Protein AF-0000000068574596 (afdb_homodimer)

InterPro domains:
  IPR005828 Major facilitator, sugar transporter-like [PF00083] (97-238)
  IPR020846 Major facilitator superfamily domain [PS50850] (1-231)
  IPR036259 MFS transporter superfamily [G3DSA:1.20.1250.20] (10-251)
  IPR036259 MFS transporter superfamily [SSF103473] (32-238)

pLDDT: mean 83.06, std 16.04, range [42.34, 98.44]

Sequence (502 aa):
MQVELQAEELKKEDQTKDFGLFSKQFAARHGLHLLGTASTWFLLDVAFYSQNLFQKDIFSAIGWIPPAKTMNALEKVFKIARAQTLIALCSTIPGYWFTVAFIDKIGRFTIQLVGFFFMTVFMFALAIPYEHWTLKENRIGFVVLYSLTFFFANFGPNSTTFVVPAEIFPARFRSTCHGISSASGKLGAMIGTFGFLYLAQSIGIKNSLLVLGVVNILGFLFTFLVPEPKGKSLEEISGEHEQEDELENKVMQVELQAEELKKEDQTKDFGLFSKQFAARHGLHLLGTASTWFLLDVAFYSQNLFQKDIFSAIGWIPPAKTMNALEKVFKIARAQTLIALCSTIPGYWFTVAFIDKIGRFTIQLVGFFFMTVFMFALAIPYEHWTLKENRIGFVVLYSLTFFFANFGPNSTTFVVPAEIFPARFRSTCHGISSASGKLGAMIGTFGFLYLAQSIGIKNSLLVLGVVNILGFLFTFLVPEPKGKSLEEISGEHEQEDELENKV

Organism: Arachis hypogaea (NCBI:txid3818)

Solvent-accessible surface area (backbone atoms only — not comparable to full-atom values): 23834 Å² total; per-residue (Å²): 113,68,67,60,52,50,50,50,52,48,46,53,49,52,52,50,55,59,68,25,87,85,16,71,63,40,40,69,70,44,35,58,40,48,51,14,39,19,48,28,23,15,32,47,23,20,44,53,40,24,51,61,72,40,39,68,56,53,37,32,73,37,51,69,36,64,58,53,85,74,56,56,61,60,61,49,42,42,52,49,31,51,52,48,38,48,30,36,67,65,2,50,41,47,11,25,51,48,28,50,69,35,38,86,75,67,21,50,48,53,36,28,41,52,11,25,46,49,30,21,52,37,31,41,60,54,26,68,52,38,72,62,32,45,36,79,87,32,35,62,57,45,53,50,44,55,24,48,28,45,15,27,34,32,33,5,42,64,46,35,50,63,40,45,39,34,45,46,39,30,76,90,45,15,66,60,52,30,47,52,20,49,50,32,16,54,51,16,27,46,48,15,41,53,46,42,54,54,32,34,72,71,62,29,60,51,54,36,37,43,51,40,21,51,40,25,47,50,25,35,60,35,43,74,41,37,76,67,56,66,93,49,53,55,50,70,53,28,38,46,56,55,49,48,48,51,53,51,67,71,96,114,68,67,59,52,48,51,49,52,47,47,52,50,52,54,48,54,59,66,24,88,84,16,70,62,39,41,69,71,46,35,57,40,48,51,15,39,19,48,28,24,15,33,47,23,20,43,53,40,25,50,62,72,40,39,68,56,53,36,33,72,37,52,69,36,66,60,54,86,74,54,56,62,59,61,49,42,43,50,49,31,51,52,50,38,49,29,36,69,66,2,50,41,47,11,25,48,49,26,50,70,35,39,86,75,67,22,52,48,54,37,28,40,51,10,25,47,48,29,23,54,36,32,43,61,54,25,68,53,37,73,63,31,44,36,80,87,32,35,62,57,46,53,51,44,53,23,48,28,44,15,26,34,31,32,6,41,65,45,34,48,62,40,47,40,35,44,47,39,29,76,92,45,15,66,59,52,31,47,52,19,49,50,32,16,52,49,17,27,45,48,17,43,53,47,42,55,52,31,35,73,71,63,30,60,53,53,36,36,43,51,40,21,51,40,26,46,50,27,37,60,37,44,76,41,37,74,67,56,67,95,49,55,54,50,71,54,27,38,47,56,55,50,48,48,50,54,52,67,72,97

Nearest PDB structures (foldseek):
  7sp5-assembly1_A  TM=9.056E-01  e=8.185E-12  Serendipita indica
  8fvz-assembly1_A  TM=9.061E-01  e=1.890E-11  Serendipita indica
  7sp5-assembly2_B  TM=9.330E-01  e=4.767E-11  Serendipita indica
  8fvz-assembly2_B  TM=9.003E-01  e=3.824E-11  Serendipita indica
  4zw9-assembly1_A  TM=8.138E-01  e=3.837E-04  Homo sapiens

Secondary structure (DSSP, 8-state):
-HHHHHHHHHHHHHHHHHTSTT-HHHHHHHHHHHHHHHHHHHHHHHHHHHHHHTHHHHHHHTTSS--TTT--HHHHHHHHHHHHHHHIIIIIHHHHHHHHHHHHHH-HHHHHHHHHHHHHHHHHHHHTTHHHHTSGGGHHHHHHHHHHHHHHHHHTHHHHHHHTHHHHS-HHHHHHHHHHHHHHHHHHHHHHHHHHHHHHHHHHHHHHHHHHHHHHHHHHHHGGGS---TT--HHHHHTHHHHHHHHHHT-/-HHHHHHHHHHHHHHHHHTSTT-HHHHHHHHHHHHHHHHHHHHHHHHHHHHHHTHHHHHHHTTSS--TTT--HHHHHHHHHHHHHHHIIIIIHHHHHHHHHHHHHH-HHHHHHHHHHHHHHHHHHHHTTHHHHTSGGGHHHHHHHHHHHHHHHHHTHHHHHHHTHHHHS-HHHHHHHHHHHHHHHHHHHHHHHHHHHHHHHHHHHHHHHHHHHHHHHHHHHHGGGSPP-TT--HHHHHTHHHHHHHHHHT-

Structure (mmCIF, N/CA/C/O backbone):
data_AF-0000000068574596-model_v1
#
loop_
_entity.id
_entity.type
_entity.pdbx_description
1 polymer 'Major facilitator superfamily (MFS) profile domain-containing protein'
#
loop_
_atom_site.group_PDB
_atom_site.id
_atom_site.type_symbol
_atom_site.label_atom_id
_atom_site.label_alt_id
_atom_site.label_comp_id
_atom_site.label_asym_id
_atom_site.label_entity_id
_atom_site.label_seq_id
_atom_site.pdbx_PDB_ins_code
_atom_site.Cartn_x
_atom_site.Cartn_y
_atom_site.Cartn_z
_atom_site.occupancy
_atom_site.B_iso_or_equiv
_atom_site.auth_seq_id
_atom_site.auth_comp_id
_atom_site.auth_asym_id
_atom_site.auth_atom_id
_atom_site.pdbx_PDB_model_num
ATOM 1 N N . MET A 1 1 ? 22.875 41.812 35.625 1 48.47 1 MET A N 1
ATOM 2 C CA . MET A 1 1 ? 22.359 41.625 34.281 1 48.47 1 MET A CA 1
ATOM 3 C C . MET A 1 1 ? 22.469 40.156 33.844 1 48.47 1 MET A C 1
ATOM 5 O O . MET A 1 1 ? 21.547 39.625 33.25 1 48.47 1 MET A O 1
ATOM 9 N N . GLN A 1 2 ? 23.453 39.438 34.156 1 55.03 2 GLN A N 1
ATOM 10 C CA . GLN A 1 2 ? 23.625 38.031 33.875 1 55.03 2 GLN A CA 1
ATOM 11 C C . GLN A 1 2 ? 22.703 37.156 34.719 1 55.03 2 GLN A C 1
ATOM 13 O O . GLN A 1 2 ? 22.172 36.156 34.219 1 55.03 2 GLN A O 1
ATOM 18 N N . VAL A 1 3 ? 22.469 37.469 35.938 1 57.56 3 VAL A N 1
ATOM 19 C CA . VAL A 1 3 ? 21.594 36.656 36.812 1 57.56 3 VAL A CA 1
ATOM 20 C C . VAL A 1 3 ? 20.141 36.812 36.344 1 57.56 3 VAL A C 1
ATOM 22 O O . VAL A 1 3 ? 19.359 35.875 36.406 1 57.56 3 VAL A O 1
ATOM 25 N N . GLU A 1 4 ? 19.719 37.969 35.844 1 50.81 4 GLU A N 1
ATOM 26 C CA . GLU A 1 4 ? 18.359 38.156 35.344 1 50.81 4 GLU A CA 1
ATOM 27 C C . GLU A 1 4 ? 18.156 37.406 34.031 1 50.81 4 GLU A C 1
ATOM 29 O O . GLU A 1 4 ? 17.078 36.875 33.75 1 50.81 4 GLU A O 1
ATOM 34 N N . LEU A 1 5 ? 19.188 37.344 33.156 1 52.62 5 LEU A N 1
ATOM 35 C CA . LEU A 1 5 ? 19.047 36.562 31.922 1 52.62 5 LEU A CA 1
ATOM 36 C C . LEU A 1 5 ? 18.984 35.062 32.25 1 52.62 5 LEU A C 1
ATOM 38 O O . LEU A 1 5 ? 18.25 34.312 31.594 1 52.62 5 LEU A O 1
ATOM 42 N N . GLN A 1 6 ? 19.703 34.625 33.219 1 50.34 6 GLN A N 1
ATOM 43 C CA . GLN A 1 6 ? 19.609 33.188 33.562 1 50.34 6 GLN A CA 1
ATOM 44 C C . GLN A 1 6 ? 18.266 32.875 34.219 1 50.34 6 GLN A C 1
ATOM 46 O O . GLN A 1 6 ? 17.719 31.797 34 1 50.34 6 GLN A O 1
ATOM 51 N N . ALA A 1 7 ? 17.734 33.719 35.031 1 53.59 7 ALA A N 1
ATOM 52 C CA . ALA A 1 7 ? 16.422 33.469 35.625 1 53.59 7 ALA A CA 1
ATOM 53 C C . ALA A 1 7 ? 15.32 33.5 34.594 1 53.59 7 ALA A C 1
ATOM 55 O O . ALA A 1 7 ? 14.352 32.75 34.656 1 53.59 7 ALA A O 1
ATOM 56 N N . GLU A 1 8 ? 15.453 34.375 33.531 1 49.19 8 GLU A N 1
ATOM 57 C CA . GLU A 1 8 ? 14.484 34.344 32.469 1 49.19 8 GLU A CA 1
ATOM 58 C C . GLU A 1 8 ? 14.641 33.094 31.594 1 49.19 8 GLU A C 1
ATOM 60 O O . GLU A 1 8 ? 13.656 32.562 31.078 1 49.19 8 GLU A O 1
ATOM 65 N N . GLU A 1 9 ? 15.828 32.625 31.312 1 50.91 9 GLU A N 1
ATOM 66 C CA . GLU A 1 9 ? 16 31.359 30.625 1 50.91 9 GLU A CA 1
ATOM 67 C C . GLU A 1 9 ? 15.516 30.188 31.469 1 50.91 9 GLU A C 1
ATOM 69 O O . GLU A 1 9 ? 14.977 29.219 30.938 1 50.91 9 GLU A O 1
ATOM 74 N N . LEU A 1 10 ? 15.727 30.141 32.719 1 47.28 10 LEU A N 1
ATOM 75 C CA . LEU A 1 10 ? 15.211 29.094 33.594 1 47.28 10 LEU A CA 1
ATOM 76 C C . LEU A 1 10 ? 13.695 29.188 33.719 1 47.28 10 LEU A C 1
ATOM 78 O O . LEU A 1 10 ? 13.008 28.172 33.812 1 47.28 10 LEU A O 1
ATOM 82 N N . LYS A 1 11 ? 13.055 30.328 33.938 1 48.06 11 LYS A N 1
ATOM 83 C CA . LYS A 1 11 ? 11.602 30.469 33.938 1 48.06 11 LYS A CA 1
ATOM 84 C C . LYS A 1 11 ? 11.023 30.109 32.562 1 48.06 11 LYS A C 1
ATOM 86 O O . LYS A 1 11 ? 9.891 29.625 32.5 1 48.06 11 LYS A O 1
ATOM 91 N N . LYS A 1 12 ? 11.594 30.484 31.375 1 48.34 12 LYS A N 1
ATOM 92 C CA . LYS A 1 12 ? 11.188 29.984 30.062 1 48.34 12 LYS A CA 1
ATOM 93 C C . LYS A 1 12 ? 11.398 28.484 29.969 1 48.34 12 LYS A C 1
ATOM 95 O O . LYS A 1 12 ? 10.617 27.781 29.312 1 48.34 12 LYS A O 1
ATOM 100 N N . GLU A 1 13 ? 12.391 27.938 30.531 1 46.16 13 GLU A N 1
ATOM 101 C CA . GLU A 1 13 ? 12.562 26.5 30.656 1 46.16 13 GLU A CA 1
ATOM 102 C C . GLU A 1 13 ? 11.523 25.906 31.609 1 46.16 13 GLU A C 1
ATOM 104 O O . GLU A 1 13 ? 11 24.812 31.359 1 46.16 13 GLU A O 1
ATOM 109 N N . ASP A 1 14 ? 11.305 26.422 32.844 1 43.75 14 ASP A N 1
ATOM 110 C CA . ASP A 1 14 ? 10.281 25.969 33.781 1 43.75 14 ASP A CA 1
ATOM 111 C C . ASP A 1 14 ? 8.883 26.156 33.188 1 43.75 14 ASP A C 1
ATOM 113 O O . ASP A 1 14 ? 7.984 25.344 33.406 1 43.75 14 ASP A O 1
ATOM 117 N N . GLN A 1 15 ? 8.5 27.328 32.656 1 42.34 15 GLN A N 1
ATOM 118 C CA . GLN A 1 15 ? 7.238 27.531 31.953 1 42.34 15 GLN A CA 1
ATOM 119 C C . GLN A 1 15 ? 7.18 26.656 30.703 1 42.34 15 GLN A C 1
ATOM 121 O O . GLN A 1 15 ? 6.098 26.406 30.172 1 42.34 15 GLN A O 1
ATOM 126 N N . THR A 1 16 ? 8.211 26.469 29.984 1 44.91 16 THR A N 1
ATOM 127 C CA . THR A 1 16 ? 8.25 25.453 28.938 1 44.91 16 THR A CA 1
ATOM 128 C C . THR A 1 16 ? 7.949 24.078 29.531 1 44.91 16 THR A C 1
ATOM 130 O O . THR A 1 16 ? 7.516 23.172 28.797 1 44.91 16 THR A O 1
ATOM 133 N N . LYS A 1 17 ? 8.367 23.734 30.641 1 46.72 17 LYS A N 1
ATOM 134 C CA . LYS A 1 17 ? 8.039 22.5 31.359 1 46.72 17 LYS A CA 1
ATOM 135 C C . LYS A 1 17 ? 6.543 22.422 31.656 1 46.72 17 LYS A C 1
ATOM 137 O O . LYS A 1 17 ? 5.965 21.344 31.625 1 46.72 17 LYS A O 1
ATOM 142 N N . ASP A 1 18 ? 5.867 23.375 32.188 1 44.38 18 ASP A N 1
ATOM 143 C CA . ASP A 1 18 ? 4.445 23.375 32.531 1 44.38 18 ASP A CA 1
ATOM 144 C C . ASP A 1 18 ? 3.594 23.25 31.25 1 44.38 18 ASP A C 1
ATOM 146 O O . ASP A 1 18 ? 2.471 22.75 31.297 1 44.38 18 ASP A O 1
ATOM 150 N N . PHE A 1 19 ? 3.912 23.875 30.188 1 48.53 19 PHE A N 1
ATOM 151 C CA . PHE A 1 19 ? 3.201 23.766 28.922 1 48.53 19 PHE A CA 1
ATOM 152 C C . PHE A 1 19 ? 3.711 22.578 28.109 1 48.53 19 PHE A C 1
ATOM 154 O O . PHE A 1 19 ? 3.758 22.625 26.891 1 48.53 19 PHE A O 1
ATOM 161 N N . GLY A 1 20 ? 4.262 21.688 28.719 1 48.62 20 GLY A N 1
ATOM 162 C CA . GLY A 1 20 ? 4.746 20.469 28.094 1 48.62 20 GLY A CA 1
ATOM 163 C C . GLY A 1 20 ? 3.639 19.641 27.469 1 48.62 20 GLY A C 1
ATOM 164 O O . GLY A 1 20 ? 2.459 19.859 27.766 1 48.62 20 GLY A O 1
ATOM 165 N N . LEU A 1 21 ? 3.857 18.875 26.359 1 57.22 21 LEU A N 1
ATOM 166 C CA . LEU A 1 21 ? 2.977 17.969 25.625 1 57.22 21 LEU A CA 1
ATOM 167 C C . LEU A 1 21 ? 2.051 17.234 26.594 1 57.22 21 LEU A C 1
ATOM 169 O O . LEU A 1 21 ? 0.875 17.016 26.281 1 57.22 21 LEU A O 1
ATOM 173 N N . PHE A 1 22 ? 2.539 16.875 27.781 1 60.81 22 PHE A N 1
ATOM 174 C CA . PHE A 1 22 ? 1.752 16.078 28.734 1 60.81 22 PHE A CA 1
ATOM 175 C C . PHE A 1 22 ? 1.289 16.953 29.891 1 60.81 22 PHE A C 1
ATOM 177 O O . PHE A 1 22 ? 1.03 16.438 30.984 1 60.81 22 PHE A O 1
ATOM 184 N N . SER A 1 23 ? 1.282 18.266 29.594 1 61.5 23 SER A N 1
ATOM 185 C CA . SER A 1 23 ? 0.736 19.094 30.656 1 61.5 23 SER A CA 1
ATOM 186 C C . SER A 1 23 ? -0.787 19.031 30.688 1 61.5 23 SER A C 1
ATOM 188 O O . SER A 1 23 ? -1.419 18.719 29.672 1 61.5 23 SER A O 1
ATOM 190 N N . LYS A 1 24 ? -1.348 19.047 31.859 1 62.06 24 LYS A N 1
ATOM 191 C CA . LYS A 1 24 ? -2.789 19.047 32.094 1 62.06 24 LYS A CA 1
ATOM 192 C C . LYS A 1 24 ? -3.486 20.078 31.188 1 62.06 24 LYS A C 1
ATOM 194 O O . LYS A 1 24 ? -4.582 19.828 30.688 1 62.06 24 LYS A O 1
ATOM 199 N N . GLN A 1 25 ? -2.787 21.172 30.984 1 63.56 25 GLN A N 1
ATOM 200 C CA . GLN A 1 25 ? -3.391 22.234 30.188 1 63.56 25 GLN A CA 1
ATOM 201 C C . GLN A 1 25 ? -3.459 21.844 28.719 1 63.56 25 GLN A C 1
ATOM 203 O O . GLN A 1 25 ? -4.473 22.078 28.047 1 63.56 25 GLN A O 1
ATOM 208 N N . PHE A 1 26 ? -2.387 21.281 28.266 1 71.56 26 PHE A N 1
ATOM 209 C CA . PHE A 1 26 ? -2.379 20.828 26.875 1 71.56 26 PHE A CA 1
ATOM 210 C C . PHE A 1 26 ? -3.42 19.734 26.656 1 71.56 26 PHE A C 1
ATOM 212 O O . PHE A 1 26 ? -4.164 19.766 25.672 1 71.56 26 PHE A O 1
ATOM 219 N N . ALA A 1 27 ? -3.402 18.844 27.609 1 69.81 27 ALA A N 1
ATOM 220 C CA . ALA A 1 27 ? -4.344 17.719 27.516 1 69.81 27 ALA A CA 1
ATOM 221 C C . ALA A 1 27 ? -5.785 18.219 27.531 1 69.81 27 ALA A C 1
ATOM 223 O O . ALA A 1 27 ? -6.645 17.703 26.828 1 69.81 27 ALA A O 1
ATOM 224 N N . ALA A 1 28 ? -5.984 19.203 28.297 1 70.81 28 ALA A N 1
ATOM 225 C CA . ALA A 1 28 ? -7.34 19.734 28.438 1 70.81 28 ALA A CA 1
ATOM 226 C C . ALA A 1 28 ? -7.758 20.484 27.188 1 70.81 28 ALA A C 1
ATOM 228 O O . ALA A 1 28 ? -8.914 20.406 26.766 1 70.81 28 ALA A O 1
ATOM 229 N N . ARG A 1 29 ? -6.789 21.078 26.578 1 74.75 29 ARG A N 1
ATOM 230 C CA . ARG A 1 29 ? -7.145 21.969 25.469 1 74.75 29 ARG A CA 1
ATOM 231 C C . ARG A 1 29 ? -7.031 21.234 24.141 1 74.75 29 ARG A C 1
ATOM 233 O O . ARG A 1 29 ? -7.863 21.422 23.25 1 74.75 29 ARG A O 1
ATOM 240 N N . HIS A 1 30 ? -6.012 20.391 24.047 1 83.25 30 HIS A N 1
ATOM 241 C CA . HIS A 1 30 ? -5.719 19.812 22.734 1 83.25 30 HIS A CA 1
ATOM 242 C C . HIS A 1 30 ? -5.777 18.297 22.781 1 83.25 30 HIS A C 1
ATOM 244 O O . HIS A 1 30 ? -5.594 17.625 21.766 1 83.25 30 HIS A O 1
ATOM 250 N N . GLY A 1 31 ? -6.148 17.75 23.938 1 87.5 31 GLY A N 1
ATOM 251 C CA . GLY A 1 31 ? -6.176 16.312 24.109 1 87.5 31 GLY A CA 1
ATOM 252 C C . GLY A 1 31 ? -7.234 15.625 23.266 1 87.5 31 GLY A C 1
ATOM 253 O O . GLY A 1 31 ? -6.984 14.578 22.672 1 87.5 31 GLY A O 1
ATOM 254 N N . LEU A 1 32 ? -8.352 16.281 23.234 1 90.62 32 LEU A N 1
ATOM 255 C CA . LEU A 1 32 ? -9.445 15.711 22.453 1 90.62 32 LEU A CA 1
ATOM 256 C C . LEU A 1 32 ? -9.141 15.75 20.969 1 90.62 32 LEU A C 1
ATOM 258 O O . LEU A 1 32 ? -9.477 14.82 20.234 1 90.62 32 LEU A O 1
ATOM 262 N N . HIS A 1 33 ? -8.469 16.797 20.562 1 92.06 33 HIS A N 1
ATOM 263 C CA . HIS A 1 33 ? -8.086 16.922 19.156 1 92.06 33 HIS A CA 1
ATOM 264 C C . HIS A 1 33 ? -7.004 15.906 18.797 1 92.06 33 HIS A C 1
ATOM 266 O O . HIS A 1 33 ? -7.016 15.352 17.688 1 92.06 33 HIS A O 1
ATOM 272 N N . LEU A 1 34 ? -6.117 15.711 19.75 1 93.94 34 LEU A N 1
ATOM 273 C CA . LEU A 1 34 ? -5.078 14.719 19.516 1 93.94 34 LEU A CA 1
ATOM 274 C C . LEU A 1 34 ? -5.672 13.312 19.422 1 93.94 34 LEU A C 1
ATOM 276 O O . LEU A 1 34 ? -5.281 12.523 18.578 1 93.94 34 LEU A O 1
ATOM 280 N N . LEU A 1 35 ? -6.617 13.039 20.297 1 95.31 35 LEU A N 1
ATOM 281 C CA . LEU A 1 35 ? -7.316 11.758 20.234 1 95.31 35 LEU A CA 1
ATOM 282 C C . LEU A 1 35 ? -8.055 11.594 18.906 1 95.31 35 LEU A C 1
ATOM 284 O O . LEU A 1 35 ? -8.055 10.508 18.328 1 95.31 35 LEU A O 1
ATOM 288 N N . GLY A 1 36 ? -8.633 12.641 18.453 1 96 36 GLY A N 1
ATOM 289 C CA . GLY A 1 36 ? -9.352 12.617 17.188 1 96 36 GLY A CA 1
ATOM 290 C C . GLY A 1 36 ? -8.445 12.336 16 1 96 36 GLY A C 1
ATOM 291 O O . GLY A 1 36 ? -8.734 11.445 15.195 1 96 36 GLY A O 1
ATOM 292 N N . THR A 1 37 ? -7.316 13.07 15.984 1 96.31 37 THR A N 1
ATOM 293 C CA . THR A 1 37 ? -6.414 12.906 14.852 1 96.31 37 THR A CA 1
ATOM 294 C C . THR A 1 37 ? -5.707 11.555 14.914 1 96.31 37 THR A C 1
ATOM 296 O O . THR A 1 37 ? -5.531 10.898 13.883 1 96.31 37 THR A O 1
ATOM 299 N N . ALA A 1 38 ? -5.383 11.086 16.078 1 97.44 38 ALA A N 1
ATOM 300 C CA . ALA A 1 38 ? -4.703 9.805 16.234 1 97.44 38 ALA A CA 1
ATOM 301 C C . ALA A 1 38 ? -5.645 8.641 15.945 1 97.44 38 ALA A C 1
ATOM 303 O O . ALA A 1 38 ? -5.273 7.695 15.25 1 97.44 38 ALA A O 1
ATOM 304 N N . SER A 1 39 ? -6.84 8.742 16.391 1 98.19 39 SER A N 1
ATOM 305 C CA . SER A 1 39 ? -7.781 7.641 16.219 1 98.19 39 SER A CA 1
ATOM 306 C C . SER A 1 39 ? -8.227 7.512 14.773 1 98.19 39 SER A C 1
ATOM 308 O O . SER A 1 39 ? -8.32 6.402 14.242 1 98.19 39 SER A O 1
ATOM 310 N N . THR A 1 40 ? -8.5 8.617 14.133 1 98.31 40 THR A N 1
ATOM 311 C CA . THR A 1 40 ? -8.961 8.555 12.75 1 98.31 40 THR A CA 1
ATOM 312 C C . THR A 1 40 ? -7.84 8.062 11.828 1 98.31 40 THR A C 1
ATOM 314 O O . THR A 1 40 ? -8.094 7.305 10.891 1 98.31 40 THR A O 1
ATOM 317 N N . TRP A 1 41 ? -6.59 8.539 12.133 1 97.94 41 TRP A N 1
ATOM 318 C CA . TRP A 1 41 ? -5.457 8.047 11.352 1 97.94 41 TRP A CA 1
ATOM 319 C C . TRP A 1 41 ? -5.242 6.555 11.578 1 97.94 41 TRP A C 1
ATOM 321 O O . TRP A 1 41 ? -4.98 5.805 10.633 1 97.94 41 TRP A O 1
ATOM 331 N N . PHE A 1 42 ? -5.422 6.109 12.82 1 98.19 42 PHE A N 1
ATOM 332 C CA . PHE A 1 42 ? -5.32 4.699 13.18 1 98.19 42 PHE A CA 1
ATOM 333 C C . PHE A 1 42 ? -6.352 3.873 12.414 1 98.19 42 PHE A C 1
ATOM 335 O O . PHE A 1 42 ? -6.004 2.885 11.766 1 98.19 42 PHE A O 1
ATOM 342 N N . LEU A 1 43 ? -7.551 4.281 12.414 1 98.38 43 LEU A N 1
ATOM 343 C CA . LEU A 1 43 ? -8.656 3.535 11.82 1 98.38 43 LEU A CA 1
ATOM 344 C C . LEU A 1 43 ? -8.562 3.541 10.305 1 98.38 43 LEU A C 1
ATOM 346 O O . LEU A 1 43 ? -8.859 2.535 9.656 1 98.38 43 LEU A O 1
ATOM 350 N N . LEU A 1 44 ? -8.141 4.711 9.742 1 98.19 44 LEU A N 1
ATOM 351 C CA . LEU A 1 44 ? -7.93 4.777 8.297 1 98.19 44 LEU A CA 1
ATOM 352 C C . LEU A 1 44 ? -6.879 3.768 7.855 1 98.19 44 LEU A C 1
ATOM 354 O O . LEU A 1 44 ? -7.094 3.021 6.898 1 98.19 44 LEU A O 1
ATOM 358 N N . ASP A 1 45 ? -5.773 3.689 8.594 1 96.81 45 ASP A N 1
ATOM 359 C CA . ASP A 1 45 ? -4.66 2.85 8.164 1 96.81 45 ASP A CA 1
ATOM 360 C C . ASP A 1 45 ? -4.977 1.369 8.367 1 96.81 45 ASP A C 1
ATOM 362 O O . ASP A 1 45 ? -4.52 0.519 7.602 1 96.81 45 ASP A O 1
ATOM 366 N N . VAL A 1 46 ? -5.781 1.08 9.352 1 96.19 46 VAL A N 1
ATOM 367 C CA . VAL A 1 46 ? -6.246 -0.293 9.516 1 96.19 46 VAL A CA 1
ATOM 368 C C . VAL A 1 46 ? -6.98 -0.742 8.25 1 96.19 46 VAL A C 1
ATOM 370 O O . VAL A 1 46 ? -6.68 -1.801 7.695 1 96.19 46 VAL A O 1
ATOM 373 N N . ALA A 1 47 ? -7.895 0.084 7.832 1 95.88 47 ALA A N 1
ATOM 374 C CA . ALA A 1 47 ? -8.734 -0.265 6.688 1 95.88 47 ALA A CA 1
ATOM 375 C C . ALA A 1 47 ? -7.945 -0.192 5.383 1 95.88 47 ALA A C 1
ATOM 377 O O . ALA A 1 47 ? -8 -1.112 4.566 1 95.88 47 ALA A O 1
ATOM 378 N N . PHE A 1 48 ? -7.223 0.833 5.254 1 94.81 48 PHE A N 1
ATOM 379 C CA . PHE A 1 48 ? -6.543 1.138 3.998 1 94.81 48 PHE A CA 1
ATOM 380 C C . PHE A 1 48 ? -5.461 0.107 3.705 1 94.81 48 PHE A C 1
ATOM 382 O O . PHE A 1 48 ? -5.391 -0.431 2.598 1 94.81 48 PHE A O 1
ATOM 389 N N . TYR A 1 49 ? -4.652 -0.261 4.637 1 92.25 49 TYR A N 1
ATOM 390 C CA . TYR A 1 49 ? -3.518 -1.146 4.398 1 92.25 49 TYR A CA 1
ATOM 391 C C . TYR A 1 49 ? -3.961 -2.604 4.363 1 92.25 49 TYR A C 1
ATOM 393 O O . TYR A 1 49 ? -3.373 -3.422 3.652 1 92.25 49 TYR A O 1
ATOM 401 N N . SER A 1 50 ? -4.996 -2.912 5.109 1 92.38 50 SER A N 1
ATOM 402 C CA . SER A 1 50 ? -5.566 -4.246 4.969 1 92.38 50 SER A CA 1
ATOM 403 C C . SER A 1 50 ? -6.066 -4.492 3.551 1 92.38 50 SER A C 1
ATOM 405 O O . SER A 1 50 ? -5.742 -5.512 2.939 1 92.38 50 SER A O 1
ATOM 407 N N . GLN A 1 51 ? -6.777 -3.508 3.074 1 91.44 51 GLN A N 1
ATOM 408 C CA . GLN A 1 51 ? -7.359 -3.643 1.742 1 91.44 51 GLN A CA 1
ATOM 409 C C . GLN A 1 51 ? -6.27 -3.729 0.674 1 91.44 51 GLN A C 1
ATOM 411 O O . GLN A 1 51 ? -6.406 -4.473 -0.299 1 91.44 51 GLN A O 1
ATOM 416 N N . ASN A 1 52 ? -5.27 -3.004 0.931 1 90.94 52 ASN A N 1
ATOM 417 C CA . ASN A 1 52 ? -4.191 -2.969 -0.051 1 90.94 52 ASN A CA 1
ATOM 418 C C . ASN A 1 52 ? -3.375 -4.258 -0.032 1 90.94 52 ASN A C 1
ATOM 420 O O . ASN A 1 52 ? -3.068 -4.816 -1.086 1 90.94 52 ASN A O 1
ATOM 424 N N . LEU A 1 53 ? -3.129 -4.785 1.085 1 88.69 53 LEU A N 1
ATOM 425 C CA . LEU A 1 53 ? -2.283 -5.965 1.23 1 88.69 53 LEU A CA 1
ATOM 426 C C . LEU A 1 53 ? -3.014 -7.219 0.763 1 88.69 53 LEU A C 1
ATOM 428 O O . LEU A 1 53 ? -2.393 -8.141 0.228 1 88.69 53 LEU A O 1
ATOM 432 N N . PHE A 1 54 ? -4.289 -7.23 0.937 1 90.62 54 PHE A N 1
ATOM 433 C CA . PHE A 1 54 ? -5.035 -8.445 0.623 1 90.62 54 PHE A CA 1
ATOM 434 C C . PHE A 1 54 ? -5.82 -8.281 -0.673 1 90.62 54 PHE A C 1
ATOM 436 O O . PHE A 1 54 ? -6.711 -9.07 -0.972 1 90.62 54 PHE A O 1
ATOM 443 N N . GLN A 1 55 ? -5.484 -7.277 -1.373 1 90.75 55 GLN A N 1
ATOM 444 C CA . GLN A 1 55 ? -6.199 -6.938 -2.598 1 90.75 55 GLN A CA 1
ATOM 445 C C . GLN A 1 55 ? -6.242 -8.117 -3.561 1 90.75 55 GLN A C 1
ATOM 447 O O . GLN A 1 55 ? -7.312 -8.5 -4.039 1 90.75 55 GLN A O 1
ATOM 452 N N . LYS A 1 56 ? -5.105 -8.742 -3.82 1 87.19 56 LYS A N 1
ATOM 453 C CA . LYS A 1 56 ? -5.043 -9.859 -4.762 1 87.19 56 LYS A CA 1
ATOM 454 C C . LYS A 1 56 ? -5.805 -11.07 -4.234 1 87.19 56 LYS A C 1
ATOM 456 O O . LYS A 1 56 ? -6.461 -11.773 -5.004 1 87.19 56 LYS A O 1
ATOM 461 N N . ASP A 1 57 ? -5.738 -11.219 -2.938 1 86.38 57 ASP A N 1
ATOM 462 C CA . ASP A 1 57 ? -6.473 -12.312 -2.312 1 86.38 57 ASP A CA 1
ATOM 463 C C . ASP A 1 57 ? -7.98 -12.109 -2.445 1 86.38 57 ASP A C 1
ATOM 465 O O . ASP A 1 57 ? -8.727 -13.062 -2.691 1 86.38 57 ASP A O 1
ATOM 469 N N . ILE A 1 58 ? -8.359 -10.906 -2.312 1 87.56 58 ILE A N 1
ATOM 470 C CA . ILE A 1 58 ? -9.773 -10.562 -2.396 1 87.56 58 ILE A CA 1
ATOM 471 C C . ILE A 1 58 ? -10.273 -10.781 -3.824 1 87.56 58 ILE A C 1
ATOM 473 O O . ILE A 1 58 ? -11.352 -11.352 -4.031 1 87.56 58 ILE A O 1
ATOM 477 N N . PHE A 1 59 ? -9.5 -10.469 -4.777 1 87.75 59 PHE A N 1
ATOM 478 C CA . PHE A 1 59 ? -9.867 -10.656 -6.176 1 87.75 59 PHE A CA 1
ATOM 479 C C . PHE A 1 59 ? -9.891 -12.133 -6.543 1 87.75 59 PHE A C 1
ATOM 481 O O . PHE A 1 59 ? -10.711 -12.562 -7.355 1 87.75 59 PHE A O 1
ATOM 488 N N . SER A 1 60 ? -9.023 -12.844 -5.906 1 84.38 60 SER A N 1
ATOM 489 C CA . SER A 1 60 ? -9.016 -14.289 -6.129 1 84.38 60 SER A CA 1
ATOM 490 C C . SER A 1 60 ? -10.227 -14.953 -5.48 1 84.38 60 SER A C 1
ATOM 492 O O . SER A 1 60 ? -10.82 -15.867 -6.059 1 84.38 60 SER A O 1
ATOM 494 N N . ALA A 1 61 ? -10.578 -14.469 -4.363 1 81.69 61 ALA A N 1
ATOM 495 C CA . ALA A 1 61 ? -11.672 -15.062 -3.598 1 81.69 61 ALA A CA 1
ATOM 496 C C . ALA A 1 61 ? -13.008 -14.883 -4.316 1 81.69 61 ALA A C 1
ATOM 498 O O . ALA A 1 61 ? -13.883 -15.75 -4.234 1 81.69 61 ALA A O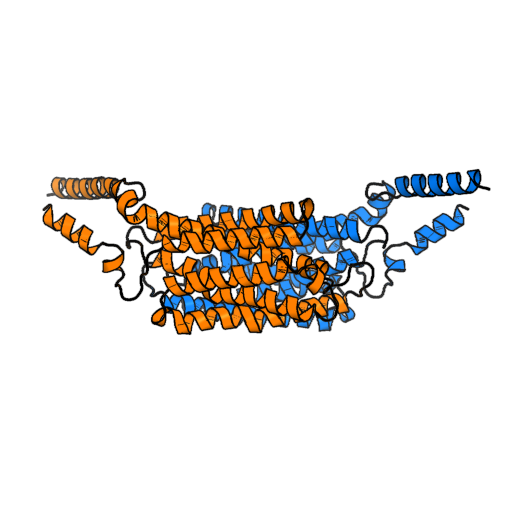 1
ATOM 499 N N . ILE A 1 62 ? -13.117 -13.828 -5.055 1 81.5 62 ILE A N 1
ATOM 500 C CA . ILE A 1 62 ? -14.383 -13.594 -5.746 1 81.5 62 ILE A CA 1
ATOM 501 C C . ILE A 1 62 ? -14.328 -14.211 -7.141 1 81.5 62 ILE A C 1
ATOM 503 O O . ILE A 1 62 ? -15.305 -14.148 -7.891 1 81.5 62 ILE A O 1
ATOM 507 N N . GLY A 1 63 ? -13.125 -14.727 -7.469 1 79.75 63 GLY A N 1
ATOM 508 C CA . GLY A 1 63 ? -13.008 -15.453 -8.727 1 79.75 63 GLY A CA 1
ATOM 509 C C . GLY A 1 63 ? -12.539 -14.578 -9.875 1 79.75 63 GLY A C 1
ATOM 510 O O . GLY A 1 63 ? -12.562 -15 -11.031 1 79.75 63 GLY A O 1
ATOM 511 N N . TRP A 1 64 ? -12.266 -13.359 -9.516 1 79.44 64 TRP A N 1
ATOM 512 C CA . TRP A 1 64 ? -11.695 -12.516 -10.562 1 79.44 64 TRP A CA 1
ATOM 513 C C . TRP A 1 64 ? -10.367 -13.086 -11.047 1 79.44 64 TRP A C 1
ATOM 515 O O . TRP A 1 64 ? -10.117 -13.156 -12.25 1 79.44 64 TRP A O 1
ATOM 525 N N . ILE A 1 65 ? -9.562 -13.5 -10.109 1 75.12 65 ILE A N 1
ATOM 526 C CA . ILE A 1 65 ? -8.328 -14.227 -10.406 1 75.12 65 ILE A CA 1
ATOM 527 C C . ILE A 1 65 ? -8.547 -15.719 -10.172 1 75.12 65 ILE A C 1
ATOM 529 O O . ILE A 1 65 ? -8.797 -16.141 -9.039 1 75.12 65 ILE A O 1
ATOM 533 N N . PRO A 1 66 ? -8.602 -16.406 -11.188 1 72.44 66 PRO A N 1
ATOM 534 C CA . PRO A 1 66 ? -8.883 -17.844 -11.031 1 72.44 66 PRO A CA 1
ATOM 535 C C . PRO A 1 66 ? -7.871 -18.547 -10.133 1 72.44 66 PRO A C 1
ATOM 537 O O . PRO A 1 66 ? -6.738 -18.078 -9.977 1 72.44 66 PRO A O 1
ATOM 540 N N . PRO A 1 67 ? -8.359 -19.594 -9.547 1 65.12 67 PRO A N 1
ATOM 541 C CA . PRO A 1 67 ? -7.492 -20.344 -8.641 1 65.12 67 PRO A CA 1
ATOM 542 C C . PRO A 1 67 ? -6.246 -20.891 -9.336 1 65.12 67 PRO A C 1
ATOM 544 O O . PRO A 1 67 ? -6.23 -21.031 -10.555 1 65.12 67 PRO A O 1
ATOM 547 N N . ALA A 1 68 ? -5.188 -21.031 -8.664 1 58.47 68 ALA A N 1
ATOM 548 C CA . ALA A 1 68 ? -3.867 -21.453 -9.109 1 58.47 68 ALA A CA 1
ATOM 549 C C . ALA A 1 68 ? -3.963 -22.719 -9.977 1 58.47 68 ALA A C 1
ATOM 551 O O . ALA A 1 68 ? -3.154 -22.906 -10.891 1 58.47 68 ALA A O 1
ATOM 552 N N . LYS A 1 69 ? -4.988 -23.516 -9.922 1 57.12 69 LYS A N 1
ATOM 553 C CA . LYS A 1 69 ? -5.07 -24.797 -10.609 1 57.12 69 LYS A CA 1
ATOM 554 C C . LYS A 1 69 ? -5.281 -24.594 -12.109 1 57.12 69 LYS A C 1
ATOM 556 O O . LYS A 1 69 ? -4.926 -25.469 -12.914 1 57.12 69 LYS A O 1
ATOM 561 N N . THR A 1 70 ? -5.836 -23.469 -12.516 1 54.06 70 THR A N 1
ATOM 562 C CA . THR A 1 70 ? -6.328 -23.484 -13.891 1 54.06 70 THR A CA 1
ATOM 563 C C . THR A 1 70 ? -5.645 -22.406 -14.727 1 54.06 70 THR A C 1
ATOM 565 O O . THR A 1 70 ? -5.75 -22.406 -15.953 1 54.06 70 THR A O 1
ATOM 568 N N . MET A 1 71 ? -5.078 -21.484 -14.219 1 59.88 71 MET A N 1
ATOM 569 C CA . MET A 1 71 ? -4.75 -20.359 -15.086 1 59.88 71 MET A CA 1
ATOM 570 C C . MET A 1 71 ? -3.244 -20.25 -15.289 1 59.88 71 MET A C 1
ATOM 572 O O . MET A 1 71 ? -2.467 -20.609 -14.406 1 59.88 71 MET A O 1
ATOM 576 N N . ASN A 1 72 ? -2.943 -19.938 -16.594 1 75.06 72 ASN A N 1
ATOM 577 C CA . ASN A 1 72 ? -1.589 -19.578 -17.016 1 75.06 72 ASN A CA 1
ATOM 578 C C . ASN A 1 72 ? -1.135 -18.281 -16.359 1 75.06 72 ASN A C 1
ATOM 580 O O . ASN A 1 72 ? -1.963 -17.453 -15.977 1 75.06 72 ASN A O 1
ATOM 584 N N . ALA A 1 73 ? 0.061 -18.156 -16.125 1 77.44 73 ALA A N 1
ATOM 585 C CA . ALA A 1 73 ? 0.71 -17 -15.508 1 77.44 73 ALA A CA 1
ATOM 586 C C . ALA A 1 73 ? 0.345 -15.711 -16.234 1 77.44 73 ALA A C 1
ATOM 588 O O . ALA A 1 73 ? 0.109 -14.68 -15.602 1 77.44 73 ALA A O 1
ATOM 589 N N . LEU A 1 74 ? 0.16 -15.766 -17.562 1 82.5 74 LEU A N 1
ATOM 590 C CA . LEU A 1 74 ? -0.118 -14.578 -18.375 1 82.5 74 LEU A CA 1
ATOM 591 C C . LEU A 1 74 ? -1.509 -14.031 -18.062 1 82.5 74 LEU A C 1
ATOM 593 O O . LEU A 1 74 ? -1.683 -12.82 -17.906 1 82.5 74 LEU A O 1
ATOM 597 N N . GLU A 1 75 ? -2.459 -14.883 -17.984 1 85.81 75 GLU A N 1
ATOM 598 C CA . GLU A 1 75 ? -3.828 -14.461 -17.703 1 85.81 75 GLU A CA 1
ATOM 599 C C . GLU A 1 75 ? -3.936 -13.844 -16.312 1 85.81 75 GLU A C 1
ATOM 601 O O . GLU A 1 75 ? -4.633 -12.852 -16.125 1 85.81 75 GLU A O 1
ATOM 606 N N . LYS A 1 76 ? -3.234 -14.391 -15.406 1 86.12 76 LYS A N 1
ATOM 607 C CA . LYS A 1 76 ? -3.25 -13.891 -14.039 1 86.12 76 LYS A CA 1
ATOM 608 C C . LYS A 1 76 ? -2.674 -12.484 -13.961 1 86.12 76 LYS A C 1
ATOM 610 O O . LYS A 1 76 ? -3.295 -11.586 -13.391 1 86.12 76 LYS A O 1
ATOM 615 N N . VAL A 1 77 ? -1.547 -12.32 -14.609 1 90.44 77 VAL A N 1
ATOM 616 C CA . VAL A 1 77 ? -0.887 -11.016 -14.523 1 90.44 77 VAL A CA 1
ATOM 617 C C . VAL A 1 77 ? -1.688 -9.984 -15.312 1 90.44 77 VAL A C 1
ATOM 619 O O . VAL A 1 77 ? -1.731 -8.805 -14.93 1 90.44 77 VAL A O 1
ATOM 622 N N . PHE A 1 78 ? -2.348 -10.438 -16.344 1 91.81 78 PHE A N 1
ATOM 623 C CA . PHE A 1 78 ? -3.186 -9.539 -17.125 1 91.81 78 PHE A CA 1
ATOM 624 C C . PHE A 1 78 ? -4.352 -9.016 -16.281 1 91.81 78 PHE A C 1
ATOM 626 O O . PHE A 1 78 ? -4.648 -7.82 -16.297 1 91.81 78 PHE A O 1
ATOM 633 N N . LYS A 1 79 ? -4.965 -9.859 -15.562 1 90.25 79 LYS A N 1
ATOM 634 C CA . LYS A 1 79 ? -6.094 -9.477 -14.711 1 90.25 79 LYS A CA 1
ATOM 635 C C . LYS A 1 79 ? -5.645 -8.562 -13.578 1 90.25 79 LYS A C 1
ATOM 637 O O . LYS A 1 79 ? -6.352 -7.621 -13.219 1 90.25 79 LYS A O 1
ATOM 642 N N . ILE A 1 80 ? -4.52 -8.875 -13.094 1 90.06 80 ILE A N 1
ATOM 643 C CA . ILE A 1 80 ? -3.955 -8.031 -12.047 1 90.06 80 ILE A CA 1
ATOM 644 C C . ILE A 1 80 ? -3.637 -6.648 -12.609 1 90.06 80 ILE A C 1
ATOM 646 O O . ILE A 1 80 ? -3.971 -5.629 -12 1 90.06 80 ILE A O 1
ATOM 650 N N . ALA A 1 81 ? -3.057 -6.633 -13.781 1 93.69 81 ALA A N 1
ATOM 651 C CA . ALA A 1 81 ? -2.703 -5.371 -14.43 1 93.69 81 ALA A CA 1
ATOM 652 C C . ALA A 1 81 ? -3.945 -4.527 -14.703 1 93.69 81 ALA A C 1
ATOM 654 O O . ALA A 1 81 ? -3.939 -3.314 -14.477 1 93.69 81 ALA A O 1
ATOM 655 N N . ARG A 1 82 ? -4.926 -5.168 -15.117 1 92.38 82 ARG A N 1
ATOM 656 C CA . ARG A 1 82 ? -6.176 -4.469 -15.406 1 92.38 82 ARG A CA 1
ATOM 657 C C . ARG A 1 82 ? -6.781 -3.875 -14.141 1 92.38 82 ARG A C 1
ATOM 659 O O . ARG A 1 82 ? -7.223 -2.723 -14.141 1 92.38 82 ARG A O 1
ATOM 666 N N . ALA A 1 83 ? -6.82 -4.672 -13.133 1 91.25 83 ALA A N 1
ATOM 667 C CA . ALA A 1 83 ? -7.375 -4.211 -11.867 1 91.25 83 ALA A CA 1
ATOM 668 C C . ALA A 1 83 ? -6.57 -3.041 -11.305 1 91.25 83 ALA A C 1
ATOM 670 O O . ALA A 1 83 ? -7.145 -2.049 -10.852 1 91.25 83 ALA A O 1
ATOM 671 N N . GLN A 1 84 ? -5.266 -3.156 -11.391 1 91.94 84 GLN A N 1
ATOM 672 C CA . GLN A 1 84 ? -4.406 -2.113 -10.844 1 91.94 84 GLN A CA 1
ATOM 673 C C . GLN A 1 84 ? -4.504 -0.832 -11.672 1 91.94 84 GLN A C 1
ATOM 675 O O . GLN A 1 84 ? -4.426 0.271 -11.125 1 91.94 84 GLN A O 1
ATOM 680 N N . THR A 1 85 ? -4.676 -0.975 -12.977 1 93.38 85 THR A N 1
ATOM 681 C CA . THR A 1 85 ? -4.875 0.186 -13.836 1 93.38 85 THR A CA 1
ATOM 682 C C . THR A 1 85 ? -6.168 0.913 -13.469 1 93.38 85 THR A C 1
ATOM 684 O O . THR A 1 85 ? -6.18 2.139 -13.344 1 93.38 85 THR A O 1
ATOM 687 N N . LEU A 1 86 ? -7.168 0.147 -13.227 1 90.5 86 LEU A N 1
ATOM 688 C CA . LEU A 1 86 ? -8.461 0.711 -12.852 1 90.5 86 LEU A CA 1
ATOM 689 C C . LEU A 1 86 ? -8.367 1.435 -11.508 1 90.5 86 LEU A C 1
ATOM 691 O O . LEU A 1 86 ? -8.859 2.557 -11.367 1 90.5 86 LEU A O 1
ATOM 695 N N . ILE A 1 87 ? -7.73 0.87 -10.586 1 91.81 87 ILE A N 1
ATOM 696 C CA . ILE A 1 87 ? -7.613 1.437 -9.25 1 91.81 87 ILE A CA 1
ATOM 697 C C . ILE A 1 87 ? -6.777 2.715 -9.297 1 91.81 87 ILE A C 1
ATOM 699 O O . ILE A 1 87 ? -7.148 3.729 -8.703 1 91.81 87 ILE A O 1
ATOM 703 N N . ALA A 1 88 ? -5.723 2.668 -10.078 1 92.62 88 ALA A N 1
ATOM 704 C CA . ALA A 1 88 ? -4.844 3.832 -10.148 1 92.62 88 ALA A CA 1
ATOM 705 C C . ALA A 1 88 ? -5.535 4.996 -10.859 1 92.62 88 ALA A C 1
ATOM 707 O O . ALA A 1 88 ? -5.539 6.121 -10.352 1 92.62 88 ALA A O 1
ATOM 708 N N . LEU A 1 89 ? -6.195 4.746 -11.992 1 90.94 89 LEU A N 1
ATOM 709 C CA . LEU A 1 89 ? -6.719 5.797 -12.859 1 90.94 89 LEU A CA 1
ATOM 710 C C . LEU A 1 89 ? -8.062 6.305 -12.344 1 90.94 89 LEU A C 1
ATOM 712 O O . LEU A 1 89 ? -8.414 7.465 -12.562 1 90.94 89 LEU A O 1
ATOM 716 N N . CYS A 1 90 ? -8.734 5.449 -11.594 1 91 90 CYS A N 1
ATOM 717 C CA . CYS A 1 90 ? -10.078 5.859 -11.195 1 91 90 CYS A CA 1
ATOM 718 C C . CYS A 1 90 ? -10.141 6.168 -9.703 1 91 90 CYS A C 1
ATOM 720 O O . CYS A 1 90 ? -11.109 6.75 -9.227 1 91 90 CYS A O 1
ATOM 722 N N . SER A 1 91 ? -9.148 5.781 -9 1 92.88 91 SER A N 1
ATOM 723 C CA . SER A 1 91 ? -9.266 5.914 -7.555 1 92.88 91 SER A CA 1
ATOM 724 C C . SER A 1 91 ? -8.102 6.719 -6.977 1 92.88 91 SER A C 1
ATOM 726 O O . SER A 1 91 ? -8.281 7.863 -6.559 1 92.88 91 SER A O 1
ATOM 728 N N . THR A 1 92 ? -6.887 6.23 -7.164 1 92.12 92 THR A N 1
ATOM 729 C CA . THR A 1 92 ? -5.742 6.84 -6.5 1 92.12 92 THR A CA 1
ATOM 730 C C . THR A 1 92 ? -5.473 8.234 -7.047 1 92.12 92 THR A C 1
ATOM 732 O O . THR A 1 92 ? -5.461 9.211 -6.293 1 92.12 92 THR A O 1
ATOM 735 N N . ILE A 1 93 ? -5.332 8.375 -8.383 1 94 93 ILE A N 1
ATOM 736 C CA . ILE A 1 93 ? -4.961 9.648 -8.992 1 94 93 ILE A CA 1
ATOM 737 C C . ILE A 1 93 ? -6.109 10.648 -8.844 1 94 93 ILE A C 1
ATOM 739 O O . ILE A 1 93 ? -5.934 11.719 -8.266 1 94 93 ILE A O 1
ATOM 743 N N . PRO A 1 94 ? -7.238 10.273 -9.242 1 96.38 94 PRO A N 1
ATOM 744 C CA . PRO A 1 94 ? -8.32 11.25 -9.109 1 96.38 94 PRO A CA 1
ATOM 745 C C . PRO A 1 94 ? -8.664 11.555 -7.656 1 96.38 94 PRO A C 1
ATOM 747 O O . PRO A 1 94 ? -9.078 12.672 -7.332 1 96.38 94 PRO A O 1
ATOM 750 N N . GLY A 1 95 ? -8.547 10.602 -6.746 1 96.69 95 GLY A N 1
ATOM 751 C CA . GLY A 1 95 ? -8.852 10.82 -5.34 1 96.69 95 GLY A CA 1
ATOM 752 C C . GLY A 1 95 ? -8.055 11.969 -4.73 1 96.69 95 GLY A C 1
ATOM 753 O O . GLY A 1 95 ? -8.633 12.883 -4.137 1 96.69 95 GLY A O 1
ATOM 754 N N . TYR A 1 96 ? -6.793 12.023 -4.996 1 95.25 96 TYR A N 1
ATOM 755 C CA . TYR A 1 96 ? -5.941 13.07 -4.445 1 95.25 96 TYR A CA 1
ATOM 756 C C . TYR A 1 96 ? -6.211 14.406 -5.121 1 95.25 96 TYR A C 1
ATOM 758 O O . TYR A 1 96 ? -6.227 15.453 -4.461 1 95.25 96 TYR A O 1
ATOM 766 N N . TRP A 1 97 ? -6.422 14.375 -6.422 1 96.62 97 TRP A N 1
ATOM 767 C CA . TRP A 1 97 ? -6.629 15.625 -7.148 1 96.62 97 TRP A CA 1
ATOM 768 C C . TRP A 1 97 ? -7.98 16.234 -6.801 1 96.62 97 TRP A C 1
ATOM 770 O O . TRP A 1 97 ? -8.133 17.453 -6.809 1 96.62 97 TRP A O 1
ATOM 780 N N . PHE A 1 98 ? -8.961 15.383 -6.488 1 96.88 98 PHE A N 1
ATOM 781 C CA . PHE A 1 98 ? -10.219 15.914 -5.988 1 96.88 98 PHE A CA 1
ATOM 782 C C . PHE A 1 98 ? -10.031 16.578 -4.629 1 96.88 98 PHE A C 1
ATOM 784 O O . PHE A 1 98 ? -10.68 17.578 -4.324 1 96.88 98 PHE A O 1
ATOM 791 N N . THR A 1 99 ? -9.18 15.992 -3.854 1 95.56 99 THR A N 1
ATOM 792 C CA . THR A 1 99 ? -8.891 16.625 -2.568 1 95.56 99 THR A CA 1
ATOM 793 C C . THR A 1 99 ? -8.25 18 -2.77 1 95.56 99 THR A C 1
ATOM 795 O O . THR A 1 99 ? -8.609 18.953 -2.098 1 95.56 99 THR A O 1
ATOM 798 N N . VAL A 1 100 ? -7.305 18.125 -3.697 1 93.69 100 VAL A N 1
ATOM 799 C CA . VAL A 1 100 ? -6.645 19.391 -3.992 1 93.69 100 VAL A CA 1
ATOM 800 C C . VAL A 1 100 ? -7.684 20.438 -4.422 1 93.69 100 VAL A C 1
ATOM 802 O O . VAL A 1 100 ? -7.633 21.578 -3.986 1 93.69 100 VAL A O 1
ATOM 805 N N . ALA A 1 101 ? -8.625 19.953 -5.141 1 95.19 101 ALA A N 1
ATOM 806 C CA . ALA A 1 101 ? -9.609 20.859 -5.715 1 95.19 101 ALA A CA 1
ATOM 807 C C . ALA A 1 101 ? -10.625 21.297 -4.664 1 95.19 101 ALA A C 1
ATOM 809 O O . ALA A 1 101 ? -11.125 22.422 -4.707 1 95.19 101 ALA A O 1
ATOM 810 N N . PHE A 1 102 ? -10.859 20.453 -3.613 1 94.94 102 PHE A N 1
ATOM 811 C CA . PHE A 1 102 ? -12.039 20.719 -2.797 1 94.94 102 PHE A CA 1
ATOM 812 C C . PHE A 1 102 ? -11.648 20.984 -1.347 1 94.94 102 PHE A C 1
ATOM 814 O O . PHE A 1 102 ? -12.477 21.406 -0.539 1 94.94 102 PHE A O 1
ATOM 821 N N . ILE A 1 103 ? -10.445 20.812 -1.007 1 92.12 103 ILE A N 1
ATOM 822 C CA . ILE A 1 103 ? -10.039 20.828 0.395 1 92.12 103 ILE A CA 1
ATOM 823 C C . ILE A 1 103 ? -10.273 22.219 0.972 1 92.12 103 ILE A C 1
ATOM 825 O O . ILE A 1 103 ? -10.695 22.359 2.121 1 92.12 103 ILE A O 1
ATOM 829 N N . ASP A 1 104 ? -10.055 23.312 0.201 1 90.38 104 ASP A N 1
ATOM 830 C CA . ASP A 1 104 ? -10.203 24.672 0.705 1 90.38 104 ASP A CA 1
ATOM 831 C C . ASP A 1 104 ? -11.648 25.156 0.576 1 90.38 104 ASP A C 1
ATOM 833 O O . ASP A 1 104 ? -12.047 26.125 1.224 1 90.38 104 ASP A O 1
ATOM 837 N N . LYS A 1 105 ? -12.414 24.469 -0.263 1 91.44 105 LYS A N 1
ATOM 838 C CA . LYS A 1 105 ? -13.797 24.891 -0.48 1 91.44 105 LYS A CA 1
ATOM 839 C C . LYS A 1 105 ? -14.742 24.203 0.495 1 91.44 105 LYS A C 1
ATOM 841 O O . LYS A 1 105 ? -15.578 24.844 1.125 1 91.44 105 LYS A O 1
ATOM 846 N N . ILE A 1 106 ? -14.586 22.906 0.644 1 92.31 106 ILE A N 1
ATOM 847 C CA . ILE A 1 106 ? -15.516 22.109 1.424 1 92.31 106 ILE A CA 1
ATOM 848 C C . ILE A 1 106 ? -15.008 21.969 2.857 1 92.31 106 ILE A C 1
ATOM 850 O O . ILE A 1 106 ? -15.805 21.875 3.797 1 92.31 106 ILE A O 1
ATOM 854 N N . GLY A 1 107 ? -13.695 22.047 3.045 1 92.31 107 GLY A N 1
ATOM 855 C CA . GLY A 1 107 ? -13.109 21.875 4.367 1 92.31 107 GLY A CA 1
ATOM 856 C C . GLY A 1 107 ? -12.57 20.484 4.609 1 92.31 107 GLY A C 1
ATOM 857 O O . GLY A 1 107 ? -12.992 19.531 3.955 1 92.31 107 GLY A O 1
ATOM 858 N N . ARG A 1 108 ? -11.688 20.359 5.531 1 94.06 108 ARG A N 1
ATOM 859 C CA . ARG A 1 108 ? -11.031 19.078 5.836 1 94.06 108 ARG A CA 1
ATOM 860 C C . ARG A 1 108 ? -11.977 18.156 6.602 1 94.06 108 ARG A C 1
ATOM 862 O O . ARG A 1 108 ? -12.031 16.953 6.324 1 94.06 108 ARG A O 1
ATOM 869 N N . PHE A 1 109 ? -12.75 18.766 7.488 1 94.88 109 PHE A N 1
ATOM 870 C CA . PHE A 1 109 ? -13.664 17.984 8.312 1 94.88 109 PHE A CA 1
ATOM 871 C C . PHE A 1 109 ? -14.719 17.297 7.457 1 94.88 109 PHE A C 1
ATOM 873 O O . PHE A 1 109 ? -14.938 16.094 7.59 1 94.88 109 PHE A O 1
ATOM 880 N N . THR A 1 110 ? -15.305 17.984 6.594 1 96.25 110 THR A N 1
ATOM 881 C CA . THR A 1 110 ? -16.359 17.469 5.742 1 96.25 110 THR A CA 1
ATOM 882 C C . THR A 1 110 ? -15.82 16.406 4.781 1 96.25 110 THR A C 1
ATOM 884 O O . THR A 1 110 ? -16.453 15.375 4.555 1 96.25 110 THR A O 1
ATOM 887 N N . ILE A 1 111 ? -14.664 16.656 4.258 1 96.88 111 ILE A N 1
ATOM 888 C CA . ILE A 1 111 ? -14.047 15.727 3.322 1 96.88 111 ILE A CA 1
ATOM 889 C C . ILE A 1 111 ? -13.758 14.406 4.031 1 96.88 111 ILE A C 1
ATOM 891 O O . ILE A 1 111 ? -13.984 13.336 3.469 1 96.88 111 ILE A O 1
ATOM 895 N N . GLN A 1 112 ? -13.227 14.516 5.207 1 97.62 112 GLN A N 1
ATOM 896 C CA . GLN A 1 112 ? -12.93 13.312 5.984 1 97.62 112 GLN A CA 1
ATOM 897 C C . GLN A 1 112 ? -14.203 12.539 6.305 1 97.62 112 GLN A C 1
ATOM 899 O O . GLN A 1 112 ? -14.234 11.312 6.191 1 97.62 112 GLN A O 1
ATOM 904 N N . LEU A 1 113 ? -15.273 13.25 6.668 1 97.75 113 LEU A N 1
ATOM 905 C CA . LEU A 1 113 ? -16.562 12.633 6.992 1 97.75 113 LEU A CA 1
ATOM 906 C C . LEU A 1 113 ? -17.141 11.938 5.773 1 97.75 113 LEU A C 1
ATOM 908 O O . LEU A 1 113 ? -17.594 10.789 5.863 1 97.75 113 LEU A O 1
ATOM 912 N N . VAL A 1 114 ? -17.125 12.609 4.707 1 97.62 114 VAL A N 1
ATOM 913 C CA . VAL A 1 114 ? -17.656 12.062 3.463 1 97.62 114 VAL A CA 1
ATOM 914 C C . VAL A 1 114 ? -16.828 10.844 3.041 1 97.62 114 VAL A C 1
ATOM 916 O O . VAL A 1 114 ? -17.375 9.844 2.58 1 97.62 114 VAL A O 1
ATOM 919 N N . GLY A 1 115 ? -15.508 10.977 3.203 1 97.94 115 GLY A N 1
ATOM 920 C CA . GLY A 1 115 ? -14.633 9.859 2.873 1 97.94 115 GLY A CA 1
ATOM 921 C C . GLY A 1 115 ? -14.945 8.602 3.652 1 97.94 115 GLY A C 1
ATOM 922 O O . GLY A 1 115 ? -15.211 7.551 3.064 1 97.94 115 GLY A O 1
ATOM 923 N N . PHE A 1 116 ? -14.992 8.742 4.977 1 98.38 116 PHE A N 1
ATOM 924 C CA . PHE A 1 116 ? -15.281 7.586 5.812 1 98.38 116 PHE A CA 1
ATOM 925 C C . PHE A 1 116 ? -16.688 7.055 5.535 1 98.38 116 PHE A C 1
ATOM 927 O O . PHE A 1 116 ? -16.922 5.848 5.57 1 98.38 116 PHE A O 1
ATOM 934 N N . PHE A 1 117 ? -17.625 7.93 5.258 1 98.19 117 PHE A N 1
ATOM 935 C CA . PHE A 1 117 ? -19 7.527 5 1 98.19 117 PHE A CA 1
ATOM 936 C C . PHE A 1 117 ? -19.094 6.645 3.762 1 98.19 117 PHE A C 1
ATOM 938 O O . PHE A 1 117 ? -19.641 5.543 3.812 1 98.19 117 PHE A O 1
ATOM 945 N N . PHE A 1 118 ? -18.516 7.121 2.699 1 97.88 118 PHE A N 1
ATOM 946 C CA . PHE A 1 118 ? -18.625 6.375 1.449 1 97.88 118 PHE A CA 1
ATOM 947 C C . PHE A 1 118 ? -17.75 5.133 1.479 1 97.88 118 PHE A C 1
ATOM 949 O O . PHE A 1 118 ? -18.078 4.113 0.87 1 97.88 118 PHE A O 1
ATOM 956 N N . MET A 1 119 ? -16.609 5.191 2.17 1 97.12 119 MET A N 1
ATOM 957 C CA . MET A 1 119 ? -15.828 3.979 2.375 1 97.12 119 MET A CA 1
ATOM 958 C C . MET A 1 119 ? -16.656 2.898 3.057 1 97.12 119 MET A C 1
ATOM 960 O O . MET A 1 119 ? -16.562 1.722 2.705 1 97.12 119 MET A O 1
ATOM 964 N N . THR A 1 120 ? -17.469 3.344 4.074 1 97.44 120 THR A N 1
ATOM 965 C CA . THR A 1 120 ? -18.328 2.42 4.797 1 97.44 120 THR A CA 1
ATOM 966 C C . THR A 1 120 ? -19.406 1.85 3.875 1 97.44 120 THR A C 1
ATOM 968 O O . THR A 1 120 ? -19.578 0.632 3.805 1 97.44 120 THR A O 1
ATOM 971 N N . VAL A 1 121 ? -20.062 2.713 3.129 1 97.31 121 VAL A N 1
ATOM 972 C CA . VAL A 1 121 ? -21.156 2.316 2.258 1 97.31 121 VAL A CA 1
ATOM 973 C C . VAL A 1 121 ? -20.656 1.317 1.216 1 97.31 121 VAL A C 1
ATOM 975 O O . VAL A 1 121 ? -21.281 0.268 1.01 1 97.31 121 VAL A O 1
ATOM 978 N N . PHE A 1 122 ? -19.562 1.57 0.605 1 95.38 122 PHE A N 1
ATOM 979 C CA . PHE A 1 122 ? -19.047 0.699 -0.446 1 95.38 122 PHE A CA 1
ATOM 980 C C . PHE A 1 122 ? -18.516 -0.602 0.142 1 95.38 122 PHE A C 1
ATOM 982 O O . PHE A 1 122 ? -18.641 -1.663 -0.472 1 95.38 122 PHE A O 1
ATOM 989 N N . MET A 1 123 ? -17.938 -0.506 1.325 1 94.62 123 MET A N 1
ATOM 990 C CA . MET A 1 123 ? -17.453 -1.725 1.968 1 94.62 123 MET A CA 1
ATOM 991 C C . MET A 1 123 ? -18.594 -2.672 2.279 1 94.62 123 MET A C 1
ATOM 993 O O . MET A 1 123 ? -18.5 -3.877 2.045 1 94.62 123 MET A O 1
ATOM 997 N N . PHE A 1 124 ? -19.688 -2.164 2.736 1 94.75 124 PHE A N 1
ATOM 998 C CA . PHE A 1 124 ? -20.844 -3 3.033 1 94.75 124 PHE A CA 1
ATOM 999 C C . PHE A 1 124 ? -21.516 -3.482 1.747 1 94.75 124 PHE A C 1
ATOM 1001 O O . PHE A 1 124 ? -22.047 -4.594 1.696 1 94.75 124 PHE A O 1
ATOM 1008 N N . ALA A 1 125 ? -21.469 -2.615 0.742 1 93.19 125 ALA A N 1
ATOM 1009 C CA . ALA A 1 125 ? -22.016 -3.016 -0.55 1 93.19 125 ALA A CA 1
ATOM 1010 C C . ALA A 1 125 ? -21.234 -4.172 -1.151 1 93.19 125 ALA A C 1
ATOM 1012 O O . ALA A 1 125 ? -21.766 -4.973 -1.919 1 93.19 125 ALA A O 1
ATOM 1013 N N . LEU A 1 126 ? -19.969 -4.289 -0.838 1 90.75 126 LEU A N 1
ATOM 1014 C CA . LEU A 1 126 ? -19.109 -5.379 -1.301 1 90.75 126 LEU A CA 1
ATOM 1015 C C . LEU A 1 126 ? -19.297 -6.621 -0.437 1 90.75 126 LEU A C 1
ATOM 1017 O O . LEU A 1 126 ? -19.344 -7.742 -0.953 1 90.75 126 LEU A O 1
ATOM 1021 N N . ALA A 1 127 ? -19.438 -6.418 0.849 1 88.94 127 ALA A N 1
ATOM 1022 C CA . ALA A 1 127 ? -19.375 -7.516 1.809 1 88.94 127 ALA A CA 1
ATOM 1023 C C . ALA A 1 127 ? -20.719 -8.227 1.932 1 88.94 127 ALA A C 1
ATOM 1025 O O . ALA A 1 127 ? -20.766 -9.453 2.021 1 88.94 127 ALA A O 1
ATOM 10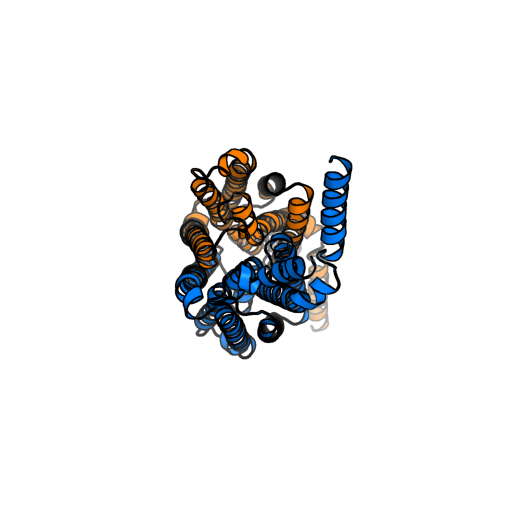26 N N . ILE A 1 128 ? -21.812 -7.5 1.913 1 85.56 128 ILE A N 1
ATOM 1027 C CA . ILE A 1 128 ? -23.109 -8.078 2.207 1 85.56 128 ILE A CA 1
ATOM 1028 C C . ILE A 1 128 ? -23.562 -8.953 1.038 1 85.56 128 ILE A C 1
ATOM 1030 O O . ILE A 1 128 ? -23.844 -10.141 1.211 1 85.56 128 ILE A O 1
ATOM 1034 N N . PRO A 1 129 ? -23.656 -8.383 -0.132 1 82.62 129 PRO A N 1
ATOM 1035 C CA . PRO A 1 129 ? -24.016 -9.289 -1.229 1 82.62 129 PRO A CA 1
ATOM 1036 C C . PRO A 1 129 ? -22.797 -9.992 -1.835 1 82.62 129 PRO A C 1
ATOM 1038 O O . PRO A 1 129 ? -22.609 -9.961 -3.053 1 82.62 129 PRO A O 1
ATOM 1041 N N . TYR A 1 130 ? -22.141 -10.688 -1.057 1 78.19 130 TYR A N 1
ATOM 1042 C CA . TYR A 1 130 ? -20.859 -11.289 -1.448 1 78.19 130 TYR A CA 1
ATOM 1043 C C . TYR A 1 130 ? -21.078 -12.383 -2.486 1 78.19 130 TYR A C 1
ATOM 1045 O O . TYR A 1 130 ? -20.344 -12.469 -3.469 1 78.19 130 TYR A O 1
ATOM 1053 N N . GLU A 1 131 ? -22.078 -13.117 -2.314 1 78.5 131 GLU A N 1
ATOM 1054 C CA . GLU A 1 131 ? -22.375 -14.203 -3.24 1 78.5 131 GLU A CA 1
ATOM 1055 C C . GLU A 1 131 ? -22.75 -13.664 -4.621 1 78.5 131 GLU A C 1
ATOM 1057 O O . GLU A 1 131 ? -22.406 -14.273 -5.641 1 78.5 131 GLU A O 1
ATOM 1062 N N . HIS A 1 132 ? -23.391 -12.453 -4.543 1 80.25 132 HIS A N 1
ATOM 1063 C CA . HIS A 1 132 ? -23.75 -11.797 -5.793 1 80.25 132 HIS A CA 1
ATOM 1064 C C . HIS A 1 132 ? -22.5 -11.445 -6.602 1 80.25 132 HIS A C 1
ATOM 1066 O O . HIS A 1 132 ? -22.484 -11.586 -7.824 1 80.25 132 HIS A O 1
ATOM 1072 N N . TRP A 1 133 ? -21.438 -11.156 -5.965 1 78.62 133 TRP A N 1
ATOM 1073 C CA . TRP A 1 133 ? -20.219 -10.68 -6.613 1 78.62 133 TRP A CA 1
ATOM 1074 C C . TRP A 1 133 ? -19.375 -11.852 -7.117 1 78.62 133 TRP A C 1
ATOM 1076 O O . TRP A 1 133 ? -18.5 -11.664 -7.957 1 78.62 133 TRP A O 1
ATOM 1086 N N . THR A 1 134 ? -19.688 -13.008 -6.695 1 76.75 134 THR A N 1
ATOM 1087 C CA . THR A 1 134 ? -18.922 -14.18 -7.094 1 76.75 134 THR A CA 1
ATOM 1088 C C . THR A 1 134 ? -19.359 -14.68 -8.461 1 76.75 134 THR A C 1
ATOM 1090 O O . THR A 1 134 ? -18.656 -15.453 -9.109 1 76.75 134 THR A O 1
ATOM 1093 N N . LEU A 1 135 ? -20.453 -14.086 -8.914 1 80.44 135 LEU A N 1
ATOM 1094 C CA . LEU A 1 135 ? -20.922 -14.445 -10.25 1 80.44 135 LEU A CA 1
ATOM 1095 C C . LEU A 1 135 ? -20.078 -13.758 -11.32 1 80.44 135 LEU A C 1
ATOM 1097 O O . LEU A 1 135 ? -19.719 -12.586 -11.18 1 80.44 135 LEU A O 1
ATOM 1101 N N . LYS A 1 136 ? -19.812 -14.461 -12.344 1 78 136 LYS A N 1
ATOM 1102 C CA . LYS A 1 136 ? -18.891 -14.039 -13.383 1 78 136 LYS A CA 1
ATOM 1103 C C . LYS A 1 136 ? -19.297 -12.688 -13.969 1 78 136 LYS A C 1
ATOM 1105 O O . LYS A 1 136 ? -18.438 -11.844 -14.234 1 78 136 LYS A O 1
ATOM 1110 N N . GLU A 1 137 ? -20.516 -12.5 -14.094 1 78.56 137 GLU A N 1
ATOM 1111 C CA . GLU A 1 137 ? -21.016 -11.297 -14.75 1 78.56 137 GLU A CA 1
ATOM 1112 C C . GLU A 1 137 ? -20.859 -10.07 -13.844 1 78.56 137 GLU A C 1
ATOM 1114 O O . GLU A 1 137 ? -20.812 -8.938 -14.328 1 78.56 137 GLU A O 1
ATOM 1119 N N . ASN A 1 138 ? -20.719 -10.352 -12.609 1 80.94 138 ASN A N 1
ATOM 1120 C CA . ASN A 1 138 ? -20.75 -9.234 -11.672 1 80.94 138 ASN A CA 1
ATOM 1121 C C . ASN A 1 138 ? -19.375 -8.93 -11.117 1 80.94 138 ASN A C 1
ATOM 1123 O O . ASN A 1 138 ? -19.203 -8.008 -10.312 1 80.94 138 ASN A O 1
ATOM 1127 N N . ARG A 1 139 ? -18.359 -9.547 -11.656 1 84.19 139 ARG A N 1
ATOM 1128 C CA . ARG A 1 139 ? -17.031 -9.43 -11.07 1 84.19 139 ARG A CA 1
ATOM 1129 C C . ARG A 1 139 ? -16.422 -8.047 -11.352 1 84.19 139 ARG A C 1
ATOM 1131 O O . ARG A 1 139 ? -15.719 -7.496 -10.508 1 84.19 139 ARG A O 1
ATOM 1138 N N . ILE A 1 140 ? -16.859 -7.531 -12.477 1 83.62 140 ILE A N 1
ATOM 1139 C CA . ILE A 1 140 ? -16.344 -6.211 -12.812 1 83.62 140 ILE A CA 1
ATOM 1140 C C . ILE A 1 140 ? -16.922 -5.168 -11.867 1 83.62 140 ILE A C 1
ATOM 1142 O O . ILE A 1 140 ? -16.25 -4.215 -11.484 1 83.62 140 ILE A O 1
ATOM 1146 N N . GLY A 1 141 ? -18.188 -5.379 -11.508 1 86.31 141 GLY A N 1
ATOM 1147 C CA . GLY A 1 141 ? -18.828 -4.488 -10.555 1 86.31 141 GLY A CA 1
ATOM 1148 C C . GLY A 1 141 ? -18.125 -4.473 -9.203 1 86.31 141 GLY A C 1
ATOM 1149 O O . GLY A 1 141 ? -18.031 -3.422 -8.562 1 86.31 141 GLY A O 1
ATOM 1150 N N . PHE A 1 142 ? -17.609 -5.602 -8.805 1 90.25 142 PHE A N 1
ATOM 1151 C CA . PHE A 1 142 ? -16.891 -5.707 -7.539 1 90.25 142 PHE A CA 1
ATOM 1152 C C . PHE A 1 142 ? -15.602 -4.891 -7.582 1 90.25 142 PHE A C 1
ATOM 1154 O O . PHE A 1 142 ? -15.305 -4.145 -6.648 1 90.25 142 PHE A O 1
ATOM 1161 N N . VAL A 1 143 ? -14.898 -4.984 -8.727 1 89.94 143 VAL A N 1
ATOM 1162 C CA . VAL A 1 143 ? -13.625 -4.285 -8.852 1 89.94 143 VAL A CA 1
ATOM 1163 C C . VAL A 1 143 ? -13.859 -2.777 -8.852 1 89.94 143 VAL A C 1
ATOM 1165 O O . VAL A 1 143 ? -13.102 -2.025 -8.234 1 89.94 143 VAL A O 1
ATOM 1168 N N . VAL A 1 144 ? -14.953 -2.387 -9.438 1 90.44 144 VAL A N 1
ATOM 1169 C CA . VAL A 1 144 ? -15.281 -0.968 -9.508 1 90.44 144 VAL A CA 1
ATOM 1170 C C . VAL A 1 144 ? -15.625 -0.444 -8.117 1 90.44 144 VAL A C 1
ATOM 1172 O O . VAL A 1 144 ? -15.125 0.603 -7.699 1 90.44 144 VAL A O 1
ATOM 1175 N N . LEU A 1 145 ? -16.438 -1.215 -7.43 1 91.94 145 LEU A N 1
ATOM 1176 C CA . LEU A 1 145 ? -16.828 -0.805 -6.082 1 91.94 145 LEU A CA 1
ATOM 1177 C C . LEU A 1 145 ? -15.617 -0.797 -5.152 1 91.94 145 LEU A C 1
ATOM 1179 O O . LEU A 1 145 ? -15.484 0.093 -4.309 1 91.94 145 LEU A O 1
ATOM 1183 N N . TYR A 1 146 ? -14.781 -1.793 -5.34 1 93.25 146 TYR A N 1
ATOM 1184 C CA . TYR A 1 146 ? -13.547 -1.856 -4.562 1 93.25 146 TYR A CA 1
ATOM 1185 C C . TYR A 1 146 ? -12.672 -0.642 -4.832 1 93.25 146 TYR A C 1
ATOM 1187 O O . TYR A 1 146 ? -12.125 -0.046 -3.9 1 93.25 146 TYR A O 1
ATOM 1195 N N . SER A 1 147 ? -12.578 -0.224 -6.082 1 94 147 SER A N 1
ATOM 1196 C CA . SER A 1 147 ? -11.789 0.941 -6.477 1 94 147 SER A CA 1
ATOM 1197 C C . SER A 1 147 ? -12.367 2.225 -5.891 1 94 147 SER A C 1
ATOM 1199 O O . SER A 1 147 ? -11.625 3.141 -5.531 1 94 147 SER A O 1
ATOM 1201 N N . LEU A 1 148 ? -13.688 2.26 -5.766 1 94.81 148 LEU A N 1
ATOM 1202 C CA . LEU A 1 148 ? -14.336 3.447 -5.227 1 94.81 148 LEU A CA 1
ATOM 1203 C C . LEU A 1 148 ? -14.031 3.607 -3.74 1 94.81 148 LEU A C 1
ATOM 1205 O O . LEU A 1 148 ? -13.945 4.73 -3.236 1 94.81 148 LEU A O 1
ATOM 1209 N N . THR A 1 149 ? -13.852 2.449 -3.057 1 95.19 149 THR A N 1
ATOM 1210 C CA . THR A 1 149 ? -13.422 2.553 -1.665 1 95.19 149 THR A CA 1
ATOM 1211 C C . THR A 1 149 ? -12.086 3.271 -1.559 1 95.19 149 THR A C 1
ATOM 1213 O O . THR A 1 149 ? -11.891 4.109 -0.675 1 95.19 149 THR A O 1
ATOM 1216 N N . PHE A 1 150 ? -11.18 3.018 -2.516 1 95.5 150 PHE A N 1
ATOM 1217 C CA . PHE A 1 150 ? -9.875 3.656 -2.521 1 95.5 150 PHE A CA 1
ATOM 1218 C C . PHE A 1 150 ? -9.984 5.117 -2.941 1 95.5 150 PHE A C 1
ATOM 1220 O O . PHE A 1 150 ? -9.234 5.965 -2.455 1 95.5 150 PHE A O 1
ATOM 1227 N N . PHE A 1 151 ? -10.93 5.34 -3.83 1 97.38 151 PHE A N 1
ATOM 1228 C CA . PHE A 1 151 ? -11.148 6.715 -4.258 1 97.38 151 PHE A CA 1
ATOM 1229 C C . PHE A 1 151 ? -11.516 7.602 -3.074 1 97.38 151 PHE A C 1
ATOM 1231 O O . PHE A 1 151 ? -10.883 8.641 -2.852 1 97.38 151 PHE A O 1
ATOM 1238 N N . PHE A 1 152 ? -12.438 7.195 -2.32 1 97.81 152 PHE A N 1
ATOM 1239 C CA . PHE A 1 152 ? -12.914 8.016 -1.213 1 97.81 152 PHE A CA 1
ATOM 1240 C C . PHE A 1 152 ? -11.914 7.996 -0.059 1 97.81 152 PHE A C 1
ATOM 1242 O O . PHE A 1 152 ? -11.836 8.953 0.712 1 97.81 152 PHE A O 1
ATOM 1249 N N . ALA A 1 153 ? -11.148 6.891 0.04 1 97.19 153 ALA A N 1
ATOM 1250 C CA . ALA A 1 153 ? -10.07 6.875 1.022 1 97.19 153 ALA A CA 1
ATOM 1251 C C . ALA A 1 153 ? -9.031 7.949 0.711 1 97.19 153 ALA A C 1
ATOM 1253 O O . ALA A 1 153 ? -8.602 8.688 1.604 1 97.19 153 ALA A O 1
ATOM 1254 N N . ASN A 1 154 ? -8.648 8.07 -0.576 1 96.62 154 ASN A N 1
ATOM 1255 C CA . ASN A 1 154 ? -7.625 9.023 -0.981 1 96.62 154 ASN A CA 1
ATOM 1256 C C . ASN A 1 154 ? -8.164 10.453 -1.011 1 96.62 154 ASN A C 1
ATOM 1258 O O . ASN A 1 154 ? -7.453 11.398 -0.656 1 96.62 154 ASN A O 1
ATOM 1262 N N . PHE A 1 155 ? -9.375 10.594 -1.437 1 97 155 PHE A N 1
ATOM 1263 C CA . PHE A 1 155 ? -10.039 11.891 -1.465 1 97 155 PHE A CA 1
ATOM 1264 C C . PHE A 1 155 ? -10.281 12.406 -0.052 1 97 155 PHE A C 1
ATOM 1266 O O . PHE A 1 155 ? -10.219 13.609 0.194 1 97 155 PHE A O 1
ATOM 1273 N N . GLY A 1 156 ? -10.469 11.508 0.852 1 96.44 156 GLY A N 1
ATOM 1274 C CA . GLY A 1 156 ? -10.898 11.883 2.188 1 96.44 156 GLY A CA 1
ATOM 1275 C C . GLY A 1 156 ? -9.836 11.664 3.244 1 96.44 156 GLY A C 1
ATOM 1276 O O . GLY A 1 156 ? -8.875 12.438 3.334 1 96.44 156 GLY A O 1
ATOM 1277 N N . PRO A 1 157 ? -10.008 10.547 3.982 1 97.38 157 PRO A N 1
ATOM 1278 C CA . PRO A 1 157 ? -9.211 10.414 5.207 1 97.38 157 PRO A CA 1
ATOM 1279 C C . PRO A 1 157 ? -7.727 10.203 4.922 1 97.38 157 PRO A C 1
ATOM 1281 O O . PRO A 1 157 ? -6.883 10.555 5.75 1 97.38 157 PRO A O 1
ATOM 1284 N N . ASN A 1 158 ? -7.32 9.656 3.816 1 96.38 158 ASN A N 1
ATOM 1285 C CA . ASN A 1 158 ? -5.902 9.445 3.543 1 96.38 158 ASN A CA 1
ATOM 1286 C C . ASN A 1 158 ? -5.16 10.766 3.393 1 96.38 158 ASN A C 1
ATOM 1288 O O . ASN A 1 158 ? -3.969 10.859 3.697 1 96.38 158 ASN A O 1
ATOM 1292 N N . SER A 1 159 ? -5.805 11.75 2.959 1 94.62 159 SER A N 1
ATOM 1293 C CA . SER A 1 159 ? -5.227 13.078 2.814 1 94.62 159 SER A CA 1
ATOM 1294 C C . SER A 1 159 ? -5.422 13.906 4.078 1 94.62 159 SER A C 1
ATOM 1296 O O . SER A 1 159 ? -4.469 14.5 4.594 1 94.62 159 SER A O 1
ATOM 1298 N N . THR A 1 160 ? -6.586 13.844 4.621 1 95.44 160 THR A N 1
ATOM 1299 C CA . THR A 1 160 ? -6.926 14.75 5.715 1 95.44 160 THR A CA 1
ATOM 1300 C C . THR A 1 160 ? -6.23 14.336 7.004 1 95.44 160 THR A C 1
ATOM 1302 O O . THR A 1 160 ? -5.867 15.18 7.824 1 95.44 160 THR A O 1
ATOM 1305 N N . THR A 1 161 ? -6.027 13.047 7.215 1 95.62 161 THR A N 1
ATOM 1306 C CA . THR A 1 161 ? -5.367 12.609 8.438 1 95.62 161 THR A CA 1
ATOM 1307 C C . THR A 1 161 ? -3.902 13.031 8.445 1 95.62 161 THR A C 1
ATOM 1309 O O . THR A 1 161 ? -3.299 13.18 9.516 1 95.62 161 THR A O 1
ATOM 1312 N N . PHE A 1 162 ? -3.418 13.289 7.297 1 91.62 162 PHE A N 1
ATOM 1313 C CA . PHE A 1 162 ? -2.035 13.734 7.191 1 91.62 162 PHE A CA 1
ATOM 1314 C C . PHE A 1 162 ? -1.941 15.25 7.352 1 91.62 162 PHE A C 1
ATOM 1316 O O . PHE A 1 162 ? -1.017 15.758 7.992 1 91.62 162 PHE A O 1
ATOM 1323 N N . VAL A 1 163 ? -2.914 15.961 6.914 1 90.75 163 VAL A N 1
ATOM 1324 C CA . VAL A 1 163 ? -2.82 17.422 6.812 1 90.75 163 VAL A CA 1
ATOM 1325 C C . VAL A 1 163 ? -3.361 18.062 8.086 1 90.75 163 VAL A C 1
ATOM 1327 O O . VAL A 1 163 ? -2.812 19.047 8.562 1 90.75 163 VAL A O 1
ATOM 1330 N N . VAL A 1 164 ? -4.367 17.5 8.68 1 91.56 164 VAL A N 1
ATOM 1331 C CA . VAL A 1 164 ? -5.102 18.156 9.758 1 91.56 164 VAL A CA 1
ATOM 1332 C C . VAL A 1 164 ? -4.203 18.281 10.992 1 91.56 164 VAL A C 1
ATOM 1334 O O . VAL A 1 164 ? -4.109 19.344 11.594 1 91.56 164 VAL A O 1
ATOM 1337 N N . PRO A 1 165 ? -3.525 17.234 11.344 1 90.69 165 PRO A N 1
ATOM 1338 C CA . PRO A 1 165 ? -2.674 17.391 12.531 1 90.69 165 PRO A CA 1
ATOM 1339 C C . PRO A 1 165 ? -1.536 18.375 12.312 1 90.69 165 PRO A C 1
ATOM 1341 O O . PRO A 1 165 ? -0.979 18.906 13.281 1 90.69 165 PRO A O 1
ATOM 1344 N N . ALA A 1 166 ? -1.199 18.703 11.109 1 85.81 166 ALA A N 1
ATOM 1345 C CA . ALA A 1 166 ? -0.151 19.672 10.805 1 85.81 166 ALA A CA 1
ATOM 1346 C C . ALA A 1 166 ? -0.696 21.094 10.844 1 85.81 166 ALA A C 1
ATOM 1348 O O . ALA A 1 166 ? 0.07 22.062 10.805 1 85.81 166 ALA A O 1
ATOM 1349 N N . GLU A 1 167 ? -2.033 21.234 11.07 1 85.69 167 GLU A N 1
ATOM 1350 C CA . GLU A 1 167 ? -2.648 22.562 10.992 1 85.69 167 GLU A CA 1
ATOM 1351 C C . GLU A 1 167 ? -3.271 22.953 12.328 1 85.69 167 GLU A C 1
ATOM 1353 O O . GLU A 1 167 ? -3.363 24.141 12.656 1 85.69 167 GLU A O 1
ATOM 1358 N N . ILE A 1 168 ? -3.672 22.031 13.102 1 86.81 168 ILE A N 1
ATOM 1359 C CA . ILE A 1 168 ? -4.602 22.375 14.172 1 86.81 168 ILE A CA 1
ATOM 1360 C C . ILE A 1 168 ? -3.836 22.562 15.484 1 86.81 168 ILE A C 1
ATOM 1362 O O . ILE A 1 168 ? -4.344 23.188 16.422 1 86.81 168 ILE A O 1
ATOM 1366 N N . PHE A 1 169 ? -2.703 22.047 15.555 1 86.19 169 PHE A N 1
ATOM 1367 C CA . PHE A 1 169 ? -1.967 22.141 16.812 1 86.19 169 PHE A CA 1
ATOM 1368 C C . PHE A 1 169 ? -1.046 23.359 16.812 1 86.19 169 PHE A C 1
ATOM 1370 O O . PHE A 1 169 ? -0.618 23.812 15.75 1 86.19 169 PHE A O 1
ATOM 1377 N N . PRO A 1 170 ? -0.825 23.844 18.016 1 82.62 170 PRO A N 1
ATOM 1378 C CA . PRO A 1 170 ? 0.095 24.984 18.094 1 82.62 170 PRO A CA 1
ATOM 1379 C C . PRO A 1 170 ? 1.485 24.656 17.547 1 82.62 170 PRO A C 1
ATOM 1381 O O . PRO A 1 170 ? 1.926 23.516 17.625 1 82.62 170 PRO A O 1
ATOM 1384 N N . ALA A 1 171 ? 2.104 25.656 17.016 1 76.31 171 ALA A N 1
ATOM 1385 C CA . ALA A 1 171 ? 3.387 25.5 16.328 1 76.31 171 ALA A CA 1
ATOM 1386 C C . ALA A 1 171 ? 4.391 24.766 17.203 1 76.31 171 ALA A C 1
ATOM 1388 O O . ALA A 1 171 ? 5.137 23.906 16.719 1 76.31 171 ALA A O 1
ATOM 1389 N N . ARG A 1 172 ? 4.324 25.047 18.516 1 78.25 172 ARG A N 1
ATOM 1390 C CA . ARG A 1 172 ? 5.305 24.469 19.422 1 78.25 172 ARG A CA 1
ATOM 1391 C C . ARG A 1 172 ? 5.109 22.953 19.547 1 78.25 172 ARG A C 1
ATOM 1393 O O . ARG A 1 172 ? 6.07 22.219 19.766 1 78.25 172 ARG A O 1
ATOM 1400 N N . PHE A 1 173 ? 3.859 22.469 19.328 1 83.62 173 PHE A N 1
ATOM 1401 C CA . PHE A 1 173 ? 3.562 21.062 19.547 1 83.62 173 PHE A CA 1
ATOM 1402 C C . PHE A 1 173 ? 3.17 20.391 18.234 1 83.62 173 PHE A C 1
ATOM 1404 O O . PHE A 1 173 ? 2.836 19.203 18.219 1 83.62 173 PHE A O 1
ATOM 1411 N N . ARG A 1 174 ? 3.281 21.125 17.203 1 84.12 174 ARG A N 1
ATOM 1412 C CA . ARG A 1 174 ? 2.762 20.672 15.922 1 84.12 174 ARG A CA 1
ATOM 1413 C C . ARG A 1 174 ? 3.496 19.422 15.445 1 84.12 174 ARG A C 1
ATOM 1415 O O . ARG A 1 174 ? 2.865 18.422 15.062 1 84.12 174 ARG A O 1
ATOM 1422 N N . SER A 1 175 ? 4.762 19.469 15.516 1 83.69 175 SER A N 1
ATOM 1423 C CA . SER A 1 175 ? 5.555 18.328 15.055 1 83.69 175 SER A CA 1
ATOM 1424 C C . SER A 1 175 ? 5.32 17.094 15.922 1 83.69 175 SER A C 1
ATOM 1426 O O . SER A 1 175 ? 5.172 15.992 15.414 1 83.69 175 SER A O 1
ATOM 1428 N N . THR A 1 176 ? 5.227 17.281 17.203 1 85.88 176 THR A N 1
ATOM 1429 C CA . THR A 1 176 ? 5.023 16.188 18.141 1 85.88 176 THR A CA 1
ATOM 1430 C C . THR A 1 176 ? 3.637 15.578 17.969 1 85.88 176 THR A C 1
ATOM 1432 O O . THR A 1 176 ? 3.492 14.352 17.906 1 85.88 176 THR A O 1
ATOM 1435 N N . CYS A 1 177 ? 2.619 16.438 17.875 1 89.69 177 CYS A N 1
ATOM 1436 C CA . CYS A 1 177 ? 1.25 15.953 17.734 1 89.69 177 CYS A CA 1
ATOM 1437 C C . CYS A 1 177 ? 1.055 15.258 16.391 1 89.69 177 CYS A C 1
ATOM 1439 O O . CYS A 1 177 ? 0.357 14.242 16.312 1 89.69 177 CYS A O 1
ATOM 1441 N N . HIS A 1 178 ? 1.692 15.836 15.391 1 89.44 178 HIS A N 1
ATOM 1442 C CA . HIS A 1 178 ? 1.661 15.164 14.102 1 89.44 178 HIS A CA 1
ATOM 1443 C C . HIS A 1 178 ? 2.344 13.805 14.164 1 89.44 178 HIS A C 1
ATOM 1445 O O . HIS A 1 178 ? 1.84 12.82 13.609 1 89.44 178 HIS A O 1
ATOM 1451 N N . GLY A 1 179 ? 3.463 13.789 14.891 1 87.94 179 GLY A N 1
ATOM 1452 C CA . GLY A 1 179 ? 4.191 12.539 15.055 1 87.94 179 GLY A CA 1
ATOM 1453 C C . GLY A 1 179 ? 3.395 11.477 15.789 1 87.94 179 GLY A C 1
ATOM 1454 O O . GLY A 1 179 ? 3.398 10.312 15.391 1 87.94 179 GLY A O 1
ATOM 1455 N N . ILE A 1 180 ? 2.689 11.852 16.766 1 91.44 180 ILE A N 1
ATOM 1456 C CA . ILE A 1 180 ? 1.881 10.922 17.547 1 91.44 180 ILE A CA 1
ATOM 1457 C C . ILE A 1 180 ? 0.733 10.398 16.688 1 91.44 180 ILE A C 1
ATOM 1459 O O . ILE A 1 180 ? 0.45 9.195 16.688 1 91.44 180 ILE A O 1
ATOM 1463 N N . SER A 1 181 ? 0.109 11.281 15.977 1 94.81 181 SER A N 1
ATOM 1464 C CA . SER A 1 181 ? -0.972 10.867 15.094 1 94.81 181 SER A CA 1
ATOM 1465 C C . SER A 1 181 ? -0.462 9.93 14 1 94.81 181 SER A C 1
ATOM 1467 O O . SER A 1 181 ? -1.103 8.922 13.688 1 94.81 181 SER A O 1
ATOM 1469 N N . SER A 1 182 ? 0.684 10.281 13.492 1 92.44 182 SER A N 1
ATOM 1470 C CA . SER A 1 182 ? 1.295 9.461 12.453 1 92.44 182 SER A CA 1
ATOM 1471 C C . SER A 1 182 ? 1.669 8.078 12.984 1 92.44 182 SER A C 1
ATOM 1473 O O . SER A 1 182 ? 1.461 7.066 12.312 1 92.44 182 SER A O 1
ATOM 1475 N N . ALA A 1 183 ? 2.238 8.047 14.18 1 91.31 183 ALA A N 1
ATOM 1476 C CA . ALA A 1 183 ? 2.584 6.781 14.812 1 91.31 183 ALA A CA 1
ATOM 1477 C C . ALA A 1 183 ? 1.344 5.914 15.023 1 91.31 183 ALA A C 1
ATOM 1479 O O . ALA A 1 183 ? 1.396 4.695 14.844 1 91.31 183 ALA A O 1
ATOM 1480 N N . SER A 1 184 ? 0.317 6.539 15.383 1 95.75 184 SER A N 1
ATOM 1481 C CA . SER A 1 184 ? -0.944 5.82 15.547 1 95.75 184 SER A CA 1
ATOM 1482 C C . SER A 1 184 ? -1.408 5.223 14.219 1 95.75 184 SER A C 1
ATOM 1484 O O . SER A 1 184 ? -1.914 4.098 14.188 1 95.75 184 SER A O 1
ATOM 1486 N N . GLY A 1 185 ? -1.267 5.965 13.164 1 95.81 185 GLY A N 1
ATOM 1487 C CA . GLY A 1 185 ? -1.598 5.441 11.852 1 95.81 185 GLY A CA 1
ATOM 1488 C C . GLY A 1 185 ? -0.772 4.23 11.461 1 95.81 185 GLY A C 1
ATOM 1489 O O . GLY A 1 185 ? -1.308 3.246 10.945 1 95.81 185 GLY A O 1
ATOM 1490 N N . LYS A 1 186 ? 0.48 4.309 11.75 1 91.62 186 LYS A N 1
ATOM 1491 C CA . LYS A 1 186 ? 1.372 3.199 11.422 1 91.62 186 LYS A CA 1
ATOM 1492 C C . LYS A 1 186 ? 1.052 1.969 12.266 1 91.62 186 LYS A C 1
ATOM 1494 O O . LYS A 1 186 ? 1.132 0.838 11.781 1 91.62 186 LYS A O 1
ATOM 1499 N N . LEU A 1 187 ? 0.73 2.201 13.5 1 92.69 187 LEU A N 1
ATOM 1500 C CA . LEU A 1 187 ? 0.247 1.104 14.328 1 92.69 187 LEU A CA 1
ATOM 1501 C C . LEU A 1 187 ? -1.03 0.505 13.75 1 92.69 187 LEU A C 1
ATOM 1503 O O . LEU A 1 187 ? -1.215 -0.714 13.773 1 92.69 187 LEU A O 1
ATOM 1507 N N . GLY A 1 188 ? -1.906 1.353 13.297 1 95.31 188 GLY A N 1
ATOM 1508 C CA . GLY A 1 188 ? -3.111 0.882 12.625 1 95.31 188 GLY A CA 1
ATOM 1509 C C . GLY A 1 188 ? -2.826 0.039 11.398 1 95.31 188 GLY A C 1
ATOM 1510 O O . GLY A 1 188 ? -3.482 -0.98 11.172 1 95.31 188 GLY A O 1
ATOM 1511 N N . ALA A 1 189 ? -1.865 0.492 10.625 1 93.31 189 ALA A N 1
ATOM 1512 C CA . ALA A 1 189 ? -1.472 -0.264 9.438 1 93.31 189 ALA A CA 1
ATOM 1513 C C . ALA A 1 189 ? -0.993 -1.663 9.812 1 93.31 189 ALA A C 1
ATOM 1515 O O . ALA A 1 189 ? -1.35 -2.645 9.156 1 93.31 189 ALA A O 1
ATOM 1516 N N . MET A 1 190 ? -0.225 -1.765 10.898 1 89.62 190 MET A N 1
ATOM 1517 C CA . MET A 1 190 ? 0.288 -3.047 11.375 1 89.62 190 MET A CA 1
ATOM 1518 C C . MET A 1 190 ? -0.849 -3.945 11.852 1 89.62 190 MET A C 1
ATOM 1520 O O . MET A 1 190 ? -0.931 -5.109 11.461 1 89.62 190 MET A O 1
ATOM 1524 N N . ILE A 1 191 ? -1.703 -3.359 12.602 1 91.94 191 ILE A N 1
ATOM 1525 C CA . ILE A 1 191 ? -2.826 -4.109 13.148 1 91.94 191 ILE A CA 1
ATOM 1526 C C . ILE A 1 191 ? -3.768 -4.527 12.023 1 91.94 191 ILE A C 1
ATOM 1528 O O . ILE A 1 191 ? -4.305 -5.637 12.031 1 91.94 191 ILE A O 1
ATOM 1532 N N . GLY A 1 192 ? -3.945 -3.617 11.133 1 92.25 192 GLY A N 1
ATOM 1533 C CA . GLY A 1 192 ? -4.801 -3.93 10 1 92.25 192 GLY A CA 1
ATOM 1534 C C . GLY A 1 192 ? -4.277 -5.074 9.148 1 92.25 192 GLY A C 1
ATOM 1535 O O . GLY A 1 192 ? -5.039 -5.969 8.766 1 92.25 192 GLY A O 1
ATOM 1536 N N . THR A 1 193 ? -3.02 -5.051 8.906 1 86.5 193 THR A N 1
ATOM 1537 C CA . THR A 1 193 ? -2.412 -6.078 8.07 1 86.5 193 THR A CA 1
ATOM 1538 C C . THR A 1 193 ? -2.451 -7.434 8.773 1 86.5 193 THR A C 1
ATOM 1540 O O . THR A 1 193 ? -2.887 -8.43 8.188 1 86.5 193 THR A O 1
ATOM 1543 N N . PHE A 1 194 ? -2.105 -7.426 10.008 1 85.81 194 PHE A N 1
ATOM 1544 C CA . PHE A 1 194 ? -2.105 -8.664 10.773 1 85.81 194 PHE A CA 1
ATOM 1545 C C . PHE A 1 194 ? -3.529 -9.094 11.109 1 85.81 194 PHE A C 1
ATOM 1547 O O . PHE A 1 194 ? -3.852 -10.281 11.055 1 85.81 194 PHE A O 1
ATOM 1554 N N . GLY A 1 195 ? -4.289 -8.18 11.477 1 88.5 195 GLY A N 1
ATOM 1555 C CA . GLY A 1 195 ? -5.668 -8.469 11.828 1 88.5 195 GLY A CA 1
ATOM 1556 C C . GLY A 1 195 ? -6.477 -9.039 10.68 1 88.5 195 GLY A C 1
ATOM 1557 O O . GLY A 1 195 ? -7.23 -10 10.859 1 88.5 195 GLY A O 1
ATOM 1558 N N . PHE A 1 196 ? -6.285 -8.5 9.562 1 89.19 196 PHE A N 1
ATOM 1559 C CA . PHE A 1 196 ? -7.031 -8.984 8.406 1 89.19 196 PHE A CA 1
ATOM 1560 C C . PHE A 1 196 ? -6.602 -10.406 8.047 1 89.19 196 PHE A C 1
ATOM 1562 O O . PHE A 1 196 ? -7.438 -11.242 7.688 1 89.19 196 PHE A O 1
ATOM 1569 N N . LEU A 1 197 ? -5.305 -10.562 8.078 1 84.31 197 LEU A N 1
ATOM 1570 C CA . LEU A 1 197 ? -4.809 -11.906 7.805 1 84.31 197 LEU A CA 1
ATOM 1571 C C . LEU A 1 197 ? -5.461 -12.922 8.734 1 84.31 197 LEU A C 1
ATOM 1573 O O . LEU A 1 197 ? -5.953 -13.953 8.273 1 84.31 197 LEU A O 1
ATOM 1577 N N . TYR A 1 198 ? -5.504 -12.609 9.969 1 87.56 198 TYR A N 1
ATOM 1578 C CA . TYR A 1 198 ? -6.09 -13.492 10.969 1 87.56 198 TYR A CA 1
ATOM 1579 C C . TYR A 1 198 ? -7.582 -13.672 10.727 1 87.56 198 TYR A C 1
ATOM 1581 O O . TYR A 1 198 ? -8.094 -14.789 10.766 1 87.56 198 TYR A O 1
ATOM 1589 N N . LEU A 1 199 ? -8.266 -12.609 10.391 1 89.5 199 LEU A N 1
ATOM 1590 C CA . LEU A 1 199 ? -9.703 -12.656 10.18 1 89.5 199 LEU A CA 1
ATOM 1591 C C . LEU A 1 199 ? -10.039 -13.43 8.906 1 89.5 199 LEU A C 1
ATOM 1593 O O . LEU A 1 199 ? -10.969 -14.242 8.891 1 89.5 199 LEU A O 1
ATOM 1597 N N . ALA A 1 200 ? -9.289 -13.195 7.902 1 85.88 200 ALA A N 1
ATOM 1598 C CA . ALA A 1 200 ? -9.523 -13.867 6.629 1 85.88 200 ALA A CA 1
ATOM 1599 C C . ALA A 1 200 ? -9.367 -15.375 6.762 1 85.88 200 ALA A C 1
ATOM 1601 O O . ALA A 1 200 ? -10.109 -16.141 6.148 1 85.88 200 ALA A O 1
ATOM 1602 N N . GLN A 1 201 ? -8.445 -15.805 7.586 1 84.62 201 GLN A N 1
ATOM 1603 C CA . GLN A 1 201 ? -8.195 -17.219 7.789 1 84.62 201 GLN A CA 1
ATOM 1604 C C . GLN A 1 201 ? -9.227 -17.844 8.727 1 84.62 201 GLN A C 1
ATOM 1606 O O . GLN A 1 201 ? -9.562 -19.016 8.602 1 84.62 201 GLN A O 1
ATOM 1611 N N . SER A 1 202 ? -9.758 -16.984 9.625 1 88.25 202 SER A N 1
ATOM 1612 C CA . SER A 1 202 ? -10.641 -17.516 10.656 1 88.25 202 SER A CA 1
ATOM 1613 C C . SER A 1 202 ? -12.102 -17.453 10.219 1 88.25 202 SER A C 1
ATOM 1615 O O . SER A 1 202 ? -12.836 -18.438 10.359 1 88.25 202 SER A O 1
ATOM 1617 N N . ILE A 1 203 ? -12.484 -16.281 9.609 1 89.56 203 ILE A N 1
ATOM 1618 C CA . ILE A 1 203 ? -13.906 -16.125 9.359 1 89.56 203 ILE A CA 1
ATOM 1619 C C . ILE A 1 203 ? -14.148 -15.867 7.875 1 89.56 203 ILE A C 1
ATOM 1621 O O . ILE A 1 203 ? -15.289 -15.641 7.449 1 89.56 203 ILE A O 1
ATOM 1625 N N . GLY A 1 204 ? -13.109 -15.938 7.098 1 87.25 204 GLY A N 1
ATOM 1626 C CA . GLY A 1 204 ? -13.281 -15.758 5.668 1 87.25 204 GLY A CA 1
ATOM 1627 C C . GLY A 1 204 ? -13.18 -14.305 5.234 1 87.25 204 GLY A C 1
ATOM 1628 O O . GLY A 1 204 ? -13.242 -13.398 6.07 1 87.25 204 GLY A O 1
ATOM 1629 N N . ILE A 1 205 ? -13.094 -14.102 3.967 1 87.12 205 ILE A N 1
ATOM 1630 C CA . ILE A 1 205 ? -12.883 -12.789 3.371 1 87.12 205 ILE A CA 1
ATOM 1631 C C . ILE A 1 205 ? -14.148 -11.945 3.527 1 87.12 205 ILE A C 1
ATOM 1633 O O . ILE A 1 205 ? -14.07 -10.758 3.863 1 87.12 205 ILE A O 1
ATOM 1637 N N . LYS A 1 206 ? -15.312 -12.539 3.305 1 89.94 206 LYS A N 1
ATOM 1638 C CA . LYS A 1 206 ? -16.578 -11.82 3.398 1 89.94 206 LYS A CA 1
ATOM 1639 C C . LYS A 1 206 ? -16.734 -11.156 4.762 1 89.94 206 LYS A C 1
ATOM 1641 O O . LYS A 1 206 ? -16.953 -9.945 4.852 1 89.94 206 LYS A O 1
ATOM 1646 N N . ASN A 1 207 ? -16.531 -11.898 5.797 1 91.94 207 ASN A N 1
ATOM 1647 C CA . ASN A 1 207 ? -16.703 -11.398 7.152 1 91.94 207 ASN A CA 1
ATOM 1648 C C . ASN A 1 207 ? -15.602 -10.414 7.535 1 91.94 207 ASN A C 1
ATOM 1650 O O . ASN A 1 207 ? -15.828 -9.492 8.32 1 91.94 207 ASN A O 1
ATOM 1654 N N . SER A 1 208 ? -14.422 -10.656 6.965 1 92.94 208 SER A N 1
ATOM 1655 C CA . SER A 1 208 ? -13.32 -9.727 7.215 1 92.94 208 SER A CA 1
ATOM 1656 C C . SER A 1 208 ? -13.617 -8.352 6.633 1 92.94 208 SER A C 1
ATOM 1658 O O . SER A 1 208 ? -13.297 -7.328 7.246 1 92.94 208 SER A O 1
ATOM 1660 N N . LEU A 1 209 ? -14.281 -8.367 5.5 1 93 209 LEU A N 1
ATOM 1661 C CA . LEU A 1 209 ? -14.656 -7.102 4.879 1 93 209 LEU A CA 1
ATOM 1662 C C . LEU A 1 209 ? -15.719 -6.387 5.699 1 93 209 LEU A C 1
ATOM 1664 O O . LEU A 1 209 ? -15.719 -5.156 5.789 1 93 209 LEU A O 1
ATOM 1668 N N . LEU A 1 210 ? -16.578 -7.121 6.344 1 94.62 210 LEU A N 1
ATOM 1669 C CA . LEU A 1 210 ? -17.594 -6.539 7.211 1 94.62 210 LEU A CA 1
ATOM 1670 C C . LEU A 1 210 ? -16.953 -5.863 8.422 1 94.62 210 LEU A C 1
ATOM 1672 O O . LEU A 1 210 ? -17.375 -4.777 8.828 1 94.62 210 LEU A O 1
ATOM 1676 N N . VAL A 1 211 ? -15.984 -6.527 8.953 1 95.56 211 VAL A N 1
ATOM 1677 C CA . VAL A 1 211 ? -15.273 -5.965 10.094 1 95.56 211 VAL A CA 1
ATOM 1678 C C . VAL A 1 211 ? -14.586 -4.66 9.688 1 95.56 211 VAL A C 1
ATOM 1680 O O . VAL A 1 211 ? -14.594 -3.689 10.453 1 95.56 211 VAL A O 1
ATOM 1683 N N . LEU A 1 212 ? -14 -4.656 8.492 1 95.44 212 LEU A N 1
ATOM 1684 C CA . LEU A 1 212 ? -13.375 -3.43 8 1 95.44 212 LEU A CA 1
ATOM 1685 C C . LEU A 1 212 ? -14.414 -2.324 7.832 1 95.44 212 LEU A C 1
ATOM 1687 O O . LEU A 1 212 ? -14.109 -1.147 8.047 1 95.44 212 LEU A O 1
ATOM 1691 N N . GLY A 1 213 ? -15.633 -2.762 7.406 1 96.38 213 GLY A N 1
ATOM 1692 C CA . GLY A 1 213 ? -16.719 -1.787 7.352 1 96.38 213 GLY A CA 1
ATOM 1693 C C . GLY A 1 213 ? -17 -1.142 8.695 1 96.38 213 GLY A C 1
ATOM 1694 O O . GLY A 1 213 ? -17.219 0.069 8.773 1 96.38 213 GLY A O 1
ATOM 1695 N N . VAL A 1 214 ? -16.969 -1.925 9.711 1 97.25 214 VAL A N 1
ATOM 1696 C CA . VAL A 1 214 ? -17.219 -1.434 11.062 1 97.25 214 VAL A CA 1
ATOM 1697 C C . VAL A 1 214 ? -16.094 -0.491 11.484 1 97.25 214 VAL A C 1
ATOM 1699 O O . VAL A 1 214 ? -16.344 0.526 12.133 1 97.25 214 VAL A O 1
ATOM 1702 N N . VAL A 1 215 ? -14.883 -0.803 11.125 1 97.81 215 VAL A N 1
ATOM 1703 C CA . VAL A 1 215 ? -13.734 0.046 11.422 1 97.81 215 VAL A CA 1
ATOM 1704 C C . VAL A 1 215 ? -13.914 1.407 10.758 1 97.81 215 VAL A C 1
ATOM 1706 O O . VAL A 1 215 ? -13.609 2.443 11.352 1 97.81 215 VAL A O 1
ATOM 1709 N N . ASN A 1 216 ? -14.445 1.386 9.516 1 98 216 ASN A N 1
ATOM 1710 C CA . ASN A 1 216 ? -14.711 2.641 8.82 1 98 216 ASN A CA 1
ATOM 1711 C C . ASN A 1 216 ? -15.781 3.461 9.523 1 98 216 ASN A C 1
ATOM 1713 O O . ASN A 1 216 ? -15.711 4.691 9.555 1 98 216 ASN A O 1
ATOM 1717 N N . ILE A 1 217 ? -16.797 2.805 10.102 1 98.31 217 ILE A N 1
ATOM 1718 C CA . ILE A 1 217 ? -17.844 3.5 10.844 1 98.31 217 ILE A CA 1
ATOM 1719 C C . ILE A 1 217 ? -17.234 4.199 12.062 1 98.31 217 ILE A C 1
ATOM 1721 O O . ILE A 1 217 ? -17.578 5.34 12.367 1 98.31 217 ILE A O 1
ATOM 1725 N N . LEU A 1 218 ? -16.359 3.463 12.719 1 98.44 218 LEU A N 1
ATOM 1726 C CA . LEU A 1 218 ? -15.688 4.062 13.859 1 98.44 218 LEU A CA 1
ATOM 1727 C C . LEU A 1 218 ? -14.867 5.281 13.438 1 98.44 218 LEU A C 1
ATOM 1729 O O . LEU A 1 218 ? -14.828 6.281 14.156 1 98.44 218 LEU A O 1
ATOM 1733 N N . GLY A 1 219 ? -14.172 5.176 12.273 1 98.19 219 GLY A N 1
ATOM 1734 C CA . GLY A 1 219 ? -13.484 6.344 11.75 1 98.19 219 GLY A CA 1
ATOM 1735 C C . GLY A 1 219 ? -14.406 7.516 11.492 1 98.19 219 GLY A C 1
ATOM 1736 O O . GLY A 1 219 ? -14.062 8.664 11.773 1 98.19 219 GLY A O 1
ATOM 1737 N N . PHE A 1 220 ? -15.609 7.188 10.969 1 98.12 220 PHE A N 1
ATOM 1738 C CA . PHE A 1 220 ? -16.625 8.203 10.734 1 98.12 220 PHE A CA 1
ATOM 1739 C C . PHE A 1 220 ? -17.031 8.875 12.031 1 98.12 220 PHE A C 1
ATOM 1741 O O . PHE A 1 220 ? -17.109 10.109 12.109 1 98.12 220 PHE A O 1
ATOM 1748 N N . LEU A 1 221 ? -17.219 8.133 13.117 1 98.06 221 LEU A N 1
ATOM 1749 C CA . LEU A 1 221 ? -17.688 8.648 14.406 1 98.06 221 LEU A CA 1
ATOM 1750 C C . LEU A 1 221 ? -16.578 9.445 15.094 1 98.06 221 LEU A C 1
ATOM 1752 O O . LEU A 1 221 ? -16.844 10.508 15.672 1 98.06 221 LEU A O 1
ATOM 1756 N N . PHE A 1 222 ? -15.359 9.016 14.992 1 97.94 222 PHE A N 1
ATOM 1757 C CA . PHE A 1 222 ? -14.266 9.688 15.672 1 97.94 222 PHE A CA 1
ATOM 1758 C C . PHE A 1 222 ? -13.859 10.953 14.93 1 97.94 222 PHE A C 1
ATOM 1760 O O . PHE A 1 222 ? -13.133 11.789 15.469 1 97.94 222 PHE A O 1
ATOM 1767 N N . THR A 1 223 ? -14.297 11.086 13.688 1 97.31 223 THR A N 1
ATOM 1768 C CA . THR A 1 223 ? -14.023 12.297 12.93 1 97.31 223 THR A CA 1
ATOM 1769 C C . THR A 1 223 ? -14.656 13.516 13.609 1 97.31 223 THR A C 1
ATOM 1771 O O . THR A 1 223 ? -14.156 14.633 13.477 1 97.31 223 THR A O 1
ATOM 1774 N N . PHE A 1 224 ? -15.672 13.344 14.375 1 96.12 224 PHE A N 1
ATOM 1775 C CA . PHE A 1 224 ? -16.344 14.438 15.055 1 96.12 224 PHE A CA 1
ATOM 1776 C C . PHE A 1 224 ? -15.477 15.008 16.172 1 96.12 224 PHE A C 1
ATOM 1778 O O . PHE A 1 224 ? -15.727 16.109 16.656 1 96.12 224 PHE A O 1
ATOM 1785 N N . LEU A 1 225 ? -14.391 14.312 16.5 1 93.88 225 LEU A N 1
ATOM 1786 C CA . LEU A 1 225 ? -13.453 14.812 17.516 1 93.88 225 LEU A CA 1
ATOM 1787 C C . LEU A 1 225 ? -12.391 15.695 16.875 1 93.88 225 LEU A C 1
ATOM 1789 O O . LEU A 1 225 ? -11.609 16.344 17.562 1 93.88 225 LEU A O 1
ATOM 1793 N N . VAL A 1 226 ? -12.352 15.75 15.555 1 91.88 226 VAL A N 1
ATOM 1794 C CA . VAL A 1 226 ? -11.367 16.547 14.82 1 91.88 226 VAL A CA 1
ATOM 1795 C C . VAL A 1 226 ? -11.945 17.922 14.516 1 91.88 226 VAL A C 1
ATOM 1797 O O . VAL A 1 226 ? -13.023 18.047 13.938 1 91.88 226 VAL A O 1
ATOM 1800 N N . PRO A 1 227 ? -11.266 18.953 14.945 1 86.5 227 PRO A N 1
ATOM 1801 C CA . PRO A 1 227 ? -11.773 20.297 14.664 1 86.5 227 PRO A CA 1
ATOM 1802 C C . PRO A 1 227 ? -11.578 20.703 13.203 1 86.5 227 PRO A C 1
ATOM 1804 O O . PRO A 1 227 ? -10.789 20.078 12.484 1 86.5 227 PRO A O 1
ATOM 1807 N N . GLU A 1 228 ? -12.367 21.641 12.742 1 84.38 228 GLU A N 1
ATOM 1808 C CA . GLU A 1 228 ? -12.242 22.156 11.383 1 84.38 228 GLU A CA 1
ATOM 1809 C C . GLU A 1 228 ? -11.305 23.359 11.344 1 84.38 228 GLU A C 1
ATOM 1811 O O . GLU A 1 228 ? -11.602 24.406 11.93 1 84.38 228 GLU A O 1
ATOM 1816 N N . PRO A 1 229 ? -10.227 23.141 10.641 1 77.44 229 PRO A N 1
ATOM 1817 C CA . PRO A 1 229 ? -9.281 24.25 10.562 1 77.44 229 PRO A CA 1
ATOM 1818 C C . PRO A 1 229 ? -9.648 25.266 9.469 1 77.44 229 PRO A C 1
ATOM 1820 O O . PRO A 1 229 ? -9.07 26.344 9.414 1 77.44 229 PRO A O 1
ATOM 1823 N N . LYS A 1 230 ? -10.578 25.062 8.719 1 73 230 LYS A N 1
ATOM 1824 C CA . LYS A 1 230 ? -10.859 25.875 7.543 1 73 230 LYS A CA 1
ATOM 1825 C C . LYS A 1 230 ? -11.117 27.328 7.934 1 73 230 LYS A C 1
ATOM 1827 O O . LYS A 1 230 ? -11.914 27.609 8.836 1 73 230 LYS A O 1
ATOM 1832 N N . GLY A 1 231 ? -10.453 28.188 7.266 1 68.44 231 GLY A N 1
ATOM 1833 C CA . GLY A 1 231 ? -10.703 29.609 7.418 1 68.44 231 GLY A CA 1
ATOM 1834 C C . GLY A 1 231 ? -10.016 30.219 8.625 1 68.44 231 GLY A C 1
ATOM 1835 O O . GLY A 1 231 ? -10.188 31.391 8.922 1 68.44 231 GLY A O 1
ATOM 1836 N N . LYS A 1 232 ? -9.344 29.391 9.352 1 69.12 232 LYS A N 1
ATOM 1837 C CA . LYS A 1 232 ? -8.656 29.891 10.539 1 69.12 232 LYS A CA 1
ATOM 1838 C C . LYS A 1 232 ? -7.145 29.891 10.344 1 69.12 232 LYS A C 1
ATOM 1840 O O . LYS A 1 232 ? -6.605 29.031 9.641 1 69.12 232 LYS A O 1
ATOM 1845 N N . SER A 1 233 ? -6.602 31.031 10.711 1 66.06 233 SER A N 1
ATOM 1846 C CA . SER A 1 233 ? -5.141 31.062 10.68 1 66.06 233 SER A CA 1
ATOM 1847 C C . SER A 1 233 ? -4.547 30.047 11.656 1 66.06 233 SER A C 1
ATOM 1849 O O . SER A 1 233 ? -5.211 29.625 12.602 1 66.06 233 SER A O 1
ATOM 1851 N N . LEU A 1 234 ? -3.363 29.625 11.453 1 62.12 234 LEU A N 1
ATOM 1852 C CA . LEU A 1 234 ? -2.666 28.672 12.297 1 62.12 234 LEU A CA 1
ATOM 1853 C C . LEU A 1 234 ? -2.643 29.141 13.75 1 62.12 234 LEU A C 1
ATOM 1855 O O . LEU A 1 234 ? -2.811 28.344 14.672 1 62.12 234 LEU A O 1
ATOM 1859 N N . GLU A 1 235 ? -2.453 30.469 13.891 1 63.19 235 GLU A N 1
ATOM 1860 C CA . GLU A 1 235 ? -2.383 31.062 15.219 1 63.19 235 GLU A CA 1
ATOM 1861 C C . GLU A 1 235 ? -3.742 31.031 15.914 1 63.19 235 GLU A C 1
ATOM 1863 O O . GLU A 1 235 ? -3.822 30.797 17.125 1 63.19 235 GLU A O 1
ATOM 1868 N N . GLU A 1 236 ? -4.801 31.25 15.164 1 65.88 236 GLU A N 1
ATOM 1869 C CA . GLU A 1 236 ? -6.16 31.25 15.703 1 65.88 236 GLU A CA 1
ATOM 1870 C C . GLU A 1 236 ? -6.574 29.844 16.156 1 65.88 236 GLU A C 1
ATOM 1872 O O . GLU A 1 236 ? -7.246 29.688 17.172 1 65.88 236 GLU A O 1
ATOM 1877 N N . ILE A 1 237 ? -6.031 28.922 15.414 1 61.78 237 ILE A N 1
ATOM 1878 C CA . ILE A 1 237 ? -6.43 27.547 15.672 1 61.78 237 ILE A CA 1
ATOM 1879 C C . ILE A 1 237 ? -5.641 26.984 16.859 1 61.78 237 ILE A C 1
ATOM 1881 O O . ILE A 1 237 ? -6.203 26.312 17.734 1 61.78 237 ILE A O 1
ATOM 1885 N N . SER A 1 238 ? -4.348 27.297 16.906 1 60.88 238 SER A N 1
ATOM 1886 C CA . SER A 1 238 ? -3.441 26.75 17.906 1 60.88 238 SER A CA 1
ATOM 1887 C C . SER A 1 238 ? -3.639 27.438 19.266 1 60.88 238 SER A C 1
ATOM 1889 O O . SER A 1 238 ? -3.168 26.938 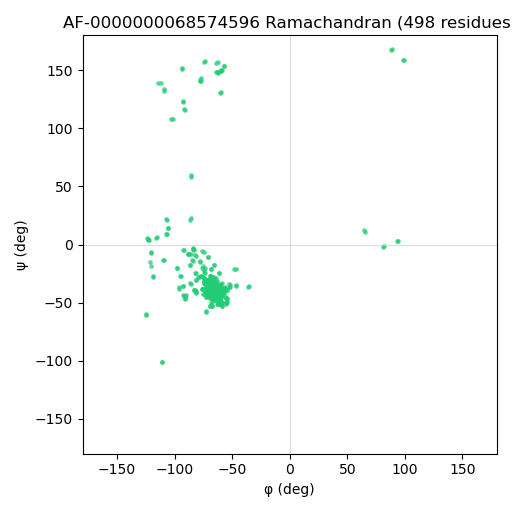20.281 1 60.88 238 SER A O 1
ATOM 1891 N N . GLY A 1 239 ? -4.465 28.438 19.266 1 58.88 239 GLY A N 1
ATOM 1892 C CA . GLY A 1 239 ? -4.648 29.219 20.484 1 58.88 239 GLY A CA 1
ATOM 1893 C C . GLY A 1 239 ? -3.4 29.953 20.906 1 58.88 239 GLY A C 1
ATOM 1894 O O . GLY A 1 239 ? -3.238 30.281 22.094 1 58.88 239 GLY A O 1
ATOM 1895 N N . GLU A 1 240 ? -2.434 30 20.031 1 58.91 240 GLU A N 1
ATOM 1896 C CA . GLU A 1 240 ? -1.188 30.672 20.375 1 58.91 240 GLU A CA 1
ATOM 1897 C C . GLU A 1 240 ? -1.435 32.156 20.719 1 58.91 240 GLU A C 1
ATOM 1899 O O . GLU A 1 240 ? -0.762 32.719 21.578 1 58.91 240 GLU A O 1
ATOM 1904 N N . HIS A 1 241 ? -2.35 32.688 20.062 1 55.5 241 HIS A N 1
ATOM 1905 C CA . HIS A 1 241 ? -2.646 34.062 20.453 1 55.5 241 HIS A CA 1
ATOM 1906 C C . HIS A 1 241 ? -3.188 34.125 21.875 1 55.5 241 HIS A C 1
ATOM 1908 O O . HIS A 1 241 ? -2.877 35.062 22.625 1 55.5 241 HIS A O 1
ATOM 1914 N N . GLU A 1 242 ? -3.977 33.188 22.141 1 52.69 242 GLU A N 1
ATOM 1915 C CA . GLU A 1 242 ? -4.523 33.219 23.484 1 52.69 242 GLU A CA 1
ATOM 1916 C C . GLU A 1 242 ? -3.447 32.906 24.531 1 52.69 242 GLU A C 1
ATOM 1918 O O . GLU A 1 242 ? -3.461 33.469 25.625 1 52.69 242 GLU A O 1
ATOM 1923 N N . GLN A 1 243 ? -2.555 32.062 24.109 1 52.38 243 GLN A N 1
ATOM 1924 C CA . GLN A 1 243 ? -1.474 31.766 25.031 1 52.38 243 GLN A CA 1
ATOM 1925 C C . GLN A 1 243 ? -0.567 32.969 25.234 1 52.38 243 GLN A C 1
ATOM 1927 O O . GLN A 1 243 ? -0.094 33.219 26.344 1 52.38 243 GLN A O 1
ATOM 1932 N N . GLU A 1 244 ? -0.35 33.625 24.188 1 50.25 244 GLU A N 1
ATOM 1933 C CA . GLU A 1 244 ? 0.438 34.844 24.312 1 50.25 244 GLU A CA 1
ATOM 1934 C C . GLU A 1 244 ? -0.307 35.906 25.125 1 50.25 244 GLU A C 1
ATOM 1936 O O . GLU A 1 244 ? 0.291 36.625 25.938 1 50.25 244 GLU A O 1
ATOM 1941 N N . ASP A 1 245 ? -1.544 35.969 24.828 1 50.38 245 ASP A N 1
ATOM 1942 C CA . ASP A 1 245 ? -2.332 36.969 25.562 1 50.38 245 ASP A CA 1
ATOM 1943 C C . ASP A 1 245 ? -2.402 36.594 27.047 1 50.38 245 ASP A C 1
ATOM 1945 O O . ASP A 1 245 ? -2.346 37.469 27.906 1 50.38 245 ASP A O 1
ATOM 1949 N N . GLU A 1 246 ? -2.533 35.375 27.234 1 49.16 246 GLU A N 1
ATOM 1950 C CA . GLU A 1 246 ? -2.588 34.969 28.625 1 49.16 246 GLU A CA 1
ATOM 1951 C C . GLU A 1 246 ? -1.242 35.156 29.328 1 49.16 246 GLU A C 1
ATOM 1953 O O . GLU A 1 246 ? -1.191 35.531 30.5 1 49.16 246 GLU A O 1
ATOM 1958 N N . LEU A 1 247 ? -0.252 34.938 28.547 1 49.94 247 LEU A N 1
ATOM 1959 C CA . LEU A 1 247 ? 1.085 35.188 29.078 1 49.94 247 LEU A CA 1
ATOM 1960 C C . LEU A 1 247 ? 1.325 36.688 29.266 1 49.94 247 LEU A C 1
ATOM 1962 O O . LEU A 1 247 ? 1.96 37.094 30.234 1 49.94 247 LEU A O 1
ATOM 1966 N N . GLU A 1 248 ? 0.848 37.406 28.359 1 49.06 248 GLU A N 1
ATOM 1967 C CA . GLU A 1 248 ? 0.983 38.875 28.484 1 49.06 248 GLU A CA 1
ATOM 1968 C C . GLU A 1 248 ? 0.146 39.406 29.641 1 49.06 248 GLU A C 1
ATOM 1970 O O . GLU A 1 248 ? 0.562 40.312 30.344 1 49.06 248 GLU A O 1
ATOM 1975 N N . ASN A 1 249 ? -0.963 38.812 29.812 1 49.94 249 ASN A N 1
ATOM 1976 C CA . ASN A 1 249 ? -1.812 39.312 30.891 1 49.94 249 ASN A CA 1
ATOM 1977 C C . ASN A 1 249 ? -1.303 38.875 32.25 1 49.94 249 ASN A C 1
ATOM 1979 O O . ASN A 1 249 ? -1.751 39.375 33.281 1 49.94 249 ASN A O 1
ATOM 1983 N N . LYS A 1 250 ? -0.581 37.938 32.281 1 50.41 250 LYS A N 1
ATOM 1984 C CA . LYS A 1 250 ? -0.017 37.531 33.562 1 50.41 250 LYS A CA 1
ATOM 1985 C C . LYS A 1 250 ? 1.269 38.281 33.844 1 50.41 250 LYS A C 1
ATOM 1987 O O . LYS A 1 250 ? 1.829 38.156 34.938 1 50.41 250 LYS A O 1
ATOM 1992 N N . VAL A 1 251 ? 1.749 39 32.906 1 46.62 251 VAL A N 1
ATOM 1993 C CA . VAL A 1 251 ? 2.803 39.938 33.281 1 46.62 251 VAL A CA 1
ATOM 1994 C C . VAL A 1 251 ? 2.188 41.281 33.625 1 46.62 251 VAL A C 1
ATOM 1996 O O . VAL A 1 251 ? 1.255 41.75 32.938 1 46.62 251 VAL A O 1
ATOM 1999 N N . MET B 1 1 ? -15.781 -57.562 -2.682 1 49.12 1 MET B N 1
ATOM 2000 C CA . MET B 1 1 ? -15.719 -56.344 -3.508 1 49.12 1 MET B CA 1
ATOM 2001 C C . MET B 1 1 ? -15.719 -55.094 -2.643 1 49.12 1 MET B C 1
ATOM 2003 O O . MET B 1 1 ? -14.969 -54.156 -2.902 1 49.12 1 MET B O 1
ATOM 2007 N N . GLN B 1 2 ? -16.406 -54.969 -1.602 1 55.31 2 GLN B N 1
ATOM 2008 C CA . GLN B 1 2 ? -16.438 -53.844 -0.682 1 55.31 2 GLN B CA 1
ATOM 2009 C C . GLN B 1 2 ? -15.156 -53.75 0.141 1 55.31 2 GLN B C 1
ATOM 2011 O O . GLN B 1 2 ? -14.664 -52.656 0.419 1 55.31 2 GLN B O 1
ATOM 2016 N N . VAL B 1 3 ? -14.578 -54.812 0.58 1 57.5 3 VAL B N 1
ATOM 2017 C CA . VAL B 1 3 ? -13.359 -54.781 1.38 1 57.5 3 VAL B CA 1
ATOM 2018 C C . VAL B 1 3 ? -12.18 -54.344 0.515 1 57.5 3 VAL B C 1
ATOM 2020 O O . VAL B 1 3 ? -11.289 -53.625 0.984 1 57.5 3 VAL B O 1
ATOM 2023 N N . GLU B 1 4 ? -12.156 -54.688 -0.773 1 50.81 4 GLU B N 1
ATOM 2024 C CA . GLU B 1 4 ? -11.078 -54.219 -1.645 1 50.81 4 GLU B CA 1
ATOM 2025 C C . GLU B 1 4 ? -11.203 -52.75 -1.936 1 50.81 4 GLU B C 1
ATOM 2027 O O . GLU B 1 4 ? -10.203 -52.031 -2.096 1 50.81 4 GLU B O 1
ATOM 2032 N N . LEU B 1 5 ? -12.438 -52.188 -2.094 1 52.69 5 LEU B N 1
ATOM 2033 C CA . LEU B 1 5 ? -12.586 -50.75 -2.279 1 52.69 5 LEU B CA 1
ATOM 2034 C C . LEU B 1 5 ? -12.195 -50 -1.015 1 52.69 5 LEU B C 1
ATOM 2036 O O . LEU B 1 5 ? -11.609 -48.938 -1.088 1 52.69 5 LEU B O 1
ATOM 2040 N N . GLN B 1 6 ? -12.461 -50.531 0.132 1 50.47 6 GLN B N 1
ATOM 2041 C CA . GLN B 1 6 ? -12.039 -49.875 1.353 1 50.47 6 GLN B CA 1
ATOM 2042 C C . GLN B 1 6 ? -10.523 -49.906 1.523 1 50.47 6 GLN B C 1
ATOM 2044 O O . GLN B 1 6 ? -9.914 -48.969 2.016 1 50.47 6 GLN B O 1
ATOM 2049 N N . ALA B 1 7 ? -9.883 -50.969 1.229 1 53.78 7 ALA B N 1
ATOM 2050 C CA . ALA B 1 7 ? -8.43 -51.062 1.341 1 53.78 7 ALA B CA 1
ATOM 2051 C C . ALA B 1 7 ? -7.746 -50.156 0.311 1 53.78 7 ALA B C 1
ATOM 2053 O O . ALA B 1 7 ? -6.699 -49.594 0.587 1 53.78 7 ALA B O 1
ATOM 2054 N N . GLU B 1 8 ? -8.336 -50 -0.894 1 49.72 8 GLU B N 1
ATOM 2055 C CA . GLU B 1 8 ? -7.785 -49.062 -1.849 1 49.72 8 GLU B CA 1
ATOM 2056 C C . GLU B 1 8 ? -8.016 -47.625 -1.386 1 49.72 8 GLU B C 1
ATOM 2058 O O . GLU B 1 8 ? -7.184 -46.75 -1.636 1 49.72 8 GLU B O 1
ATOM 2063 N N . GLU B 1 9 ? -9.148 -47.281 -0.834 1 50.84 9 GLU B N 1
ATOM 2064 C CA . GLU B 1 9 ? -9.344 -45.969 -0.257 1 50.84 9 GLU B CA 1
ATOM 2065 C C . GLU B 1 9 ? -8.422 -45.75 0.938 1 50.84 9 GLU B C 1
ATOM 2067 O O . GLU B 1 9 ? -7.938 -44.625 1.156 1 50.84 9 GLU B O 1
ATOM 2072 N N . LEU B 1 10 ? -8.195 -46.656 1.795 1 47.38 10 LEU B N 1
ATOM 2073 C CA . LEU B 1 10 ? -7.258 -46.531 2.906 1 47.38 10 LEU B CA 1
ATOM 2074 C C . LEU B 1 10 ? -5.82 -46.469 2.4 1 47.38 10 LEU B C 1
ATOM 2076 O O . LEU B 1 10 ? -4.992 -45.75 2.965 1 47.38 10 LEU B O 1
ATOM 2080 N N . LYS B 1 11 ? -5.336 -47.281 1.479 1 47.91 11 LYS B N 1
ATOM 2081 C CA . LYS B 1 11 ? -4.004 -47.156 0.89 1 47.91 11 LYS B CA 1
ATOM 2082 C C . LYS B 1 11 ? -3.855 -45.812 0.144 1 47.91 11 LYS B C 1
ATOM 2084 O O . LYS B 1 11 ? -2.764 -45.25 0.086 1 47.91 11 LYS B O 1
ATOM 2089 N N . LYS B 1 12 ? -4.832 -45.281 -0.656 1 47.94 12 LYS B N 1
ATOM 2090 C CA . LYS B 1 12 ? -4.801 -43.938 -1.211 1 47.94 12 LYS B CA 1
ATOM 2091 C C . LYS B 1 12 ? -4.793 -42.875 -0.102 1 47.94 12 LYS B C 1
ATOM 2093 O O . LYS B 1 12 ? -4.16 -41.844 -0.237 1 47.94 12 LYS B O 1
ATOM 2098 N N . GLU B 1 13 ? -5.48 -43.094 0.955 1 46 13 GLU B N 1
ATOM 2099 C CA . GLU B 1 13 ? -5.363 -42.25 2.143 1 46 13 GLU B CA 1
ATOM 2100 C C . GLU B 1 13 ? -3.996 -42.406 2.797 1 46 13 GLU B C 1
ATOM 2102 O O . GLU B 1 13 ? -3.414 -41.438 3.277 1 46 13 GLU B O 1
ATOM 2107 N N . ASP B 1 14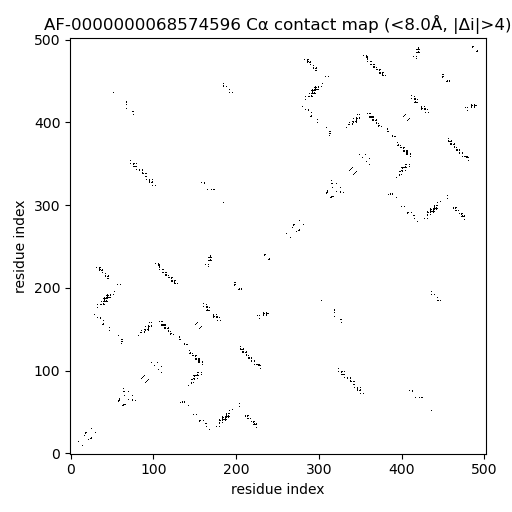 ? -3.488 -43.594 3.064 1 43.81 14 ASP B N 1
ATOM 2108 C CA . ASP B 1 14 ? -2.152 -43.844 3.605 1 43.81 14 ASP B CA 1
ATOM 2109 C C . ASP B 1 14 ? -1.075 -43.344 2.648 1 43.81 14 ASP B C 1
ATOM 2111 O O . ASP B 1 14 ? -0.04 -42.844 3.084 1 43.81 14 ASP B O 1
ATOM 2115 N N . GLN B 1 15 ? -1.061 -43.688 1.346 1 42.53 15 GLN B N 1
ATOM 2116 C CA . GLN B 1 15 ? -0.15 -43.125 0.361 1 42.53 15 GLN B CA 1
ATOM 2117 C C . GLN B 1 15 ? -0.365 -41.625 0.229 1 42.53 15 GLN B C 1
ATOM 2119 O O . GLN B 1 15 ? 0.518 -40.906 -0.245 1 42.53 15 GLN B O 1
ATOM 2124 N N . THR B 1 16 ? -1.537 -41.094 0.282 1 44.56 16 THR B N 1
ATOM 2125 C CA . THR B 1 16 ? -1.756 -39.656 0.431 1 44.56 16 THR B CA 1
ATOM 2126 C C . THR B 1 16 ? -1.071 -39.125 1.69 1 44.56 16 THR B C 1
ATOM 2128 O O . THR B 1 16 ? -0.747 -37.938 1.78 1 44.56 16 THR B O 1
ATOM 2131 N N . LYS B 1 17 ? -1.024 -39.781 2.73 1 46.44 17 LYS B N 1
ATOM 2132 C CA . LYS B 1 17 ? -0.277 -39.469 3.943 1 46.44 17 LYS B CA 1
ATOM 2133 C C . LYS B 1 17 ? 1.222 -39.406 3.666 1 46.44 17 LYS B C 1
ATOM 2135 O O . LYS B 1 17 ? 1.934 -38.594 4.262 1 46.44 17 LYS B O 1
ATOM 2140 N N . ASP B 1 18 ? 1.885 -40.344 3.053 1 44.34 18 ASP B N 1
ATOM 2141 C CA . ASP B 1 18 ? 3.311 -40.344 2.742 1 44.34 18 ASP B CA 1
ATOM 2142 C C . ASP B 1 18 ? 3.686 -39.219 1.794 1 44.34 18 ASP B C 1
ATOM 2144 O O . ASP B 1 18 ? 4.828 -38.75 1.796 1 44.34 18 ASP B O 1
ATOM 2148 N N . PHE B 1 19 ? 2.912 -38.875 0.843 1 48.19 19 PHE B N 1
ATOM 2149 C CA . PHE B 1 19 ? 3.146 -37.75 -0.06 1 48.19 19 PHE B CA 1
ATOM 2150 C C . PHE B 1 19 ? 2.605 -36.469 0.533 1 48.19 19 PHE B C 1
ATOM 2152 O O . PHE B 1 19 ? 2.146 -35.562 -0.198 1 48.19 19 PHE B O 1
ATOM 2159 N N . GLY B 1 20 ? 2.426 -36.406 1.726 1 48.34 20 GLY B N 1
ATOM 2160 C CA . GLY B 1 20 ? 1.968 -35.219 2.43 1 48.34 20 GLY B CA 1
ATOM 2161 C C . GLY B 1 20 ? 2.924 -34.062 2.312 1 48.34 20 GLY B C 1
ATOM 2162 O O . GLY B 1 20 ? 4.082 -34.219 1.931 1 48.34 20 GLY B O 1
ATOM 2163 N N . LEU B 1 21 ? 2.455 -32.75 2.283 1 56.69 21 LEU B N 1
ATOM 2164 C CA . LEU B 1 21 ? 3.18 -31.484 2.242 1 56.69 21 LEU B CA 1
ATOM 2165 C C . LEU B 1 21 ? 4.469 -31.562 3.051 1 56.69 21 LEU B C 1
ATOM 2167 O O . LEU B 1 21 ? 5.496 -31.016 2.65 1 56.69 21 LEU B O 1
ATOM 2171 N N . PHE B 1 22 ? 4.453 -32.312 4.184 1 60.41 22 PHE B N 1
ATOM 2172 C CA . PHE B 1 22 ? 5.617 -32.375 5.062 1 60.41 22 PHE B CA 1
ATOM 2173 C C . PHE B 1 22 ? 6.305 -33.75 4.941 1 60.41 22 PHE B C 1
ATOM 2175 O O . PHE B 1 22 ? 6.973 -34.188 5.875 1 60.41 22 PHE B O 1
ATOM 2182 N N . SER B 1 23 ? 6.027 -34.375 3.789 1 60.75 23 SER B N 1
ATOM 2183 C CA . SER B 1 23 ? 6.758 -35.625 3.598 1 60.75 23 SER B CA 1
ATOM 2184 C C . SER B 1 23 ? 8.195 -35.344 3.166 1 60.75 23 SER B C 1
ATOM 2186 O O . SER B 1 23 ? 8.5 -34.281 2.609 1 60.75 23 SER B O 1
ATOM 2188 N N . LYS B 1 24 ? 9.109 -36.125 3.668 1 61.22 24 LYS B N 1
ATOM 2189 C CA . LYS B 1 24 ? 10.523 -36.062 3.326 1 61.22 24 LYS B CA 1
ATOM 2190 C C . LYS B 1 24 ? 10.719 -35.969 1.815 1 61.22 24 LYS B C 1
ATOM 2192 O O . LYS B 1 24 ? 11.609 -35.281 1.344 1 61.22 24 LYS B O 1
ATOM 2197 N N . GLN B 1 25 ? 9.828 -36.656 1.111 1 62.78 25 GLN B N 1
ATOM 2198 C CA . GLN B 1 25 ? 9.961 -36.656 -0.342 1 62.78 25 GLN B CA 1
ATOM 2199 C C . GLN B 1 25 ? 9.594 -35.312 -0.932 1 62.78 25 GLN B C 1
ATOM 2201 O O . GLN B 1 25 ? 10.281 -34.812 -1.825 1 62.78 25 GLN B O 1
ATOM 2206 N N . PHE B 1 26 ? 8.531 -34.781 -0.42 1 70.75 26 PHE B N 1
ATOM 2207 C CA . PHE B 1 26 ? 8.141 -33.438 -0.882 1 70.75 26 PHE B CA 1
ATOM 2208 C C . PHE B 1 26 ? 9.203 -32.406 -0.544 1 70.75 26 PHE B C 1
ATOM 2210 O O . PHE B 1 26 ? 9.57 -31.594 -1.386 1 70.75 26 PHE B O 1
ATOM 2217 N N . ALA B 1 27 ? 9.641 -32.562 0.684 1 69.06 27 ALA B N 1
ATOM 2218 C CA . ALA B 1 27 ? 10.656 -31.609 1.136 1 69.06 27 ALA B CA 1
ATOM 2219 C C . ALA B 1 27 ? 11.93 -31.734 0.302 1 69.06 27 ALA B C 1
ATOM 2221 O O . ALA B 1 27 ? 12.578 -30.719 -0.009 1 69.06 27 ALA B O 1
ATOM 2222 N N . ALA B 1 28 ? 12.195 -32.906 -0.032 1 70.19 28 ALA B N 1
ATOM 2223 C CA . ALA B 1 28 ? 13.422 -33.125 -0.793 1 70.19 28 ALA B CA 1
ATOM 2224 C C . ALA B 1 28 ? 13.281 -32.625 -2.229 1 70.19 28 ALA B C 1
ATOM 2226 O O . ALA B 1 28 ? 14.227 -32.094 -2.801 1 70.19 28 ALA B O 1
ATOM 2227 N N . ARG B 1 29 ? 12.086 -32.719 -2.709 1 74.12 29 ARG B N 1
ATOM 2228 C CA . ARG B 1 29 ? 11.922 -32.438 -4.129 1 74.12 29 ARG B CA 1
ATOM 2229 C C . ARG B 1 29 ? 11.484 -30.984 -4.332 1 74.12 29 ARG B C 1
ATOM 2231 O O . ARG B 1 29 ? 11.938 -30.312 -5.266 1 74.12 29 ARG B O 1
ATOM 2238 N N . HIS B 1 30 ? 10.648 -30.5 -3.418 1 83.06 30 HIS B N 1
ATOM 2239 C CA . HIS B 1 30 ? 10.039 -29.203 -3.654 1 83.06 30 HIS B CA 1
ATOM 2240 C C . HIS B 1 30 ? 10.344 -28.234 -2.514 1 83.06 30 HIS B C 1
ATOM 2242 O O . HIS B 1 30 ? 9.938 -27.062 -2.557 1 83.06 30 HIS B O 1
ATOM 2248 N N . GLY B 1 31 ? 11.156 -28.688 -1.562 1 87.19 31 GLY B N 1
ATOM 2249 C CA . GLY B 1 31 ? 11.461 -27.875 -0.396 1 87.19 31 GLY B CA 1
ATOM 2250 C C . GLY B 1 31 ? 12.273 -26.641 -0.727 1 87.19 31 GLY B C 1
ATOM 2251 O O . GLY B 1 31 ? 12 -25.547 -0.207 1 87.19 31 GLY B O 1
ATOM 2252 N N . LEU B 1 32 ? 13.203 -26.859 -1.591 1 90.56 32 LEU B N 1
ATOM 2253 C CA . LEU B 1 32 ? 14.055 -25.75 -1.973 1 90.56 32 LEU B CA 1
ATOM 2254 C C . LEU B 1 32 ? 13.273 -24.703 -2.773 1 90.56 32 LEU B C 1
ATOM 2256 O O . LEU B 1 32 ? 13.492 -23.5 -2.621 1 90.56 32 LEU B O 1
ATOM 2260 N N . HIS B 1 33 ? 12.352 -25.188 -3.561 1 92.06 33 HIS B N 1
ATOM 2261 C CA . HIS B 1 33 ? 11.516 -24.281 -4.34 1 92.06 33 HIS B CA 1
ATOM 2262 C C . HIS B 1 33 ? 10.539 -23.531 -3.447 1 92.06 33 HIS B C 1
ATOM 2264 O O . HIS B 1 33 ? 10.273 -22.344 -3.68 1 92.06 33 HIS B O 1
ATOM 2270 N N . LEU B 1 34 ? 10.062 -24.25 -2.463 1 93.88 34 LEU B N 1
ATOM 2271 C CA . LEU B 1 34 ? 9.164 -23.594 -1.521 1 93.88 34 LEU B CA 1
ATOM 2272 C C . LEU B 1 34 ? 9.906 -22.531 -0.719 1 93.88 34 LEU B C 1
ATOM 2274 O O . LEU B 1 34 ? 9.375 -21.438 -0.497 1 93.88 34 LEU B O 1
ATOM 2278 N N . LEU B 1 35 ? 11.109 -22.844 -0.316 1 95.25 35 LEU B N 1
ATOM 2279 C CA . LEU B 1 35 ? 11.938 -21.859 0.378 1 95.25 35 LEU B CA 1
ATOM 2280 C C . LEU B 1 35 ? 12.219 -20.656 -0.512 1 95.25 35 LEU B C 1
ATOM 2282 O O . LEU B 1 35 ? 12.195 -19.516 -0.043 1 95.25 35 LEU B O 1
ATOM 2286 N N . GLY B 1 36 ? 12.453 -20.906 -1.749 1 96 36 GLY B N 1
ATOM 2287 C CA . GLY B 1 36 ? 12.703 -19.828 -2.695 1 96 36 GLY B CA 1
ATOM 2288 C C . GLY B 1 36 ? 11.516 -18.906 -2.877 1 96 36 GLY B C 1
ATOM 2289 O O . GLY B 1 36 ? 11.656 -17.672 -2.781 1 96 36 GLY B O 1
ATOM 2290 N N . THR B 1 37 ? 10.344 -19.547 -3.066 1 96.31 37 THR B N 1
ATOM 2291 C CA . THR B 1 37 ? 9.156 -18.734 -3.307 1 96.31 37 THR B CA 1
ATOM 2292 C C . THR B 1 37 ? 8.727 -18.016 -2.031 1 96.31 37 THR B C 1
ATOM 2294 O O . THR B 1 37 ? 8.32 -16.844 -2.074 1 96.31 37 THR B O 1
ATOM 2297 N N . ALA B 1 38 ? 8.883 -18.625 -0.894 1 97.44 38 ALA B N 1
ATOM 2298 C CA . ALA B 1 38 ? 8.5 -18.016 0.379 1 97.44 38 ALA B CA 1
ATOM 2299 C C . ALA B 1 38 ? 9.453 -16.906 0.767 1 97.44 38 ALA B C 1
ATOM 2301 O O . ALA B 1 38 ? 9.023 -15.828 1.19 1 97.44 38 ALA B O 1
ATOM 2302 N N . SER B 1 39 ? 10.703 -17.109 0.558 1 98.19 39 SER B N 1
ATOM 2303 C CA . SER B 1 39 ? 11.695 -16.125 0.977 1 98.19 39 SER B CA 1
ATOM 2304 C C . SER B 1 39 ? 11.656 -14.891 0.086 1 98.19 39 SER B C 1
ATOM 2306 O O . SER B 1 39 ? 11.742 -13.766 0.576 1 98.19 39 SER B O 1
ATOM 2308 N N . THR B 1 40 ? 11.523 -15.094 -1.199 1 98.31 40 THR B N 1
ATOM 2309 C CA . THR B 1 40 ? 11.508 -13.945 -2.102 1 98.31 40 THR B CA 1
ATOM 2310 C C . THR B 1 40 ? 10.242 -13.117 -1.902 1 98.31 40 THR B C 1
ATOM 2312 O O . THR B 1 40 ? 10.281 -11.883 -1.964 1 98.31 40 THR B O 1
ATOM 2315 N N . TRP B 1 41 ? 9.109 -13.844 -1.675 1 97.94 41 TRP B N 1
ATOM 2316 C CA . TRP B 1 41 ? 7.871 -13.117 -1.393 1 97.94 41 TRP B CA 1
ATOM 2317 C C . TRP B 1 41 ? 7.977 -12.352 -0.078 1 97.94 41 TRP B C 1
ATOM 2319 O O . TRP B 1 41 ? 7.539 -11.203 0.014 1 97.94 41 TRP B O 1
ATOM 2329 N N . PHE B 1 42 ? 8.617 -12.961 0.914 1 98.19 42 PHE B N 1
ATOM 2330 C CA . PHE B 1 42 ? 8.859 -12.328 2.205 1 98.19 42 PHE B CA 1
ATOM 2331 C C . PHE B 1 42 ? 9.695 -11.062 2.043 1 98.19 42 PHE B C 1
ATOM 2333 O O . PHE B 1 42 ? 9.305 -9.992 2.518 1 98.19 42 PHE B O 1
ATOM 2340 N N . LEU B 1 43 ? 10.742 -11.141 1.346 1 98.38 43 LEU B N 1
ATOM 2341 C CA . LEU B 1 43 ? 11.688 -10.039 1.198 1 98.38 43 LEU B CA 1
ATOM 2342 C C . LEU B 1 43 ? 11.102 -8.93 0.34 1 98.38 43 LEU B C 1
ATOM 2344 O O . LEU B 1 43 ? 11.328 -7.746 0.616 1 98.38 43 LEU B O 1
ATOM 2348 N N . LEU B 1 44 ? 10.344 -9.328 -0.717 1 98.19 44 LEU B N 1
ATOM 2349 C CA . LEU B 1 44 ? 9.672 -8.328 -1.539 1 98.19 44 LEU B CA 1
ATOM 2350 C C . LEU B 1 44 ? 8.695 -7.508 -0.703 1 98.19 44 LEU B C 1
ATOM 2352 O O . LEU B 1 44 ? 8.695 -6.277 -0.777 1 98.19 44 LEU B O 1
ATOM 2356 N N . ASP B 1 45 ? 7.934 -8.188 0.155 1 96.81 45 ASP B N 1
ATOM 2357 C CA . ASP B 1 45 ? 6.883 -7.496 0.896 1 96.81 45 ASP B CA 1
ATOM 2358 C C . ASP B 1 45 ? 7.473 -6.637 2.014 1 96.81 45 ASP B C 1
ATOM 2360 O O . ASP B 1 45 ? 6.922 -5.59 2.355 1 96.81 45 ASP B O 1
ATOM 2364 N N . VAL B 1 46 ? 8.586 -7.051 2.535 1 96.12 46 VAL B N 1
ATOM 2365 C CA . VAL B 1 46 ? 9.289 -6.211 3.5 1 96.12 46 VAL B CA 1
ATOM 2366 C C . VAL B 1 46 ? 9.633 -4.867 2.863 1 96.12 46 VAL B C 1
ATOM 2368 O O . VAL B 1 46 ? 9.328 -3.811 3.428 1 96.12 46 VAL B O 1
ATOM 2371 N N . ALA B 1 47 ? 10.211 -4.938 1.707 1 95.88 47 ALA B N 1
ATOM 2372 C CA . ALA B 1 47 ? 10.672 -3.73 1.029 1 95.88 47 ALA B CA 1
ATOM 2373 C C . ALA B 1 47 ? 9.5 -2.928 0.478 1 95.88 47 ALA B C 1
ATOM 2375 O O . ALA B 1 47 ? 9.422 -1.712 0.674 1 95.88 47 ALA B O 1
ATOM 2376 N N . PHE B 1 48 ? 8.625 -3.611 -0.124 1 94.69 48 PHE B N 1
ATOM 2377 C CA . PHE B 1 48 ? 7.535 -2.979 -0.858 1 94.69 48 PHE B CA 1
ATOM 2378 C C . PHE B 1 48 ? 6.59 -2.26 0.095 1 94.69 48 PHE B C 1
ATOM 2380 O O . PHE B 1 48 ? 6.238 -1.098 -0.126 1 94.69 48 PHE B O 1
ATOM 2387 N N . TYR B 1 49 ? 6.203 -2.836 1.174 1 92.19 49 TYR B N 1
ATOM 2388 C CA . TYR B 1 49 ? 5.203 -2.262 2.066 1 92.19 49 TYR B CA 1
ATOM 2389 C C . TYR B 1 49 ? 5.828 -1.225 2.992 1 92.19 49 TYR B C 1
ATOM 2391 O O . TYR B 1 49 ? 5.172 -0.258 3.385 1 92.19 49 TYR B O 1
ATOM 2399 N N . SER B 1 50 ? 7.086 -1.421 3.312 1 92.44 50 SER B N 1
ATOM 2400 C CA . SER B 1 50 ? 7.781 -0.362 4.039 1 92.44 50 SER B CA 1
ATOM 2401 C C . SER B 1 50 ? 7.816 0.931 3.232 1 92.44 50 SER B C 1
ATOM 2403 O O . SER B 1 50 ? 7.473 1.998 3.744 1 92.44 50 SER B O 1
ATOM 2405 N N . GLN B 1 51 ? 8.172 0.763 1.993 1 91.44 51 GLN B N 1
ATOM 2406 C CA . GLN B 1 51 ? 8.289 1.934 1.131 1 91.44 51 GLN B CA 1
ATOM 2407 C C . GLN B 1 51 ? 6.941 2.615 0.931 1 91.44 51 GLN B C 1
ATOM 2409 O O . GLN B 1 51 ? 6.863 3.846 0.875 1 91.44 51 GLN B O 1
ATOM 2414 N N . ASN B 1 52 ? 5.977 1.79 0.867 1 90.94 52 ASN B N 1
ATOM 2415 C CA . ASN B 1 52 ? 4.645 2.332 0.625 1 90.94 52 ASN B CA 1
ATOM 2416 C C . ASN B 1 52 ? 4.086 3.027 1.866 1 90.94 52 ASN B C 1
ATOM 2418 O O . ASN B 1 52 ? 3.541 4.129 1.774 1 90.94 52 ASN B O 1
ATOM 2422 N N . LEU B 1 53 ? 4.312 2.5 2.982 1 88.75 53 LEU B N 1
ATOM 2423 C CA . LEU B 1 53 ? 3.756 3.023 4.227 1 88.75 53 LEU B CA 1
ATOM 2424 C C . LEU B 1 53 ? 4.477 4.297 4.652 1 88.75 53 LEU B C 1
ATOM 2426 O O . LEU B 1 53 ? 3.865 5.195 5.238 1 88.75 53 LEU B O 1
ATOM 2430 N N . PHE B 1 54 ? 5.73 4.379 4.34 1 90.5 54 PHE B N 1
ATOM 2431 C CA . PHE B 1 54 ? 6.508 5.516 4.816 1 90.5 54 PHE B CA 1
ATOM 2432 C C . PHE B 1 54 ? 6.785 6.496 3.682 1 90.5 54 PHE B C 1
ATOM 2434 O O . PHE B 1 54 ? 7.641 7.371 3.807 1 90.5 54 PHE B O 1
ATOM 2441 N N . GLN B 1 55 ? 6.078 6.312 2.637 1 90.69 55 GLN B N 1
ATOM 2442 C CA . GLN B 1 55 ? 6.289 7.113 1.436 1 90.69 55 GLN B CA 1
ATOM 2443 C C . GLN B 1 55 ? 6.195 8.609 1.746 1 90.69 55 GLN B C 1
ATOM 2445 O O . GLN B 1 55 ? 7.094 9.375 1.401 1 90.69 55 GLN B O 1
ATOM 2450 N N . LYS B 1 56 ? 5.148 9.023 2.434 1 87.25 56 LYS B N 1
ATOM 2451 C CA . LYS B 1 56 ? 4.953 10.438 2.738 1 87.25 56 LYS B CA 1
ATOM 2452 C C . LYS B 1 56 ? 6.023 10.953 3.697 1 87.25 56 LYS B C 1
ATOM 2454 O O . LYS B 1 56 ? 6.492 12.086 3.568 1 87.25 56 LYS B O 1
ATOM 2459 N N . ASP B 1 57 ? 6.414 10.062 4.582 1 86.44 57 ASP B N 1
ATOM 2460 C CA . ASP B 1 57 ? 7.473 10.422 5.523 1 86.44 57 ASP B CA 1
ATOM 2461 C C . ASP B 1 57 ? 8.805 10.625 4.797 1 86.44 57 ASP B C 1
ATOM 2463 O O . ASP B 1 57 ? 9.562 11.539 5.129 1 86.44 57 ASP B O 1
ATOM 2467 N N . ILE B 1 58 ? 9.008 9.812 3.852 1 87.62 58 ILE B N 1
ATOM 2468 C CA . ILE B 1 58 ? 10.25 9.875 3.082 1 87.62 58 ILE B CA 1
ATOM 2469 C C . ILE B 1 58 ? 10.273 11.156 2.254 1 87.62 58 ILE B C 1
ATOM 2471 O O . ILE B 1 58 ? 11.289 11.852 2.211 1 87.62 58 ILE B O 1
ATOM 2475 N N . PHE B 1 59 ? 9.188 11.539 1.732 1 87.81 59 PHE B N 1
ATOM 2476 C CA . PHE B 1 59 ? 9.094 12.758 0.937 1 87.81 59 PHE B CA 1
ATOM 2477 C C . PHE B 1 59 ? 9.227 13.992 1.818 1 87.81 59 PHE B C 1
ATOM 2479 O O . PHE B 1 59 ? 9.789 15.008 1.396 1 87.81 59 PHE B O 1
ATOM 2486 N N . SER B 1 60 ? 8.742 13.844 2.996 1 84.38 60 SER B N 1
ATOM 2487 C CA . SER B 1 60 ? 8.883 14.945 3.945 1 84.38 60 SER B CA 1
ATOM 2488 C C . SER B 1 60 ? 10.32 15.086 4.422 1 84.38 60 SER B C 1
ATOM 2490 O O . SER B 1 60 ? 10.828 16.203 4.57 1 84.38 60 SER B O 1
ATOM 2492 N N . ALA B 1 61 ? 10.945 14 4.594 1 81.69 61 ALA B N 1
ATOM 2493 C CA . ALA B 1 61 ? 12.305 13.984 5.121 1 81.69 61 ALA B CA 1
ATOM 2494 C C . ALA B 1 61 ? 13.281 14.609 4.133 1 81.69 61 ALA B C 1
ATOM 2496 O O . ALA B 1 61 ? 14.266 15.25 4.535 1 81.69 61 ALA B O 1
ATOM 2497 N N . ILE B 1 62 ? 12.984 14.5 2.887 1 81.56 62 ILE B N 1
ATOM 2498 C CA . ILE B 1 62 ? 13.898 15.055 1.891 1 81.56 62 ILE B CA 1
ATOM 2499 C C . ILE B 1 62 ? 13.484 16.484 1.555 1 81.56 62 ILE B C 1
ATOM 2501 O O . ILE B 1 62 ? 14.141 17.156 0.747 1 81.56 62 ILE B O 1
ATOM 2505 N N . GLY B 1 63 ? 12.336 16.891 2.143 1 79.75 63 GLY B N 1
ATOM 2506 C CA . GLY B 1 63 ? 11.922 18.281 1.987 1 79.75 63 GLY B CA 1
ATOM 2507 C C . GLY B 1 63 ? 10.977 18.5 0.823 1 79.75 63 GLY B C 1
ATOM 2508 O O . GLY B 1 63 ? 10.68 19.625 0.458 1 79.75 63 GLY B O 1
ATOM 2509 N N . TRP B 1 64 ? 10.656 17.391 0.212 1 79.56 64 TRP B N 1
ATOM 2510 C CA . TRP B 1 64 ? 9.641 17.531 -0.828 1 79.56 64 TRP B CA 1
ATOM 2511 C C . TRP B 1 64 ? 8.336 18.062 -0.246 1 79.56 64 TRP B C 1
ATOM 2513 O O . TRP B 1 64 ? 7.711 18.953 -0.82 1 79.56 64 TRP B O 1
ATOM 2523 N N . ILE B 1 65 ? 7.977 17.516 0.873 1 75 65 ILE B N 1
ATOM 2524 C CA . ILE B 1 65 ? 6.844 18.016 1.646 1 75 65 ILE B CA 1
ATOM 2525 C C . ILE B 1 65 ? 7.348 18.828 2.828 1 75 65 ILE B C 1
ATOM 2527 O O . ILE B 1 65 ? 8.023 18.312 3.717 1 75 65 ILE B O 1
ATOM 2531 N N . PRO B 1 66 ? 7.18 20.062 2.729 1 72 66 PRO B N 1
ATOM 2532 C CA . PRO B 1 66 ? 7.715 20.906 3.795 1 72 66 PRO B CA 1
ATOM 2533 C C . PRO B 1 66 ? 7.176 20.531 5.176 1 72 66 PRO B C 1
ATOM 2535 O O . PRO B 1 66 ? 6.098 19.938 5.277 1 72 66 PRO B O 1
ATOM 2538 N N . PRO B 1 67 ? 7.98 20.844 6.117 1 64.94 67 PRO B N 1
ATOM 2539 C CA . PRO B 1 67 ? 7.586 20.516 7.492 1 64.94 67 PRO B CA 1
ATOM 2540 C C . PRO B 1 67 ? 6.289 21.203 7.91 1 64.94 67 PRO B C 1
ATOM 2542 O O . PRO B 1 67 ? 5.895 22.203 7.301 1 64.94 67 PRO B O 1
ATOM 2545 N N . ALA B 1 68 ? 5.535 20.625 8.75 1 58.47 68 ALA B N 1
ATOM 2546 C CA . ALA B 1 68 ? 4.227 21.047 9.242 1 58.47 68 ALA B CA 1
ATOM 2547 C C . ALA B 1 68 ? 4.23 22.516 9.641 1 58.47 68 ALA B C 1
ATOM 2549 O O . ALA B 1 68 ? 3.213 23.203 9.523 1 58.47 68 ALA B O 1
ATOM 2550 N N . LYS B 1 69 ? 5.34 23.156 9.922 1 56.97 69 LYS B N 1
ATOM 2551 C CA . LYS B 1 69 ? 5.391 24.516 10.453 1 56.97 69 LYS B CA 1
ATOM 2552 C C . LYS B 1 69 ? 5.066 25.547 9.367 1 56.97 69 LYS B C 1
ATOM 2554 O O . LYS B 1 69 ? 4.605 26.656 9.664 1 56.97 69 LYS B O 1
ATOM 2559 N N . THR B 1 70 ? 5.262 25.203 8.086 1 53.78 70 THR B N 1
ATOM 2560 C CA . THR B 1 70 ? 5.27 26.312 7.148 1 53.78 70 THR B CA 1
ATOM 2561 C C . THR B 1 70 ? 4.199 26.141 6.078 1 53.78 70 THR B C 1
ATOM 2563 O O . THR B 1 70 ? 3.904 27.062 5.324 1 53.78 70 THR B O 1
ATOM 2566 N N . MET B 1 71 ? 3.664 25.078 5.906 1 60 71 MET B N 1
ATOM 2567 C CA . MET B 1 71 ? 2.906 24.953 4.664 1 60 71 MET B CA 1
ATOM 2568 C C . MET B 1 71 ? 1.419 24.781 4.945 1 60 71 MET B C 1
ATOM 2570 O O . MET B 1 71 ? 1.04 24.203 5.973 1 60 71 MET B O 1
ATOM 2574 N N . ASN B 1 72 ? 0.67 25.516 4.059 1 74.94 72 ASN B N 1
ATOM 2575 C CA . ASN B 1 72 ? -0.78 25.375 3.986 1 74.94 72 ASN B CA 1
ATOM 2576 C C . ASN B 1 72 ? -1.185 23.969 3.549 1 74.94 72 ASN B C 1
ATOM 2578 O O . ASN B 1 72 ? -0.407 23.281 2.896 1 74.94 72 ASN B O 1
ATOM 2582 N N . ALA B 1 73 ? -2.234 23.531 3.996 1 77.38 73 ALA B N 1
ATOM 2583 C CA . ALA B 1 73 ? -2.812 22.219 3.711 1 77.38 73 ALA B CA 1
ATOM 2584 C C . ALA B 1 73 ? -2.91 21.969 2.207 1 77.38 73 ALA B C 1
ATOM 2586 O O . ALA B 1 73 ? -2.641 20.875 1.731 1 77.38 73 ALA B O 1
ATOM 2587 N N . LEU B 1 74 ? -3.184 23.031 1.411 1 82.44 74 LEU B N 1
ATOM 2588 C CA . LEU B 1 74 ? -3.369 22.906 -0.03 1 82.44 74 LEU B CA 1
ATOM 2589 C C . LEU B 1 74 ? -2.059 22.531 -0.717 1 82.44 74 LEU B C 1
ATOM 2591 O O . LEU B 1 74 ? -2.027 21.656 -1.578 1 82.44 74 LEU B O 1
ATOM 2595 N N . GLU B 1 75 ? -1.007 23.172 -0.341 1 85.94 75 GLU B N 1
ATOM 2596 C CA . GLU B 1 75 ? 0.299 22.906 -0.935 1 85.94 75 GLU B CA 1
ATOM 2597 C C . GLU B 1 75 ? 0.761 21.484 -0.62 1 85.94 75 GLU B C 1
ATOM 2599 O O . GLU B 1 75 ? 1.323 20.812 -1.481 1 85.94 75 GLU B O 1
ATOM 2604 N N . LYS B 1 76 ? 0.489 21.062 0.536 1 86.06 76 LYS B N 1
ATOM 2605 C CA . LYS B 1 76 ? 0.876 19.719 0.954 1 86.06 76 LYS B CA 1
ATOM 2606 C C . LYS B 1 76 ? 0.149 18.656 0.134 1 86.06 76 LYS B C 1
ATOM 2608 O O . LYS B 1 76 ? 0.777 17.734 -0.406 1 86.06 76 LYS B O 1
ATOM 2613 N N . VAL B 1 77 ? -1.146 18.859 0.004 1 90.44 77 VAL B N 1
ATOM 2614 C CA . VAL B 1 77 ? -1.933 17.844 -0.701 1 90.44 77 VAL B CA 1
ATOM 2615 C C . VAL B 1 77 ? -1.603 17.875 -2.191 1 90.44 77 VAL B C 1
ATOM 2617 O O . VAL B 1 77 ? -1.622 16.844 -2.863 1 90.44 77 VAL B O 1
ATOM 2620 N N . PHE B 1 78 ? -1.259 19.062 -2.67 1 92.06 78 PHE B N 1
ATOM 2621 C CA . PHE B 1 78 ? -0.871 19.188 -4.07 1 92.06 78 PHE B CA 1
ATOM 2622 C C . PHE B 1 78 ? 0.408 18.406 -4.348 1 92.06 78 PHE B C 1
ATOM 2624 O O . PHE B 1 78 ? 0.496 17.688 -5.344 1 92.06 78 PHE B O 1
ATOM 2631 N N . LYS B 1 79 ? 1.349 18.5 -3.496 1 90.25 79 LYS B N 1
ATOM 2632 C CA . LYS B 1 79 ? 2.619 17.797 -3.66 1 90.25 79 LYS B CA 1
ATOM 2633 C C . LYS B 1 79 ? 2.434 16.297 -3.535 1 90.25 79 LYS B C 1
ATOM 2635 O O . LYS B 1 79 ? 3.072 15.523 -4.254 1 90.25 79 LYS B O 1
ATOM 2640 N N . ILE B 1 80 ? 1.587 15.961 -2.658 1 90.12 80 ILE B N 1
ATOM 2641 C CA . ILE B 1 80 ? 1.279 14.539 -2.494 1 90.12 80 ILE B CA 1
ATOM 2642 C C . ILE B 1 80 ? 0.587 14.016 -3.75 1 90.12 80 ILE B C 1
ATOM 2644 O O . ILE B 1 80 ? 0.945 12.953 -4.262 1 90.12 80 ILE B O 1
ATOM 2648 N N . ALA B 1 81 ? -0.348 14.781 -4.25 1 93.75 81 ALA B N 1
ATOM 2649 C CA . ALA B 1 81 ? -1.081 14.391 -5.449 1 93.75 81 ALA B CA 1
ATOM 2650 C C . ALA B 1 81 ? -0.14 14.242 -6.641 1 93.75 81 ALA B C 1
ATOM 2652 O O . ALA B 1 81 ? -0.257 13.281 -7.414 1 93.75 81 ALA B O 1
ATOM 2653 N N . ARG B 1 82 ? 0.739 15.117 -6.734 1 92.31 82 ARG B N 1
ATOM 2654 C CA . ARG B 1 82 ? 1.702 15.078 -7.828 1 92.31 82 ARG B CA 1
ATOM 2655 C C . ARG B 1 82 ? 2.59 13.844 -7.734 1 92.31 82 ARG B C 1
ATOM 2657 O O . ARG B 1 82 ? 2.828 13.164 -8.734 1 92.31 82 ARG B O 1
ATOM 2664 N N . ALA B 1 83 ? 3.08 13.617 -6.566 1 91.25 83 ALA B N 1
ATOM 2665 C CA . ALA B 1 83 ? 3.945 12.461 -6.359 1 91.25 83 ALA B CA 1
ATOM 2666 C C . ALA B 1 83 ? 3.203 11.156 -6.645 1 91.25 83 ALA B C 1
ATOM 2668 O O . ALA B 1 83 ? 3.734 10.266 -7.309 1 91.25 83 ALA B O 1
ATOM 2669 N N . GLN B 1 84 ? 1.971 11.086 -6.18 1 91.94 84 GLN B N 1
ATOM 2670 C CA . GLN B 1 84 ? 1.191 9.867 -6.355 1 91.94 84 GLN B CA 1
ATOM 2671 C C . GLN B 1 84 ? 0.814 9.664 -7.82 1 91.94 84 GLN B C 1
ATOM 2673 O O . GLN B 1 84 ? 0.756 8.531 -8.305 1 91.94 84 GLN B O 1
ATOM 2678 N N . THR B 1 85 ? 0.568 10.766 -8.523 1 93.25 85 THR B N 1
ATOM 2679 C CA . THR B 1 85 ? 0.293 10.688 -9.953 1 93.25 85 THR B CA 1
ATOM 2680 C C . THR B 1 85 ? 1.505 10.141 -10.711 1 93.25 85 THR B C 1
ATOM 2682 O O . THR B 1 85 ? 1.372 9.25 -11.547 1 93.25 85 THR B O 1
ATOM 2685 N N . LEU B 1 86 ? 2.637 10.617 -10.336 1 90.31 86 LEU B N 1
ATOM 2686 C CA . LEU B 1 86 ? 3.877 10.172 -10.961 1 90.31 86 LEU B CA 1
ATOM 2687 C C . LEU B 1 86 ? 4.121 8.688 -10.688 1 90.31 86 LEU B C 1
ATOM 2689 O O . LEU B 1 86 ? 4.457 7.934 -11.609 1 90.31 86 LEU B O 1
ATOM 2693 N N . ILE B 1 87 ? 3.918 8.266 -9.523 1 91.69 87 ILE B N 1
ATOM 2694 C CA . ILE B 1 87 ? 4.16 6.883 -9.133 1 91.69 87 ILE B CA 1
ATOM 2695 C C . ILE B 1 87 ? 3.172 5.961 -9.844 1 91.69 87 ILE B C 1
ATOM 2697 O O . ILE B 1 87 ? 3.557 4.918 -10.375 1 91.69 87 ILE B O 1
ATOM 2701 N N . ALA B 1 88 ? 1.935 6.398 -9.898 1 92.5 88 ALA B N 1
ATOM 2702 C CA . ALA B 1 88 ? 0.915 5.559 -10.523 1 92.5 88 ALA B CA 1
ATOM 2703 C C . ALA B 1 88 ? 1.147 5.438 -12.031 1 92.5 88 ALA B C 1
ATOM 2705 O O . ALA B 1 88 ? 1.146 4.332 -12.578 1 92.5 88 ALA B O 1
ATOM 2706 N N . LEU B 1 89 ? 1.431 6.547 -12.719 1 90.75 89 LEU B N 1
ATOM 2707 C CA . LEU B 1 89 ? 1.478 6.594 -14.18 1 90.75 89 LEU B CA 1
ATOM 2708 C C . LEU B 1 89 ? 2.818 6.082 -14.695 1 90.75 89 LEU B C 1
ATOM 2710 O O . LEU B 1 89 ? 2.898 5.543 -15.797 1 90.75 89 LEU B O 1
ATOM 2714 N N . CYS B 1 90 ? 3.818 6.188 -13.836 1 90.81 90 CYS B N 1
ATOM 2715 C CA . CYS B 1 90 ? 5.137 5.828 -14.352 1 90.81 90 CYS B CA 1
ATOM 2716 C C . CYS B 1 90 ? 5.625 4.523 -13.734 1 90.81 90 CYS B C 1
ATOM 2718 O O . CYS B 1 90 ? 6.598 3.932 -14.211 1 90.81 90 CYS B O 1
ATOM 2720 N N . SER B 1 91 ? 4.992 4.098 -12.719 1 92.88 91 SER B N 1
ATOM 2721 C CA . SER B 1 91 ? 5.551 2.947 -12.023 1 92.88 91 SER B CA 1
ATOM 2722 C C . SER B 1 91 ? 4.527 1.822 -11.906 1 92.88 91 SER B C 1
ATOM 2724 O O . SER B 1 91 ? 4.648 0.792 -12.57 1 92.88 91 SER B O 1
ATOM 2726 N N . THR B 1 92 ? 3.406 2.092 -11.258 1 92.12 92 THR B N 1
ATOM 2727 C CA . THR B 1 92 ? 2.455 1.03 -10.953 1 92.12 92 THR B CA 1
ATOM 2728 C C . THR B 1 92 ? 1.812 0.494 -12.227 1 92.12 92 THR B C 1
ATOM 2730 O O . THR B 1 92 ? 1.891 -0.703 -12.516 1 92.12 92 THR B O 1
ATOM 2733 N N . ILE B 1 93 ? 1.231 1.386 -13.062 1 94.06 93 ILE B N 1
ATOM 2734 C CA . ILE B 1 93 ? 0.493 0.962 -14.242 1 94.06 93 ILE B CA 1
ATOM 2735 C C . ILE B 1 93 ? 1.459 0.375 -15.273 1 94.06 93 ILE B C 1
ATOM 2737 O O . ILE B 1 93 ? 1.319 -0.782 -15.672 1 94.06 93 ILE B O 1
ATOM 2741 N N . PRO B 1 94 ? 2.443 1.087 -15.602 1 96.38 94 PRO B N 1
ATOM 2742 C CA . PRO B 1 94 ? 3.35 0.518 -16.594 1 96.38 94 PRO B CA 1
ATOM 2743 C C . PRO B 1 94 ? 4.098 -0.712 -16.094 1 96.38 94 PRO B C 1
ATOM 2745 O O . PRO B 1 94 ? 4.41 -1.617 -16.859 1 96.38 94 PRO B O 1
ATOM 2748 N N . GLY B 1 95 ? 4.422 -0.794 -14.812 1 96.69 95 GLY B N 1
ATOM 2749 C CA . GLY B 1 95 ? 5.125 -1.939 -14.258 1 96.69 95 GLY B CA 1
ATOM 2750 C C . GLY B 1 95 ? 4.41 -3.256 -14.5 1 96.69 95 GLY B C 1
ATOM 2751 O O . GLY B 1 95 ? 5 -4.203 -15.023 1 96.69 95 GLY B O 1
ATOM 2752 N N . TYR B 1 96 ? 3.139 -3.287 -14.281 1 95.25 96 TYR B N 1
ATOM 2753 C CA . TYR B 1 96 ? 2.363 -4.508 -14.461 1 95.25 96 TYR B CA 1
ATOM 2754 C C . TYR B 1 96 ? 2.186 -4.832 -15.938 1 95.25 96 TYR B C 1
ATOM 2756 O O . TYR B 1 96 ? 2.252 -5.996 -16.344 1 95.25 96 TYR B O 1
ATOM 2764 N N . TRP B 1 97 ? 1.961 -3.809 -16.734 1 96.62 97 TRP B N 1
ATOM 2765 C CA . TRP B 1 97 ? 1.722 -4.047 -18.156 1 96.62 97 TRP B CA 1
ATOM 2766 C C . TRP B 1 97 ? 3 -4.492 -18.859 1 96.62 97 TRP B C 1
ATOM 2768 O O . TRP B 1 97 ? 2.951 -5.254 -19.828 1 96.62 97 TRP B O 1
ATOM 2778 N N . PHE B 1 98 ? 4.148 -4.02 -18.359 1 96.88 98 PHE B N 1
ATOM 2779 C CA . PHE B 1 98 ? 5.406 -4.543 -18.875 1 96.88 98 PHE B CA 1
ATOM 2780 C C . PHE B 1 98 ? 5.566 -6.016 -18.516 1 96.88 98 PHE B C 1
ATOM 2782 O O . PHE B 1 98 ? 6.113 -6.793 -19.312 1 96.88 98 PHE B O 1
ATOM 2789 N N . THR B 1 99 ? 5.125 -6.348 -17.359 1 95.62 99 THR B N 1
ATOM 2790 C CA . THR B 1 99 ? 5.18 -7.758 -17 1 95.62 99 THR B CA 1
ATOM 2791 C C . THR B 1 99 ? 4.301 -8.594 -17.922 1 95.62 99 THR B C 1
ATOM 2793 O O . THR B 1 99 ? 4.711 -9.664 -18.375 1 95.62 99 THR B O 1
ATOM 2796 N N . VAL B 1 100 ? 3.09 -8.133 -18.25 1 93.81 100 VAL B N 1
ATOM 2797 C CA . VAL B 1 100 ? 2.18 -8.836 -19.141 1 93.81 100 VAL B CA 1
ATOM 2798 C C . VAL B 1 100 ? 2.844 -9.031 -20.5 1 93.81 100 VAL B C 1
ATOM 2800 O O . VAL B 1 100 ? 2.758 -10.109 -21.094 1 93.81 100 VAL B O 1
ATOM 2803 N N . ALA B 1 101 ? 3.566 -8.039 -20.875 1 95.19 101 ALA B N 1
ATOM 2804 C CA . ALA B 1 101 ? 4.16 -8.047 -22.203 1 95.19 101 ALA B CA 1
ATOM 2805 C C . ALA B 1 101 ? 5.379 -8.961 -22.266 1 95.19 101 ALA B C 1
ATOM 2807 O O . ALA B 1 101 ? 5.652 -9.586 -23.297 1 95.19 101 ALA B O 1
ATOM 2808 N N . PHE B 1 102 ? 6.074 -9.164 -21.094 1 95 102 PHE B N 1
ATOM 2809 C CA . PHE B 1 102 ? 7.398 -9.766 -21.219 1 95 102 PHE B CA 1
ATOM 2810 C C . PHE B 1 102 ? 7.473 -11.07 -20.438 1 95 102 PHE B C 1
ATOM 2812 O O . PHE B 1 102 ? 8.445 -11.812 -20.547 1 95 102 PHE B O 1
ATOM 2819 N N . ILE B 1 103 ? 6.492 -11.406 -19.703 1 92.12 103 ILE B N 1
ATOM 2820 C CA . ILE B 1 103 ? 6.574 -12.531 -18.781 1 92.12 103 ILE B CA 1
ATOM 2821 C C . ILE B 1 103 ? 6.762 -13.828 -19.562 1 92.12 103 ILE B C 1
ATOM 2823 O O . ILE B 1 103 ? 7.516 -14.711 -19.156 1 92.12 103 ILE B O 1
ATOM 2827 N N . ASP B 1 104 ? 6.141 -13.992 -20.75 1 90.31 104 ASP B N 1
ATOM 2828 C CA . ASP B 1 104 ? 6.234 -15.227 -21.531 1 90.31 104 ASP B CA 1
ATOM 2829 C C . ASP B 1 104 ? 7.461 -15.219 -22.438 1 90.31 104 ASP B C 1
ATOM 2831 O O . ASP B 1 104 ? 7.891 -16.266 -22.922 1 90.31 104 ASP B O 1
ATOM 2835 N N . LYS B 1 105 ? 8.008 -14.031 -22.656 1 91.5 105 LYS B N 1
ATOM 2836 C CA . LYS B 1 105 ? 9.156 -13.922 -23.547 1 91.5 105 LYS B CA 1
ATOM 2837 C C . LYS B 1 105 ? 10.461 -14.055 -22.781 1 91.5 105 LYS B C 1
ATOM 2839 O O . LYS B 1 105 ? 11.352 -14.812 -23.172 1 91.5 105 LYS B O 1
ATOM 2844 N N . ILE B 1 106 ? 10.57 -13.367 -21.672 1 92.38 106 ILE B N 1
ATOM 2845 C CA . ILE B 1 106 ? 11.82 -13.281 -20.938 1 92.38 106 ILE B CA 1
ATOM 2846 C C . ILE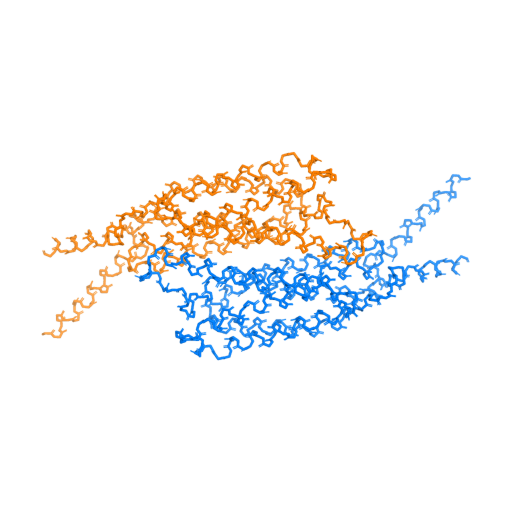 B 1 106 ? 11.836 -14.344 -19.828 1 92.38 106 ILE B C 1
ATOM 2848 O O . ILE B 1 106 ? 12.898 -14.852 -19.469 1 92.38 106 ILE B O 1
ATOM 2852 N N . GLY B 1 107 ? 10.664 -14.727 -19.359 1 92.38 107 GLY B N 1
ATOM 2853 C CA . GLY B 1 107 ? 10.586 -15.695 -18.281 1 92.38 107 GLY B CA 1
ATOM 2854 C C . GLY B 1 107 ? 10.375 -15.055 -16.922 1 92.38 107 GLY B C 1
ATOM 2855 O O . GLY B 1 107 ? 10.688 -13.883 -16.719 1 92.38 107 GLY B O 1
ATOM 2856 N N . ARG B 1 108 ? 9.875 -15.797 -15.992 1 94 108 ARG B N 1
ATOM 2857 C CA . ARG B 1 108 ? 9.562 -15.305 -14.656 1 94 108 ARG B CA 1
ATOM 2858 C C . ARG B 1 108 ? 10.828 -15.125 -13.828 1 94 108 ARG B C 1
ATOM 2860 O O . ARG B 1 108 ? 10.969 -14.133 -13.109 1 94 108 ARG B O 1
ATOM 2867 N N . PHE B 1 109 ? 11.75 -16.062 -14.016 1 94.88 109 PHE B N 1
ATOM 2868 C CA . PHE B 1 109 ? 12.992 -16.031 -13.25 1 94.88 109 PHE B CA 1
ATOM 2869 C C . PHE B 1 109 ? 13.797 -14.773 -13.578 1 94.88 109 PHE B C 1
ATOM 2871 O O . PHE B 1 109 ? 14.227 -14.055 -12.672 1 94.88 109 PHE B O 1
ATOM 2878 N N . THR B 1 110 ? 13.953 -14.484 -14.789 1 96.25 110 THR B N 1
ATOM 2879 C CA . THR B 1 110 ? 14.742 -13.344 -15.242 1 96.25 110 THR B CA 1
ATOM 2880 C C . THR B 1 110 ? 14.078 -12.039 -14.828 1 96.25 110 THR B C 1
ATOM 2882 O O . THR B 1 110 ? 14.75 -11.102 -14.398 1 96.25 110 THR B O 1
ATOM 2885 N N . ILE B 1 111 ? 12.797 -11.984 -14.93 1 96.88 111 ILE B N 1
ATOM 2886 C CA . ILE B 1 111 ? 12.055 -10.781 -14.578 1 96.88 111 ILE B CA 1
ATOM 2887 C C . ILE B 1 111 ? 12.219 -10.5 -13.086 1 96.88 111 ILE B C 1
ATOM 2889 O O . ILE B 1 111 ? 12.414 -9.352 -12.68 1 96.88 111 ILE B O 1
ATOM 2893 N N . GLN B 1 112 ? 12.094 -11.539 -12.32 1 97.62 112 GLN B N 1
ATOM 2894 C CA . GLN B 1 112 ? 12.258 -11.383 -10.875 1 97.62 112 GLN B CA 1
ATOM 2895 C C . GLN B 1 112 ? 13.672 -10.922 -10.523 1 97.62 112 GLN B C 1
ATOM 2897 O O . GLN B 1 112 ? 13.844 -10.039 -9.688 1 97.62 112 GLN B O 1
ATOM 2902 N N . LEU B 1 113 ? 14.672 -11.484 -11.195 1 97.75 113 LEU B N 1
ATOM 2903 C CA . LEU B 1 113 ? 16.062 -11.125 -10.961 1 97.75 113 LEU B CA 1
ATOM 2904 C C . LEU B 1 113 ? 16.328 -9.672 -11.344 1 97.75 113 LEU B C 1
ATOM 2906 O O . LEU B 1 113 ? 16.938 -8.93 -10.578 1 97.75 113 LEU B O 1
ATOM 2910 N N . VAL B 1 114 ? 15.859 -9.32 -12.453 1 97.56 114 VAL B N 1
ATOM 2911 C CA . VAL B 1 114 ? 16.031 -7.953 -12.945 1 97.56 114 VAL B CA 1
ATOM 2912 C C . VAL B 1 114 ? 15.312 -6.977 -12.016 1 97.56 114 VAL B C 1
ATOM 2914 O O . VAL B 1 114 ? 15.828 -5.898 -11.719 1 97.56 114 VAL B O 1
ATOM 2917 N N . GLY B 1 115 ? 14.109 -7.391 -11.578 1 97.88 115 GLY B N 1
ATOM 2918 C CA . GLY B 1 115 ? 13.359 -6.559 -10.656 1 97.88 115 GLY B CA 1
ATOM 2919 C C . GLY B 1 115 ? 14.102 -6.273 -9.367 1 97.88 115 GLY B C 1
ATOM 2920 O O . GLY B 1 115 ? 14.32 -5.109 -9.016 1 97.88 115 GLY B O 1
ATOM 2921 N N . PHE B 1 116 ? 14.555 -7.344 -8.727 1 98.38 116 PHE B N 1
ATOM 2922 C CA . PHE B 1 116 ? 15.281 -7.168 -7.469 1 98.38 116 PHE B CA 1
ATOM 2923 C C . PHE B 1 116 ? 16.578 -6.402 -7.691 1 98.38 116 PHE B C 1
ATOM 2925 O O . PHE B 1 116 ? 16.984 -5.605 -6.844 1 98.38 116 PHE B O 1
ATOM 2932 N N . PHE B 1 117 ? 17.234 -6.613 -8.812 1 98.19 117 PHE B N 1
ATOM 2933 C CA . PHE B 1 117 ? 18.5 -5.949 -9.117 1 98.19 117 PHE B CA 1
ATOM 2934 C C . PHE B 1 117 ? 18.297 -4.438 -9.203 1 98.19 117 PHE B C 1
ATOM 2936 O O . PHE B 1 117 ? 19 -3.678 -8.531 1 98.19 117 PHE B O 1
ATOM 2943 N N . PHE B 1 118 ? 17.344 -4.035 -9.977 1 97.75 118 PHE B N 1
ATOM 2944 C CA . PHE B 1 118 ? 17.156 -2.605 -10.188 1 97.75 118 PHE B CA 1
ATOM 2945 C C . PHE B 1 118 ? 16.531 -1.956 -8.953 1 97.75 118 PHE B C 1
ATOM 2947 O O . PHE B 1 118 ? 16.797 -0.79 -8.656 1 97.75 118 PHE B O 1
ATOM 2954 N N . MET B 1 119 ? 15.703 -2.689 -8.227 1 97.06 119 MET B N 1
ATOM 2955 C CA . MET B 1 119 ? 15.219 -2.178 -6.949 1 97.06 119 MET B CA 1
ATOM 2956 C C . MET B 1 119 ? 16.391 -1.854 -6.02 1 97.06 119 MET B C 1
ATOM 2958 O O . MET B 1 119 ? 16.359 -0.844 -5.316 1 97.06 119 MET B O 1
ATOM 2962 N N . THR B 1 120 ? 17.406 -2.773 -6.02 1 97.31 120 THR B N 1
ATOM 2963 C CA . THR B 1 120 ? 18.594 -2.578 -5.199 1 97.31 120 THR B CA 1
ATOM 2964 C C . THR B 1 120 ? 19.375 -1.354 -5.66 1 97.31 120 THR B C 1
ATOM 2966 O O . THR B 1 120 ? 19.703 -0.482 -4.855 1 97.31 120 THR B O 1
ATOM 2969 N N . VAL B 1 121 ? 19.609 -1.251 -6.949 1 97.25 121 VAL B N 1
ATOM 2970 C CA . VAL B 1 121 ? 20.406 -0.174 -7.523 1 97.25 121 VAL B CA 1
ATOM 2971 C C . VAL B 1 121 ? 19.75 1.173 -7.219 1 97.25 121 VAL B C 1
ATOM 2973 O O . VAL B 1 121 ? 20.422 2.102 -6.758 1 97.25 121 VAL B O 1
ATOM 2976 N N . PHE B 1 122 ? 18.469 1.285 -7.398 1 95.19 122 PHE B N 1
ATOM 2977 C CA . PHE B 1 122 ? 17.781 2.553 -7.191 1 95.19 122 PHE B CA 1
ATOM 2978 C C . PHE B 1 122 ? 17.688 2.877 -5.707 1 95.19 122 PHE B C 1
ATOM 2980 O O . PHE B 1 122 ? 17.766 4.043 -5.316 1 95.19 122 PHE B O 1
ATOM 2987 N N . MET B 1 123 ? 17.516 1.845 -4.906 1 94.38 123 MET B N 1
ATOM 2988 C CA . MET B 1 123 ? 17.469 2.082 -3.467 1 94.38 123 MET B CA 1
ATOM 2989 C C . MET B 1 123 ? 18.797 2.646 -2.959 1 94.38 123 MET B C 1
ATOM 2991 O O . MET B 1 123 ? 18.812 3.588 -2.164 1 94.38 123 MET B O 1
ATOM 2995 N N . PHE B 1 124 ? 19.875 2.162 -3.418 1 94.56 124 PHE B N 1
ATOM 2996 C CA . PHE B 1 124 ? 21.172 2.664 -3.004 1 94.56 124 PHE B CA 1
ATOM 2997 C C . PHE B 1 124 ? 21.453 4.039 -3.609 1 94.56 124 PHE B C 1
ATOM 2999 O O . PHE B 1 124 ? 22.094 4.879 -2.986 1 94.56 124 PHE B O 1
ATOM 3006 N N . ALA B 1 125 ? 20.938 4.211 -4.824 1 92.94 125 ALA B N 1
ATOM 3007 C CA . ALA B 1 125 ? 21.094 5.52 -5.457 1 92.94 125 ALA B CA 1
ATOM 3008 C C . ALA B 1 125 ? 20.328 6.594 -4.688 1 92.94 125 ALA B C 1
ATOM 3010 O O . ALA B 1 125 ? 20.703 7.766 -4.711 1 92.94 125 ALA B O 1
ATOM 3011 N N . LEU B 1 126 ? 19.281 6.242 -4.016 1 90.56 126 LEU B N 1
ATOM 3012 C CA . LEU B 1 126 ? 18.5 7.16 -3.193 1 90.56 126 LEU B CA 1
ATOM 3013 C C . LEU B 1 126 ? 19.141 7.355 -1.827 1 90.56 126 LEU B C 1
ATOM 3015 O O . LEU B 1 126 ? 19.172 8.477 -1.307 1 90.56 126 LEU B O 1
ATOM 3019 N N . ALA B 1 127 ? 19.656 6.281 -1.273 1 88.62 127 ALA B N 1
ATOM 3020 C CA . ALA B 1 127 ? 20.078 6.273 0.125 1 88.62 127 ALA B CA 1
ATOM 3021 C C . ALA B 1 127 ? 21.484 6.852 0.282 1 88.62 127 ALA B C 1
ATOM 3023 O O . ALA B 1 127 ? 21.75 7.594 1.229 1 88.62 127 ALA B O 1
ATOM 3024 N N . ILE B 1 128 ? 22.391 6.562 -0.622 1 85.12 128 ILE B N 1
ATOM 3025 C CA . ILE B 1 128 ? 23.781 6.926 -0.447 1 85.12 128 ILE B CA 1
ATOM 3026 C C . ILE B 1 128 ? 23.953 8.43 -0.629 1 85.12 128 ILE B C 1
ATOM 3028 O O . ILE B 1 128 ? 24.453 9.117 0.267 1 85.12 128 ILE B O 1
ATOM 3032 N N . PRO B 1 129 ? 23.562 8.945 -1.767 1 82.38 129 PRO B N 1
ATOM 3033 C CA . PRO B 1 129 ? 23.672 10.406 -1.854 1 82.38 129 PRO B CA 1
ATOM 3034 C C . PRO B 1 129 ? 22.453 11.125 -1.277 1 82.38 129 PRO B C 1
ATOM 3036 O O . PRO B 1 129 ? 21.891 12 -1.934 1 82.38 129 PRO B O 1
ATOM 3039 N N . TYR B 1 130 ? 22.203 10.875 -0.088 1 77.31 130 TYR B N 1
ATOM 3040 C CA . TYR B 1 130 ? 20.984 11.359 0.553 1 77.31 130 TYR B CA 1
ATOM 3041 C C . TYR B 1 130 ? 21 12.875 0.702 1 77.31 130 TYR B C 1
ATOM 3043 O O . TYR B 1 130 ? 20 13.547 0.437 1 77.31 130 TYR B O 1
ATOM 3051 N N . GLU B 1 131 ? 22.109 13.383 1.024 1 77.88 131 GLU B N 1
ATOM 3052 C CA . GLU B 1 131 ? 22.25 14.82 1.198 1 77.88 131 GLU B CA 1
ATOM 3053 C C . GLU B 1 131 ? 22.062 15.562 -0.124 1 77.88 131 GLU B C 1
ATOM 3055 O O . GLU B 1 131 ? 21.516 16.672 -0.15 1 77.88 131 GLU B O 1
ATOM 3060 N N . HIS B 1 132 ? 22.5 14.828 -1.203 1 79.56 132 HIS B N 1
ATOM 3061 C CA . HIS B 1 132 ? 22.328 15.391 -2.535 1 79.56 132 HIS B CA 1
ATOM 3062 C C . HIS B 1 132 ? 20.844 15.562 -2.863 1 79.56 132 HIS B C 1
ATOM 3064 O O . HIS B 1 132 ? 20.453 16.562 -3.467 1 79.56 132 HIS B O 1
ATOM 3070 N N . TRP B 1 133 ? 20.031 14.719 -2.35 1 78.5 133 TRP B N 1
ATOM 3071 C CA . TRP B 1 133 ? 18.609 14.703 -2.688 1 78.5 133 TRP B CA 1
ATOM 3072 C C . TRP B 1 133 ? 17.844 15.711 -1.84 1 78.5 133 TRP B C 1
ATOM 3074 O O . TRP B 1 133 ? 16.703 16.078 -2.178 1 78.5 133 TRP B O 1
ATOM 3084 N N . THR B 1 134 ? 18.438 16.188 -0.833 1 75.75 134 THR B N 1
ATOM 3085 C CA . THR B 1 134 ? 17.766 17.125 0.061 1 75.75 134 THR B CA 1
ATOM 3086 C C . THR B 1 134 ? 17.797 18.547 -0.513 1 75.75 134 THR B C 1
ATOM 3088 O O . THR B 1 134 ? 17.047 19.406 -0.082 1 75.75 134 THR B O 1
ATOM 3091 N N . LEU B 1 135 ? 18.578 18.688 -1.575 1 79.56 135 LEU B N 1
ATOM 3092 C CA . LEU B 1 135 ? 18.625 19.984 -2.242 1 79.56 135 LEU B CA 1
ATOM 3093 C C . LEU B 1 135 ? 17.391 20.188 -3.109 1 79.56 135 LEU B C 1
ATOM 3095 O O . LEU B 1 135 ? 16.938 19.266 -3.789 1 79.56 135 LEU B O 1
ATOM 3099 N N . LYS B 1 136 ? 16.906 21.359 -3.092 1 77.44 136 LYS B N 1
ATOM 3100 C CA . LYS B 1 136 ? 15.625 21.703 -3.709 1 77.44 136 LYS B CA 1
ATOM 3101 C C . LYS B 1 136 ? 15.609 21.328 -5.188 1 77.44 136 LYS B C 1
ATOM 3103 O O . LYS B 1 136 ? 14.602 20.844 -5.699 1 77.44 136 LYS B O 1
ATOM 3108 N N . GLU B 1 137 ? 16.703 21.5 -5.793 1 77.75 137 GLU B N 1
ATOM 3109 C CA . GLU B 1 137 ? 16.75 21.281 -7.234 1 77.75 137 GLU B CA 1
ATOM 3110 C C . GLU B 1 137 ? 16.734 19.797 -7.57 1 77.75 137 GLU B C 1
ATOM 3112 O O . GLU B 1 137 ? 16.359 19.406 -8.68 1 77.75 137 GLU B O 1
ATOM 3117 N N . ASN B 1 138 ? 17.062 19.031 -6.602 1 80.44 138 ASN B N 1
ATOM 3118 C CA . ASN B 1 138 ? 17.219 17.609 -6.895 1 80.44 138 ASN B CA 1
ATOM 3119 C C . ASN B 1 138 ? 16.062 16.781 -6.348 1 80.44 138 ASN B C 1
ATOM 3121 O O . ASN B 1 138 ? 16.047 15.562 -6.508 1 80.44 138 ASN B O 1
ATOM 3125 N N . ARG B 1 139 ? 15.031 17.422 -5.875 1 83.75 139 ARG B N 1
ATOM 3126 C CA . ARG B 1 139 ? 13.961 16.719 -5.191 1 83.75 139 ARG B CA 1
ATOM 3127 C C . ARG B 1 139 ? 13.102 15.93 -6.184 1 83.75 139 ARG B C 1
ATOM 3129 O O . ARG B 1 139 ? 12.633 14.836 -5.875 1 83.75 139 ARG B O 1
ATOM 3136 N N . ILE B 1 140 ? 13.062 16.5 -7.367 1 83.19 140 ILE B N 1
ATOM 3137 C CA . ILE B 1 140 ? 12.273 15.82 -8.383 1 83.19 140 ILE B CA 1
ATOM 3138 C C . ILE B 1 140 ? 12.969 14.523 -8.797 1 83.19 140 ILE B C 1
ATOM 3140 O O . ILE B 1 140 ? 12.312 13.516 -9.062 1 83.19 140 ILE B O 1
ATOM 3144 N N . GLY B 1 141 ? 14.289 14.594 -8.844 1 85.75 141 GLY B N 1
ATOM 3145 C CA . GLY B 1 141 ? 15.062 13.406 -9.156 1 85.75 141 GLY B CA 1
ATOM 3146 C C . GLY B 1 141 ? 14.867 12.281 -8.156 1 85.75 141 GLY B C 1
ATOM 3147 O O . GLY B 1 141 ? 14.812 11.109 -8.531 1 85.75 141 GLY B O 1
ATOM 3148 N N . PHE B 1 142 ? 14.688 12.641 -6.91 1 89.75 142 PHE B N 1
ATOM 3149 C CA . PHE B 1 142 ? 14.445 11.656 -5.859 1 89.75 142 PHE B CA 1
ATOM 3150 C C . PHE B 1 142 ? 13.109 10.953 -6.074 1 89.75 142 PHE B C 1
ATOM 3152 O O . PHE B 1 142 ? 13.023 9.727 -5.992 1 89.75 142 PHE B O 1
ATOM 3159 N N . VAL B 1 143 ? 12.086 11.758 -6.441 1 89.5 143 VAL B N 1
ATOM 3160 C CA . VAL B 1 143 ? 10.75 11.195 -6.617 1 89.5 143 VAL B CA 1
ATOM 3161 C C . VAL B 1 143 ? 10.734 10.258 -7.816 1 89.5 143 VAL B C 1
ATOM 3163 O O . VAL B 1 143 ? 10.117 9.188 -7.77 1 89.5 143 VAL B O 1
ATOM 3166 N N . VAL B 1 144 ? 11.508 10.617 -8.797 1 90 144 VAL B N 1
ATOM 3167 C CA . VAL B 1 144 ? 11.57 9.805 -10.008 1 90 144 VAL B CA 1
ATOM 3168 C C . VAL B 1 144 ? 12.266 8.477 -9.695 1 90 144 VAL B C 1
ATOM 3170 O O . VAL B 1 144 ? 11.773 7.41 -10.07 1 90 144 VAL B O 1
ATOM 3173 N N . LEU B 1 145 ? 13.367 8.594 -9 1 91.62 145 LEU B N 1
ATOM 3174 C CA . LEU B 1 145 ? 14.109 7.387 -8.648 1 91.62 145 LEU B CA 1
ATOM 3175 C C . LEU B 1 145 ? 13.289 6.504 -7.715 1 91.62 145 LEU B C 1
ATOM 3177 O O . LEU B 1 145 ? 13.312 5.277 -7.84 1 91.62 145 LEU B O 1
ATOM 3181 N N . TYR B 1 146 ? 12.602 7.16 -6.809 1 93.19 146 TYR B N 1
ATOM 3182 C CA . TYR B 1 146 ? 11.727 6.43 -5.902 1 93.19 146 TYR B CA 1
ATOM 3183 C C . TYR B 1 146 ? 10.625 5.703 -6.676 1 93.19 146 TYR B C 1
ATOM 3185 O O . TYR B 1 146 ? 10.336 4.535 -6.398 1 93.19 146 TYR B O 1
ATOM 3193 N N . SER B 1 147 ? 10.062 6.352 -7.672 1 93.88 147 SER B N 1
ATOM 3194 C CA . SER B 1 147 ? 9.023 5.766 -8.508 1 93.88 147 SER B CA 1
ATOM 3195 C C . SER B 1 147 ? 9.562 4.586 -9.312 1 93.88 147 SER B C 1
ATOM 3197 O O . SER B 1 147 ? 8.844 3.611 -9.555 1 93.88 147 SER B O 1
ATOM 3199 N N . LEU B 1 148 ? 10.82 4.676 -9.703 1 94.69 148 LEU B N 1
ATOM 3200 C CA . LEU B 1 148 ? 11.422 3.604 -10.492 1 94.69 148 LEU B CA 1
ATOM 3201 C C . LEU B 1 148 ? 11.602 2.346 -9.648 1 94.69 148 LEU B C 1
ATOM 3203 O O . LEU B 1 148 ? 11.516 1.229 -10.164 1 94.69 148 LEU B O 1
ATOM 3207 N N . THR B 1 149 ? 11.828 2.557 -8.328 1 95.12 149 THR B N 1
ATOM 3208 C CA . THR B 1 149 ? 11.867 1.387 -7.457 1 95.12 149 THR B CA 1
ATOM 3209 C C . THR B 1 149 ? 10.539 0.634 -7.496 1 95.12 149 THR B C 1
ATOM 3211 O O . THR B 1 149 ? 10.523 -0.598 -7.547 1 95.12 149 THR B O 1
ATOM 3214 N N . PHE B 1 150 ? 9.43 1.374 -7.57 1 95.5 150 PHE B N 1
ATOM 3215 C CA . PHE B 1 150 ? 8.109 0.762 -7.625 1 95.5 150 PHE B CA 1
ATOM 3216 C C . PHE B 1 150 ? 7.852 0.145 -8.992 1 95.5 150 PHE B C 1
ATOM 3218 O O . PHE B 1 150 ? 7.184 -0.886 -9.102 1 95.5 150 PHE B O 1
ATOM 3225 N N . PHE B 1 151 ? 8.414 0.805 -9.977 1 97.31 151 PHE B N 1
ATOM 3226 C CA . PHE B 1 151 ? 8.266 0.268 -11.328 1 97.31 151 PHE B CA 1
ATOM 3227 C C . PHE B 1 151 ? 8.859 -1.134 -11.422 1 97.31 151 PHE B C 1
ATOM 3229 O O . PHE B 1 151 ? 8.188 -2.068 -11.859 1 97.31 151 PHE B O 1
ATOM 3236 N N . PHE B 1 152 ? 10.023 -1.284 -10.977 1 97.75 152 PHE B N 1
ATOM 3237 C CA . PHE B 1 152 ? 10.703 -2.568 -11.102 1 97.75 152 PHE B CA 1
ATOM 3238 C C . PHE B 1 152 ? 10.156 -3.57 -10.094 1 97.75 152 PHE B C 1
ATOM 3240 O O . PHE B 1 152 ? 10.18 -4.781 -10.336 1 97.75 152 PHE B O 1
ATOM 3247 N N . ALA B 1 153 ? 9.648 -3.051 -8.961 1 97.12 153 ALA B N 1
ATOM 3248 C CA . ALA B 1 153 ? 8.961 -3.941 -8.023 1 97.12 153 ALA B CA 1
ATOM 3249 C C . ALA B 1 153 ? 7.727 -4.562 -8.672 1 97.12 153 ALA B C 1
ATOM 3251 O O . ALA B 1 153 ? 7.504 -5.77 -8.562 1 97.12 153 ALA B O 1
ATOM 3252 N N . ASN B 1 154 ? 6.934 -3.738 -9.383 1 96.62 154 ASN B N 1
ATOM 3253 C CA . ASN B 1 154 ? 5.695 -4.211 -9.992 1 96.62 154 ASN B CA 1
ATOM 3254 C C . ASN B 1 154 ? 5.969 -5.035 -11.242 1 96.62 154 ASN B C 1
ATOM 3256 O O . ASN B 1 154 ? 5.273 -6.02 -11.508 1 96.62 154 ASN B O 1
ATOM 3260 N N . PHE B 1 155 ? 6.941 -4.621 -11.992 1 97 155 PHE B N 1
ATOM 3261 C CA . PHE B 1 155 ? 7.352 -5.344 -13.188 1 97 155 PHE B CA 1
ATOM 3262 C C . PHE B 1 155 ? 7.961 -6.691 -12.828 1 97 155 PHE B C 1
ATOM 3264 O O . PHE B 1 155 ? 7.797 -7.668 -13.562 1 97 155 PHE B O 1
ATOM 3271 N N . GLY B 1 156 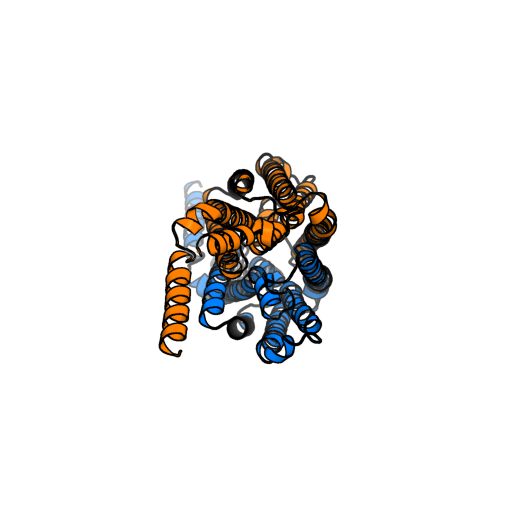? 8.562 -6.758 -11.703 1 96.38 156 GLY B N 1
ATOM 3272 C CA . GLY B 1 156 ? 9.344 -7.934 -11.344 1 96.38 156 GLY B CA 1
ATOM 3273 C C . GLY B 1 156 ? 8.727 -8.742 -10.219 1 96.38 156 GLY B C 1
ATOM 3274 O O . GLY B 1 156 ? 7.746 -9.461 -10.438 1 96.38 156 GLY B O 1
ATOM 3275 N N . PRO B 1 157 ? 9.305 -8.531 -9.023 1 97.31 157 PRO B N 1
ATOM 3276 C CA . PRO B 1 157 ? 8.984 -9.477 -7.945 1 97.31 157 PRO B CA 1
ATOM 3277 C C . PRO B 1 157 ? 7.539 -9.359 -7.473 1 97.31 157 PRO B C 1
ATOM 3279 O O . PRO B 1 157 ? 6.973 -10.336 -6.973 1 97.31 157 PRO B O 1
ATOM 3282 N N . ASN B 1 158 ? 6.879 -8.25 -7.574 1 96.31 158 ASN B N 1
ATOM 3283 C CA . ASN B 1 158 ? 5.5 -8.133 -7.113 1 96.31 158 ASN B CA 1
ATOM 3284 C C . ASN B 1 158 ? 4.551 -8.992 -7.945 1 96.31 158 ASN B C 1
ATOM 3286 O O . ASN B 1 158 ? 3.529 -9.461 -7.441 1 96.31 158 ASN B O 1
ATOM 3290 N N . SER B 1 159 ? 4.871 -9.203 -9.125 1 94.56 159 SER B N 1
ATOM 3291 C CA . SER B 1 159 ? 4.078 -10.047 -10.016 1 94.56 159 SER B CA 1
ATOM 3292 C C . SER B 1 159 ? 4.547 -11.5 -9.961 1 94.56 159 SER B C 1
ATOM 3294 O O . SER B 1 159 ? 3.736 -12.414 -9.789 1 94.56 159 SER B O 1
ATOM 3296 N N . THR B 1 160 ? 5.816 -11.68 -9.992 1 95.38 160 THR B N 1
ATOM 3297 C CA . THR B 1 160 ? 6.352 -13.031 -10.141 1 95.38 160 THR B CA 1
ATOM 3298 C C . THR B 1 160 ? 6.188 -13.828 -8.852 1 95.38 160 THR B C 1
ATOM 3300 O O . THR B 1 160 ? 5.984 -15.047 -8.891 1 95.38 160 THR B O 1
ATOM 3303 N N . THR B 1 161 ? 6.27 -13.188 -7.711 1 95.56 161 THR B N 1
ATOM 3304 C CA . THR B 1 161 ? 6.129 -13.914 -6.457 1 95.56 161 THR B CA 1
ATOM 3305 C C . THR B 1 161 ? 4.699 -14.422 -6.285 1 95.56 161 THR B C 1
ATOM 3307 O O . THR B 1 161 ? 4.461 -15.398 -5.574 1 95.56 161 THR B O 1
ATOM 3310 N N . PHE B 1 162 ? 3.83 -13.805 -6.969 1 91.44 162 PHE B N 1
ATOM 3311 C CA . PHE B 1 162 ? 2.438 -14.234 -6.914 1 91.44 162 PHE B CA 1
ATOM 3312 C C . PHE B 1 162 ? 2.174 -15.352 -7.914 1 91.44 162 PHE B C 1
ATOM 3314 O O . PHE B 1 162 ? 1.444 -16.297 -7.613 1 91.44 162 PHE B O 1
ATOM 3321 N N . VAL B 1 163 ? 2.824 -15.336 -9.023 1 90.69 163 VAL B N 1
ATOM 3322 C CA . VAL B 1 163 ? 2.475 -16.219 -10.133 1 90.69 163 VAL B CA 1
ATOM 3323 C C . VAL B 1 163 ? 3.297 -17.5 -10.055 1 90.69 163 VAL B C 1
ATOM 3325 O O . VAL B 1 163 ? 2.789 -18.594 -10.336 1 90.69 163 VAL B O 1
ATOM 3328 N N . VAL B 1 164 ? 4.516 -17.422 -9.633 1 91.56 164 VAL B N 1
ATOM 3329 C CA . VAL B 1 164 ? 5.449 -18.531 -9.734 1 91.56 164 VAL B CA 1
ATOM 3330 C C . VAL B 1 164 ? 5 -19.672 -8.82 1 91.56 164 VAL B C 1
ATOM 3332 O O . VAL B 1 164 ? 4.941 -20.828 -9.242 1 91.56 164 VAL B O 1
ATOM 3335 N N . PRO B 1 165 ? 4.645 -19.375 -7.609 1 90.62 165 PRO B N 1
ATOM 3336 C CA . PRO B 1 165 ? 4.219 -20.5 -6.762 1 90.62 165 PRO B CA 1
ATOM 3337 C C . PRO B 1 165 ? 2.936 -21.156 -7.258 1 90.62 165 PRO B C 1
ATOM 3339 O O . PRO B 1 165 ? 2.656 -22.312 -6.906 1 90.62 165 PRO B O 1
ATOM 3342 N N . ALA B 1 166 ? 2.174 -20.516 -8.086 1 85.75 166 ALA B N 1
ATOM 3343 C CA . ALA B 1 166 ? 0.951 -21.094 -8.641 1 85.75 166 ALA B CA 1
ATOM 3344 C C . ALA B 1 166 ? 1.255 -21.953 -9.859 1 85.75 166 ALA B C 1
ATOM 3346 O O . ALA B 1 166 ? 0.384 -22.688 -10.344 1 85.75 166 ALA B O 1
ATOM 3347 N N . GLU B 1 167 ? 2.551 -22 -10.281 1 85.75 167 GLU B N 1
ATOM 3348 C CA . GLU B 1 167 ? 2.896 -22.703 -11.516 1 85.75 167 GLU B CA 1
ATOM 3349 C C . GLU B 1 167 ? 3.857 -23.859 -11.234 1 85.75 167 GLU B C 1
ATOM 3351 O O . GLU B 1 167 ? 3.871 -24.844 -11.969 1 85.75 167 GLU B O 1
ATOM 3356 N N . ILE B 1 168 ? 4.625 -23.781 -10.234 1 86.81 168 ILE B N 1
ATOM 3357 C CA . ILE B 1 168 ? 5.789 -24.656 -10.172 1 86.81 168 ILE B CA 1
ATOM 3358 C C . ILE B 1 168 ? 5.477 -25.875 -9.297 1 86.81 168 ILE B C 1
ATOM 3360 O O . ILE B 1 168 ? 6.168 -26.891 -9.375 1 86.81 168 ILE B O 1
ATOM 3364 N N . PHE B 1 169 ? 4.523 -25.75 -8.508 1 86.06 169 PHE B N 1
ATOM 3365 C CA . PHE B 1 169 ? 4.234 -26.859 -7.598 1 86.06 169 PHE B CA 1
ATOM 3366 C C . PHE B 1 169 ? 3.188 -27.797 -8.203 1 86.06 169 PHE B C 1
ATOM 3368 O O . PHE B 1 169 ? 2.371 -27.375 -9.023 1 86.06 169 PHE B O 1
ATOM 3375 N N . PRO B 1 170 ? 3.293 -29.047 -7.805 1 82.56 170 PRO B N 1
ATOM 3376 C CA . PRO B 1 170 ? 2.287 -29.984 -8.305 1 82.56 170 PRO B CA 1
ATOM 3377 C C . PRO B 1 170 ? 0.864 -29.578 -7.922 1 82.56 170 PRO B C 1
ATOM 3379 O O . PRO B 1 170 ? 0.653 -28.969 -6.879 1 82.56 170 PRO B O 1
ATOM 3382 N N . ALA B 1 171 ? -0.043 -29.938 -8.766 1 76.19 171 ALA B N 1
ATOM 3383 C CA . ALA B 1 171 ? -1.442 -29.531 -8.633 1 76.19 171 ALA B CA 1
ATOM 3384 C C . ALA B 1 171 ? -1.979 -29.859 -7.246 1 76.19 171 ALA B C 1
ATOM 3386 O O . ALA B 1 171 ? -2.705 -29.062 -6.648 1 76.19 171 ALA B O 1
ATOM 3387 N N . ARG B 1 172 ? -1.528 -31 -6.73 1 78.38 172 ARG B N 1
ATOM 3388 C CA . ARG B 1 172 ? -2.051 -31.453 -5.445 1 78.38 172 ARG B CA 1
ATOM 3389 C C . ARG B 1 172 ? -1.599 -30.531 -4.316 1 78.38 172 ARG B C 1
ATOM 3391 O O . ARG B 1 172 ? -2.307 -30.375 -3.318 1 78.38 172 ARG B O 1
ATOM 3398 N N . PHE B 1 173 ? -0.425 -29.875 -4.477 1 83.75 173 PHE B N 1
ATOM 3399 C CA . PHE B 1 173 ? 0.14 -29.062 -3.398 1 83.75 173 PHE B CA 1
ATOM 3400 C C . PHE B 1 173 ? 0.185 -27.594 -3.787 1 83.75 173 PHE B C 1
ATOM 3402 O O . PHE B 1 173 ? 0.677 -26.766 -3.023 1 83.75 173 PHE B O 1
ATOM 3409 N N . ARG B 1 174 ? -0.379 -27.328 -4.895 1 84.12 174 ARG B N 1
ATOM 3410 C CA . ARG B 1 174 ? -0.247 -25.984 -5.473 1 84.12 174 ARG B CA 1
ATOM 3411 C C . ARG B 1 174 ? -0.89 -24.938 -4.578 1 84.12 174 ARG B C 1
ATOM 3413 O O . ARG B 1 174 ? -0.273 -23.922 -4.27 1 84.12 174 ARG B O 1
ATOM 3420 N N . SER B 1 175 ? -2.049 -25.219 -4.156 1 83.62 175 SER B N 1
ATOM 3421 C CA . SER B 1 175 ? -2.768 -24.266 -3.322 1 83.62 175 SER B CA 1
ATOM 3422 C C . SER B 1 175 ? -2.074 -24.078 -1.977 1 83.62 175 SER B C 1
ATOM 3424 O O . SER B 1 175 ? -1.931 -22.938 -1.498 1 83.62 175 SER B O 1
ATOM 3426 N N . THR B 1 176 ? -1.597 -25.125 -1.405 1 86 176 THR B N 1
ATOM 3427 C CA . THR B 1 176 ? -0.934 -25.078 -0.107 1 86 176 THR B CA 1
ATOM 3428 C C . THR B 1 176 ? 0.397 -24.344 -0.208 1 86 176 THR B C 1
ATOM 3430 O O . THR B 1 176 ? 0.7 -23.484 0.621 1 86 176 THR B O 1
ATOM 3433 N N . CYS B 1 177 ? 1.182 -24.672 -1.229 1 89.62 177 CYS B N 1
ATOM 3434 C CA . CYS B 1 177 ? 2.484 -24.047 -1.403 1 89.62 177 CYS B CA 1
ATOM 3435 C C . CYS B 1 177 ? 2.334 -22.562 -1.729 1 89.62 177 CYS B C 1
ATOM 3437 O O . CYS B 1 177 ? 3.115 -21.734 -1.252 1 89.62 177 CYS B O 1
ATOM 3439 N N . HIS B 1 178 ? 1.326 -22.281 -2.525 1 89.44 178 HIS B N 1
ATOM 3440 C CA . HIS B 1 178 ? 1.034 -20.891 -2.789 1 89.44 178 HIS B CA 1
ATOM 3441 C C . HIS B 1 178 ? 0.626 -20.156 -1.513 1 89.44 178 HIS B C 1
ATOM 3443 O O . HIS B 1 178 ? 1.066 -19.031 -1.268 1 89.44 178 HIS B O 1
ATOM 3449 N N . GLY B 1 179 ? -0.178 -20.844 -0.71 1 88 179 GLY B N 1
ATOM 3450 C CA . GLY B 1 179 ? -0.61 -20.281 0.556 1 88 179 GLY B CA 1
ATOM 3451 C C . GLY B 1 179 ? 0.536 -20.016 1.514 1 88 179 GLY B C 1
ATOM 3452 O O . GLY B 1 179 ? 0.581 -18.969 2.158 1 88 179 GLY B O 1
ATOM 3453 N N . ILE B 1 180 ? 1.447 -20.875 1.565 1 91.62 180 ILE B N 1
ATOM 3454 C CA . ILE B 1 180 ? 2.6 -20.734 2.447 1 91.62 180 ILE B CA 1
ATOM 3455 C C . ILE B 1 180 ? 3.471 -19.578 1.969 1 91.62 180 ILE B C 1
ATOM 3457 O O . ILE B 1 180 ? 3.922 -18.75 2.773 1 91.62 180 ILE B O 1
ATOM 3461 N N . SER B 1 181 ? 3.688 -19.516 0.692 1 94.88 181 SER B N 1
ATOM 3462 C CA . SER B 1 181 ? 4.469 -18.422 0.137 1 94.88 181 SER B CA 1
ATOM 3463 C C . SER B 1 181 ? 3.781 -17.078 0.369 1 94.88 181 SER B C 1
ATOM 3465 O O . SER B 1 181 ? 4.43 -16.094 0.729 1 94.88 181 SER B O 1
ATOM 3467 N N . SER B 1 182 ? 2.49 -17.109 0.191 1 92.44 182 SER B N 1
ATOM 3468 C CA . SER B 1 182 ? 1.706 -15.891 0.403 1 92.44 182 SER B CA 1
ATOM 3469 C C . SER B 1 182 ? 1.745 -15.453 1.863 1 92.44 182 SER B C 1
ATOM 3471 O O . SER B 1 182 ? 1.876 -14.266 2.158 1 92.44 182 SER B O 1
ATOM 3473 N N . ALA B 1 183 ? 1.613 -16.422 2.76 1 91.5 183 ALA B N 1
ATOM 3474 C CA . ALA B 1 183 ? 1.693 -16.125 4.188 1 91.5 183 ALA B CA 1
ATOM 3475 C C . ALA B 1 183 ? 3.051 -15.523 4.547 1 91.5 183 ALA B C 1
ATOM 3477 O O . ALA B 1 183 ? 3.133 -14.609 5.379 1 91.5 183 ALA B O 1
ATOM 3478 N N . SER B 1 184 ? 4.027 -16.031 3.957 1 95.81 184 SER B N 1
ATOM 3479 C CA . SER B 1 184 ? 5.367 -15.492 4.172 1 95.81 184 SER B CA 1
ATOM 3480 C C . SER B 1 184 ? 5.461 -14.047 3.699 1 95.81 184 SER B C 1
ATOM 3482 O O . SER B 1 184 ? 6.098 -13.219 4.348 1 95.81 184 SER B O 1
ATOM 3484 N N . GLY B 1 185 ? 4.863 -13.766 2.578 1 95.81 185 GLY B N 1
ATOM 3485 C CA . GLY B 1 185 ? 4.82 -12.398 2.096 1 95.81 185 GLY B CA 1
ATOM 3486 C C . GLY B 1 185 ? 4.113 -11.453 3.049 1 95.81 185 GLY B C 1
ATOM 3487 O O . GLY B 1 185 ? 4.594 -10.344 3.307 1 95.81 185 GLY B O 1
ATOM 3488 N N . LYS B 1 186 ? 3.031 -11.906 3.566 1 91.62 186 LYS B N 1
ATOM 3489 C CA . LYS B 1 186 ? 2.264 -11.078 4.496 1 91.62 186 LYS B CA 1
ATOM 3490 C C . LYS B 1 186 ? 3.029 -10.867 5.801 1 91.62 186 LYS B C 1
ATOM 3492 O O . LYS B 1 186 ? 2.973 -9.781 6.387 1 91.62 186 LYS B O 1
ATOM 3497 N N . LEU B 1 187 ? 3.695 -11.875 6.234 1 92.94 187 LEU B N 1
ATOM 3498 C CA . LEU B 1 187 ? 4.59 -11.711 7.379 1 92.94 187 LEU B CA 1
ATOM 3499 C C . LEU B 1 187 ? 5.68 -10.695 7.07 1 92.94 187 LEU B C 1
ATOM 3501 O O . LEU B 1 187 ? 6.051 -9.891 7.938 1 92.94 187 LEU B O 1
ATOM 3505 N N . GLY B 1 188 ? 6.215 -10.766 5.887 1 95.44 188 GLY B N 1
ATOM 3506 C CA . GLY B 1 188 ? 7.191 -9.773 5.457 1 95.44 188 GLY B CA 1
ATOM 3507 C C . GLY B 1 188 ? 6.652 -8.359 5.473 1 95.44 188 GLY B C 1
ATOM 3508 O O . GLY B 1 188 ? 7.344 -7.426 5.883 1 95.44 188 GLY B O 1
ATOM 3509 N N . ALA B 1 189 ? 5.426 -8.227 5.004 1 93.31 189 ALA B N 1
ATOM 3510 C CA . ALA B 1 189 ? 4.785 -6.91 5.004 1 93.31 189 ALA B CA 1
ATOM 3511 C C . ALA B 1 189 ? 4.672 -6.359 6.422 1 93.31 189 ALA B C 1
ATOM 3513 O O . ALA B 1 189 ? 4.938 -5.176 6.66 1 93.31 189 ALA B O 1
ATOM 3514 N N . MET B 1 190 ? 4.336 -7.227 7.375 1 89.75 190 MET B N 1
ATOM 3515 C CA . MET B 1 190 ? 4.207 -6.828 8.773 1 89.75 190 MET B CA 1
ATOM 3516 C C . MET B 1 190 ? 5.562 -6.426 9.352 1 89.75 190 MET B C 1
ATOM 3518 O O . MET B 1 190 ? 5.688 -5.367 9.969 1 89.75 190 MET B O 1
ATOM 3522 N N . ILE B 1 191 ? 6.52 -7.223 9.07 1 92 191 ILE B N 1
ATOM 3523 C CA . ILE B 1 191 ? 7.863 -6.969 9.586 1 92 191 ILE B CA 1
ATOM 3524 C C . ILE B 1 191 ? 8.438 -5.711 8.938 1 92 191 ILE B C 1
ATOM 3526 O O . ILE B 1 191 ? 9.109 -4.918 9.594 1 92 191 ILE B O 1
ATOM 3530 N N . GLY B 1 192 ? 8.156 -5.605 7.684 1 92.25 192 GLY B N 1
ATOM 3531 C CA . GLY B 1 192 ? 8.633 -4.426 6.98 1 92.25 192 GLY B CA 1
ATOM 3532 C C . GLY B 1 192 ? 8.039 -3.135 7.516 1 92.25 192 GLY B C 1
ATOM 3533 O O . GLY B 1 192 ? 8.758 -2.154 7.715 1 92.25 192 GLY B O 1
ATOM 3534 N N . THR B 1 193 ? 6.777 -3.162 7.77 1 86.44 193 THR B N 1
ATOM 3535 C CA . THR B 1 193 ? 6.098 -1.966 8.25 1 86.44 193 THR B CA 1
ATOM 3536 C C . THR B 1 193 ? 6.574 -1.603 9.656 1 86.44 193 THR B C 1
ATOM 3538 O O . THR B 1 193 ? 6.938 -0.455 9.914 1 86.44 193 THR B O 1
ATOM 3541 N N . PHE B 1 194 ? 6.668 -2.582 10.469 1 85.62 194 PHE B N 1
ATOM 3542 C CA . PHE B 1 194 ? 7.109 -2.355 11.844 1 85.62 194 PHE B CA 1
ATOM 3543 C C . PHE B 1 194 ? 8.617 -2.107 11.891 1 85.62 194 PHE B C 1
ATOM 3545 O O . PHE B 1 194 ? 9.078 -1.25 12.648 1 85.62 194 PHE B O 1
ATOM 3552 N N . GLY B 1 195 ? 9.305 -2.854 11.18 1 88.44 195 GLY B N 1
ATOM 3553 C CA . GLY B 1 195 ? 10.75 -2.719 11.156 1 88.44 195 GLY B CA 1
ATOM 3554 C C . GLY B 1 195 ? 11.219 -1.368 10.641 1 88.44 195 GLY B C 1
ATOM 3555 O O . GLY B 1 195 ? 12.125 -0.762 1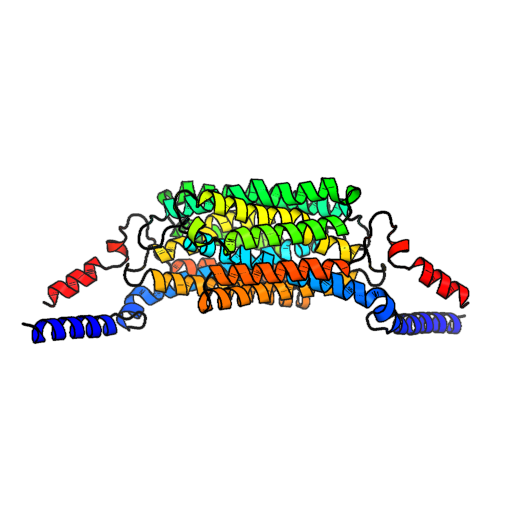1.219 1 88.44 195 GLY B O 1
ATOM 3556 N N . PHE B 1 196 ? 10.578 -0.917 9.648 1 88.94 196 PHE B N 1
ATOM 3557 C CA . PHE B 1 196 ? 10.977 0.374 9.102 1 88.94 196 PHE B CA 1
ATOM 3558 C C . PHE B 1 196 ? 10.672 1.498 10.086 1 88.94 196 PHE B C 1
ATOM 3560 O O . PHE B 1 196 ? 11.461 2.436 10.219 1 88.94 196 PHE B O 1
ATOM 3567 N N . LEU B 1 197 ? 9.5 1.371 10.656 1 83.94 197 LEU B N 1
ATOM 3568 C CA . LEU B 1 197 ? 9.156 2.371 11.656 1 83.94 197 LEU B CA 1
ATOM 3569 C C . LEU B 1 197 ? 10.227 2.447 12.742 1 83.94 197 LEU B C 1
ATOM 3571 O O . LEU B 1 197 ? 10.695 3.535 13.078 1 83.94 197 LEU B O 1
ATOM 3575 N N . TYR B 1 198 ? 10.625 1.335 13.195 1 87.31 198 TYR B N 1
ATOM 3576 C CA . TYR B 1 198 ? 11.641 1.255 14.242 1 87.31 198 TYR B CA 1
ATOM 3577 C C . TYR B 1 198 ? 12.984 1.779 13.742 1 87.31 198 TYR B C 1
ATOM 3579 O O . TYR B 1 198 ? 13.641 2.562 14.43 1 87.31 198 TYR B O 1
ATOM 3587 N N . LEU B 1 199 ? 13.336 1.449 12.547 1 89.25 199 LEU B N 1
ATOM 3588 C CA . LEU B 1 199 ? 14.617 1.861 11.984 1 89.25 199 LEU B CA 1
ATOM 3589 C C . LEU B 1 199 ? 14.633 3.361 11.703 1 89.25 199 LEU B C 1
ATOM 3591 O O . LEU B 1 199 ? 15.617 4.039 11.992 1 89.25 199 LEU B O 1
ATOM 3595 N N . ALA B 1 200 ? 13.562 3.834 11.195 1 85.81 200 ALA B N 1
ATOM 3596 C CA . ALA B 1 200 ? 13.477 5.258 10.875 1 85.81 200 ALA B CA 1
ATOM 3597 C C . ALA B 1 200 ? 13.602 6.113 12.125 1 85.81 200 ALA B C 1
ATOM 3599 O O . ALA B 1 200 ? 14.211 7.184 12.094 1 85.81 200 ALA B O 1
ATOM 3600 N N . GLN B 1 201 ? 13.078 5.633 13.227 1 84.25 201 GLN B N 1
ATOM 3601 C CA . GLN B 1 201 ? 13.133 6.367 14.484 1 84.25 201 GLN B CA 1
ATOM 3602 C C . GLN B 1 201 ? 14.492 6.223 15.156 1 84.25 201 GLN B C 1
ATOM 3604 O O . GLN B 1 201 ? 14.945 7.133 15.852 1 84.25 201 GLN B O 1
ATOM 3609 N N . SER B 1 202 ? 15.141 5.09 14.867 1 88.12 202 SER B N 1
ATOM 3610 C CA . SER B 1 202 ? 16.391 4.793 15.57 1 88.12 202 SER B CA 1
ATOM 3611 C C . SER B 1 202 ? 17.594 5.312 14.797 1 88.12 202 SER B C 1
ATOM 3613 O O . SER B 1 202 ? 18.484 5.953 15.367 1 88.12 202 SER B O 1
ATOM 3615 N N . ILE B 1 203 ? 17.578 5.066 13.453 1 89.31 203 ILE B N 1
ATOM 3616 C CA . ILE B 1 203 ? 18.812 5.359 12.711 1 89.31 203 ILE B CA 1
ATOM 3617 C C . ILE B 1 203 ? 18.5 6.34 11.586 1 89.31 203 ILE B C 1
ATOM 3619 O O . ILE B 1 203 ? 19.391 6.684 10.797 1 89.31 203 ILE B O 1
ATOM 3623 N N . GLY B 1 204 ? 17.297 6.801 11.531 1 87.12 204 GLY B N 1
ATOM 3624 C CA . GLY B 1 204 ? 16.953 7.773 10.5 1 87.12 204 GLY B CA 1
ATOM 3625 C C . GLY B 1 204 ? 16.5 7.137 9.203 1 87.12 204 GLY B C 1
ATOM 3626 O O . GLY B 1 204 ? 16.688 5.938 8.992 1 87.12 204 GLY B O 1
ATOM 3627 N N . ILE B 1 205 ? 15.953 7.934 8.352 1 87 205 ILE B N 1
ATOM 3628 C CA . ILE B 1 205 ? 15.367 7.492 7.09 1 87 205 ILE B CA 1
ATOM 3629 C C . ILE B 1 205 ? 16.469 7.023 6.141 1 87 205 ILE B C 1
ATOM 3631 O O . ILE B 1 205 ? 16.328 5.996 5.477 1 87 205 ILE B O 1
ATOM 3635 N N . LYS B 1 206 ? 17.562 7.75 6.07 1 89.56 206 LYS B N 1
ATOM 3636 C CA . LYS B 1 206 ? 18.672 7.414 5.172 1 89.56 206 LYS B CA 1
ATOM 3637 C C . LYS B 1 206 ? 19.156 5.988 5.418 1 89.56 206 LYS B C 1
ATOM 3639 O O . LYS B 1 206 ? 19.203 5.176 4.496 1 89.56 206 LYS B O 1
ATOM 3644 N N . ASN B 1 207 ? 19.422 5.672 6.645 1 91.75 207 ASN B N 1
ATOM 3645 C CA . ASN B 1 207 ? 19.953 4.359 6.996 1 91.75 207 ASN B CA 1
ATOM 3646 C C . ASN B 1 207 ? 18.891 3.268 6.848 1 91.75 207 ASN B C 1
ATOM 3648 O O . ASN B 1 207 ? 19.219 2.117 6.551 1 91.75 207 ASN B O 1
ATOM 3652 N N . SER B 1 208 ? 17.656 3.672 7.086 1 92.81 208 SER B N 1
ATOM 3653 C CA . SER B 1 208 ? 16.578 2.713 6.898 1 92.81 208 SER B CA 1
ATOM 3654 C C . SER B 1 208 ? 16.438 2.299 5.438 1 92.81 208 SER B C 1
ATOM 3656 O O . SER B 1 208 ? 16.188 1.13 5.137 1 92.81 208 SER B O 1
ATOM 3658 N N . LEU B 1 209 ? 16.688 3.256 4.57 1 92.88 209 LEU B N 1
ATOM 3659 C CA . LEU B 1 209 ? 16.641 2.957 3.145 1 92.88 209 LEU B CA 1
ATOM 3660 C C . LEU B 1 209 ? 17.797 2.049 2.738 1 92.88 209 LEU B C 1
ATOM 3662 O O . LEU B 1 209 ? 17.641 1.18 1.879 1 92.88 209 LEU B O 1
ATOM 3666 N N . LEU B 1 210 ? 18.906 2.18 3.383 1 94.5 210 LEU B N 1
ATOM 3667 C CA . LEU B 1 210 ? 20.047 1.312 3.119 1 94.5 210 LEU B CA 1
ATOM 3668 C C . LEU B 1 210 ? 19.75 -0.125 3.531 1 94.5 210 LEU B C 1
ATOM 3670 O O . LEU B 1 210 ? 20.109 -1.067 2.822 1 94.5 210 LEU B O 1
ATOM 3674 N N . VAL B 1 211 ? 19.125 -0.24 4.652 1 95.44 211 VAL B N 1
ATOM 3675 C CA . VAL B 1 211 ? 18.75 -1.566 5.133 1 95.44 211 VAL B CA 1
ATOM 3676 C C . VAL B 1 211 ? 17.781 -2.219 4.145 1 95.44 211 VAL B C 1
ATOM 3678 O O . VAL B 1 211 ? 17.891 -3.414 3.861 1 95.44 211 VAL B O 1
ATOM 3681 N N . LEU B 1 212 ? 16.844 -1.429 3.635 1 95.38 212 LEU B N 1
ATOM 3682 C CA . LEU B 1 212 ? 15.914 -1.955 2.641 1 95.38 212 LEU B CA 1
ATOM 3683 C C . LEU B 1 212 ? 16.656 -2.389 1.38 1 95.38 212 LEU B C 1
ATOM 3685 O O . LEU B 1 212 ? 16.266 -3.355 0.724 1 95.38 212 LEU B O 1
ATOM 3689 N N . GLY B 1 213 ? 17.719 -1.594 1.063 1 96.31 213 GLY B N 1
ATOM 3690 C CA . GLY B 1 213 ? 18.562 -2.02 -0.046 1 96.31 213 GLY B CA 1
ATOM 3691 C C . GLY B 1 213 ? 19.172 -3.393 0.159 1 96.31 213 GLY B C 1
ATOM 3692 O O . GLY B 1 213 ? 19.219 -4.203 -0.769 1 96.31 213 GLY B O 1
ATOM 3693 N N . VAL B 1 214 ? 19.594 -3.645 1.344 1 97.19 214 VAL B N 1
ATOM 3694 C CA . VAL B 1 214 ? 20.188 -4.93 1.68 1 97.19 214 VAL B CA 1
ATOM 3695 C C . VAL B 1 214 ? 19.141 -6.031 1.59 1 97.19 214 VAL B C 1
ATOM 3697 O O . VAL B 1 214 ? 19.422 -7.141 1.129 1 97.19 214 VAL B O 1
ATOM 3700 N N . VAL B 1 215 ? 17.938 -5.754 2.01 1 97.81 215 VAL B N 1
ATOM 3701 C CA . VAL B 1 215 ? 16.844 -6.703 1.922 1 97.81 215 VAL B CA 1
ATOM 3702 C C . VAL B 1 215 ? 16.578 -7.059 0.46 1 97.81 215 VAL B C 1
ATOM 3704 O O . VAL B 1 215 ? 16.344 -8.227 0.132 1 97.81 215 VAL B O 1
ATOM 3707 N N . ASN B 1 216 ? 16.672 -6.035 -0.415 1 97.94 216 ASN B N 1
ATOM 3708 C CA . ASN B 1 216 ? 16.484 -6.289 -1.841 1 97.94 216 ASN B CA 1
ATOM 3709 C C . ASN B 1 216 ? 17.594 -7.18 -2.395 1 97.94 216 ASN B C 1
ATOM 3711 O O . ASN B 1 216 ? 17.344 -8.008 -3.27 1 97.94 216 ASN B O 1
ATOM 3715 N N . ILE B 1 217 ? 18.844 -7.027 -1.9 1 98.25 217 ILE B N 1
ATOM 3716 C CA . ILE B 1 217 ? 19.953 -7.871 -2.328 1 98.25 217 ILE B CA 1
ATOM 3717 C C . ILE B 1 217 ? 19.672 -9.32 -1.948 1 98.25 217 ILE B C 1
ATOM 3719 O O . ILE B 1 217 ? 19.922 -10.234 -2.738 1 98.25 217 ILE B O 1
ATOM 3723 N N . LEU B 1 218 ? 19.172 -9.484 -0.734 1 98.38 218 LEU B N 1
ATOM 3724 C CA . LEU B 1 218 ? 18.828 -10.828 -0.298 1 98.38 218 LEU B CA 1
ATOM 3725 C C . LEU B 1 218 ? 17.75 -11.43 -1.189 1 98.38 218 LEU B C 1
ATOM 3727 O O . LEU B 1 218 ? 17.781 -12.617 -1.506 1 98.38 218 LEU B O 1
ATOM 3731 N N . GLY B 1 219 ? 16.734 -10.594 -1.55 1 98.19 219 GLY B N 1
ATOM 3732 C CA . GLY B 1 219 ? 15.734 -11.062 -2.5 1 98.19 219 GLY B CA 1
ATOM 3733 C C . GLY B 1 219 ? 16.328 -11.492 -3.826 1 98.19 219 GLY B C 1
ATOM 3734 O O . GLY B 1 219 ? 15.922 -12.5 -4.402 1 98.19 219 GLY B O 1
ATOM 3735 N N . PHE B 1 220 ? 17.328 -10.703 -4.285 1 98.12 220 PHE B N 1
ATOM 3736 C CA . PHE B 1 220 ? 18.047 -11.031 -5.512 1 98.12 220 PHE B CA 1
ATOM 3737 C C . PHE B 1 220 ? 18.75 -12.375 -5.387 1 98.12 220 PHE B C 1
ATOM 3739 O O . PHE B 1 220 ? 18.656 -13.219 -6.281 1 98.12 220 PHE B O 1
ATOM 3746 N N . LEU B 1 221 ? 19.406 -12.664 -4.273 1 98.06 221 LEU B N 1
ATOM 3747 C CA . LEU B 1 221 ? 20.172 -13.883 -4.059 1 98.06 221 LEU B CA 1
ATOM 3748 C C . LEU B 1 221 ? 19.25 -15.086 -3.896 1 98.06 221 LEU B C 1
ATOM 3750 O O . LEU B 1 221 ? 19.516 -16.156 -4.441 1 98.06 221 LEU B O 1
ATOM 3754 N N . PHE B 1 222 ? 18.141 -14.93 -3.236 1 97.88 222 PHE B N 1
ATOM 3755 C CA . PHE B 1 222 ? 17.25 -16.047 -2.984 1 97.88 222 PHE B CA 1
ATOM 3756 C C . PHE B 1 222 ? 16.422 -16.375 -4.227 1 97.88 222 PHE B C 1
ATOM 3758 O O . PHE B 1 222 ? 15.789 -17.422 -4.301 1 97.88 222 PHE B O 1
ATOM 3765 N N . THR B 1 223 ? 16.406 -15.461 -5.188 1 97.25 223 THR B N 1
ATOM 3766 C CA . THR B 1 223 ? 15.711 -15.734 -6.441 1 97.25 223 THR B CA 1
ATOM 3767 C C . THR B 1 223 ? 16.328 -16.922 -7.156 1 97.25 223 THR B C 1
ATOM 3769 O O . THR B 1 223 ? 15.648 -17.625 -7.906 1 97.25 223 THR B O 1
ATOM 3772 N N . PHE B 1 224 ? 17.547 -17.234 -6.922 1 96.12 224 PHE B N 1
ATOM 3773 C CA . PHE B 1 224 ? 18.234 -18.344 -7.57 1 96.12 224 PHE B CA 1
ATOM 3774 C C . PHE B 1 224 ? 17.703 -19.672 -7.062 1 96.12 224 PHE B C 1
ATOM 3776 O O . PHE B 1 224 ? 17.922 -20.719 -7.676 1 96.12 224 PHE B O 1
ATOM 3783 N N . LEU B 1 225 ? 16.906 -19.641 -5.996 1 93.81 225 LEU B N 1
ATOM 3784 C CA . LEU B 1 225 ? 16.281 -20.859 -5.484 1 93.81 225 LEU B CA 1
ATOM 3785 C C . LEU B 1 225 ? 14.945 -21.125 -6.164 1 93.81 225 LEU B C 1
ATOM 3787 O O . LEU B 1 225 ? 14.344 -22.188 -5.98 1 93.81 225 LEU B O 1
ATOM 3791 N N . VAL B 1 226 ? 14.469 -20.203 -6.949 1 91.81 226 VAL B N 1
ATOM 3792 C CA . VAL B 1 226 ? 13.195 -20.312 -7.648 1 91.81 226 VAL B CA 1
ATOM 3793 C C . VAL B 1 226 ? 13.422 -20.891 -9.039 1 91.81 226 VAL B C 1
ATOM 3795 O O . VAL B 1 226 ? 14.227 -20.375 -9.82 1 91.81 226 VAL B O 1
ATOM 3798 N N . PRO B 1 227 ? 12.781 -21.969 -9.336 1 86.44 227 PRO B N 1
ATOM 3799 C CA . PRO B 1 227 ? 12.953 -22.547 -10.664 1 86.44 227 PRO B CA 1
ATOM 3800 C C . PRO B 1 227 ? 12.234 -21.75 -11.758 1 86.44 227 PRO B C 1
ATOM 3802 O O . PRO B 1 227 ? 11.367 -20.938 -11.453 1 86.44 227 PRO B O 1
ATOM 3805 N N . GLU B 1 228 ? 12.672 -21.906 -12.977 1 84.19 228 GLU B N 1
ATOM 3806 C CA . GLU B 1 228 ? 12.023 -21.25 -14.109 1 84.19 228 GLU B CA 1
ATOM 3807 C C . GLU B 1 228 ? 10.953 -22.156 -14.734 1 84.19 228 GLU B C 1
ATOM 3809 O O . GLU B 1 228 ? 11.258 -23.219 -15.266 1 84.19 228 GLU B O 1
ATOM 3814 N N . PRO B 1 229 ? 9.758 -21.641 -14.625 1 77.31 229 PRO B N 1
ATOM 3815 C CA . PRO B 1 229 ? 8.68 -22.453 -15.195 1 77.31 229 PRO B CA 1
ATOM 3816 C C . PRO B 1 229 ? 8.5 -22.234 -16.688 1 77.31 229 PRO B C 1
ATOM 3818 O O . PRO B 1 229 ? 7.781 -23 -17.344 1 77.31 229 PRO B O 1
ATOM 3821 N N . LYS B 1 230 ? 9.148 -21.406 -17.281 1 72.88 230 LYS B N 1
ATOM 3822 C CA . LYS B 1 230 ? 8.906 -21.016 -18.672 1 72.88 230 LYS B CA 1
ATOM 3823 C C . LYS B 1 230 ? 9.055 -22.219 -19.594 1 72.88 230 LYS B C 1
ATOM 3825 O O . LYS B 1 230 ? 10.047 -22.938 -19.531 1 72.88 230 LYS B O 1
ATOM 3830 N N . GLY B 1 231 ? 8.086 -22.375 -20.422 1 68.38 231 GLY B N 1
ATOM 3831 C CA . GLY B 1 231 ? 8.156 -23.375 -21.469 1 68.38 231 GLY B CA 1
ATOM 3832 C C . GLY B 1 231 ? 7.812 -24.766 -20.984 1 68.38 231 GLY B C 1
ATOM 3833 O O . GLY B 1 231 ? 7.891 -25.734 -21.75 1 68.38 231 GLY B O 1
ATOM 3834 N N . LYS B 1 232 ? 7.551 -24.875 -19.719 1 69 232 LYS B N 1
ATOM 3835 C CA . LYS B 1 232 ? 7.227 -26.203 -19.188 1 69 232 LYS B CA 1
ATOM 3836 C C . LYS B 1 232 ? 5.75 -26.281 -18.812 1 69 232 LYS B C 1
ATOM 3838 O O . LYS B 1 232 ? 5.148 -25.297 -18.406 1 69 232 LYS B O 1
ATOM 3843 N N . SER B 1 233 ? 5.188 -27.391 -19.25 1 66 233 SER B N 1
ATOM 3844 C CA . SER B 1 233 ? 3.814 -27.609 -18.828 1 66 233 SER B CA 1
ATOM 3845 C C . SER B 1 233 ? 3.732 -27.781 -17.312 1 66 233 SER B C 1
ATOM 3847 O O . SER B 1 233 ? 4.727 -28.109 -16.656 1 66 233 SER B O 1
ATOM 3849 N N . LEU B 1 234 ? 2.627 -27.531 -16.734 1 62.19 234 LEU B N 1
ATOM 3850 C CA . LEU B 1 234 ? 2.4 -27.656 -15.305 1 62.19 234 LEU B CA 1
ATOM 3851 C C . LEU B 1 234 ? 2.779 -29.047 -14.812 1 62.19 234 LEU B C 1
ATOM 3853 O O . LEU B 1 234 ? 3.359 -29.188 -13.734 1 62.19 234 LEU B O 1
ATOM 3857 N N . GLU B 1 235 ? 2.451 -30.047 -15.648 1 63 235 GLU B N 1
ATOM 3858 C CA . GLU B 1 235 ? 2.73 -31.438 -15.305 1 63 235 GLU B CA 1
ATOM 3859 C C . GLU B 1 235 ? 4.23 -31.719 -15.32 1 63 235 GLU B C 1
ATOM 3861 O O . GLU B 1 235 ? 4.738 -32.438 -14.469 1 63 235 GLU B O 1
ATOM 3866 N N . GLU B 1 236 ? 4.934 -31.125 -16.266 1 65.69 236 GLU B N 1
ATOM 3867 C CA . GLU B 1 236 ? 6.379 -31.312 -16.391 1 65.69 236 GLU B CA 1
ATOM 3868 C C . GLU B 1 236 ? 7.125 -30.672 -15.219 1 65.69 236 GLU B C 1
ATOM 3870 O O . GLU B 1 236 ? 8.109 -31.234 -14.734 1 65.69 236 GLU B O 1
ATOM 3875 N N . ILE B 1 237 ? 6.527 -29.609 -14.781 1 61.59 237 ILE B N 1
ATOM 3876 C CA . ILE B 1 237 ? 7.195 -28.859 -13.734 1 61.59 237 ILE B CA 1
ATOM 3877 C C . ILE B 1 237 ? 6.926 -29.5 -12.375 1 61.59 237 ILE B C 1
ATOM 3879 O O . ILE B 1 237 ? 7.836 -29.625 -11.555 1 61.59 237 ILE B O 1
ATOM 3883 N N . SER B 1 238 ? 5.68 -29.922 -12.156 1 60.69 238 SER B N 1
ATOM 3884 C CA . SER B 1 238 ? 5.246 -30.469 -10.875 1 60.69 238 SER B CA 1
ATOM 3885 C C . SER B 1 238 ? 5.762 -31.875 -10.656 1 60.69 238 SER B C 1
ATOM 3887 O O . SER B 1 238 ? 5.738 -32.406 -9.539 1 60.69 238 SER B O 1
ATOM 3889 N N . GLY B 1 239 ? 6.383 -32.406 -11.688 1 58.75 239 GLY B N 1
ATOM 3890 C CA . GLY B 1 239 ? 6.84 -33.781 -11.617 1 58.75 239 GLY B CA 1
ATOM 3891 C C . GLY B 1 239 ? 5.703 -34.781 -11.516 1 58.75 239 GLY B C 1
ATOM 3892 O O . GLY B 1 239 ? 5.895 -35.906 -11.016 1 58.75 239 GLY B O 1
ATOM 3893 N N . GLU B 1 240 ? 4.5 -34.312 -11.719 1 58.91 240 GLU B N 1
ATOM 3894 C CA . GLU B 1 240 ? 3.35 -35.219 -11.617 1 58.91 240 GLU B CA 1
ATOM 3895 C C . GLU B 1 240 ? 3.465 -36.375 -12.602 1 58.91 240 GLU B C 1
ATOM 3897 O O . GLU B 1 240 ? 3.031 -37.5 -12.305 1 58.91 240 GLU B O 1
ATOM 3902 N N . HIS B 1 241 ? 4.027 -36.094 -13.68 1 55.47 241 HIS B N 1
ATOM 3903 C CA . HIS B 1 241 ? 4.223 -37.219 -14.57 1 55.47 241 HIS B CA 1
ATOM 3904 C C . HIS B 1 241 ? 5.18 -38.25 -13.969 1 55.47 241 HIS B C 1
ATOM 3906 O O . HIS B 1 241 ? 4.988 -39.438 -14.117 1 55.47 241 HIS B O 1
ATOM 3912 N N . GLU B 1 242 ? 6.148 -37.719 -13.375 1 52.66 242 GLU B N 1
ATOM 3913 C CA . GLU B 1 242 ? 7.09 -38.656 -12.789 1 52.66 242 GLU B CA 1
ATOM 3914 C C . GLU B 1 242 ? 6.473 -39.375 -11.609 1 52.66 242 GLU B C 1
ATOM 3916 O O . GLU B 1 242 ? 6.762 -40.562 -11.383 1 52.66 242 GLU B O 1
ATOM 3921 N N . GLN B 1 243 ? 5.633 -38.688 -10.938 1 52.25 243 GLN B N 1
ATOM 3922 C CA . GLN B 1 243 ? 4.977 -39.344 -9.82 1 52.25 243 GLN B CA 1
ATOM 3923 C C . GLN B 1 243 ? 4.004 -40.406 -10.305 1 52.25 243 GLN B C 1
ATOM 3925 O O . GLN B 1 243 ? 3.885 -41.469 -9.688 1 52.25 243 GLN B O 1
ATOM 3930 N N . GLU B 1 244 ? 3.344 -40.094 -11.312 1 50.41 244 GLU B N 1
ATOM 3931 C CA . GLU B 1 244 ? 2.453 -41.094 -11.891 1 50.41 244 GLU B CA 1
ATOM 3932 C C . GLU B 1 244 ? 3.242 -42.25 -12.461 1 50.41 244 GLU B C 1
ATOM 3934 O O . GLU B 1 244 ? 2.84 -43.406 -12.305 1 50.41 244 GLU B O 1
ATOM 3939 N N . ASP B 1 245 ? 4.297 -41.875 -13.094 1 50.44 245 ASP B N 1
ATOM 3940 C CA . ASP B 1 245 ? 5.117 -42.969 -13.656 1 50.44 245 ASP B CA 1
ATOM 3941 C C . ASP B 1 245 ? 5.719 -43.812 -12.547 1 50.44 245 ASP B C 1
ATOM 3943 O O . ASP B 1 245 ? 5.805 -45.031 -12.688 1 50.44 245 ASP B O 1
ATOM 3947 N N . GLU B 1 246 ? 6.082 -43.156 -11.562 1 48.84 246 GLU B N 1
ATOM 3948 C CA . GLU B 1 246 ? 6.641 -43.906 -10.453 1 48.84 246 GLU B CA 1
ATOM 3949 C C . GLU B 1 246 ? 5.566 -44.75 -9.773 1 48.84 246 GLU B C 1
ATOM 3951 O O . GLU B 1 246 ? 5.836 -45.906 -9.352 1 48.84 246 GLU B O 1
ATOM 3956 N N . LEU B 1 247 ? 4.445 -44.156 -9.711 1 49.25 247 LEU B N 1
ATOM 3957 C CA . LEU B 1 247 ? 3.324 -44.906 -9.156 1 49.25 247 LEU B CA 1
ATOM 3958 C C . LEU B 1 247 ? 2.926 -46.031 -10.078 1 49.25 247 LEU B C 1
ATOM 3960 O O . LEU B 1 247 ? 2.592 -47.125 -9.617 1 49.25 247 LEU B O 1
ATOM 3964 N N . GLU B 1 248 ? 2.969 -45.812 -11.312 1 49.19 248 GLU B N 1
ATOM 3965 C CA . GLU B 1 248 ? 2.66 -46.844 -12.273 1 49.19 248 GLU B CA 1
ATOM 3966 C C . GLU B 1 248 ? 3.736 -47.938 -12.273 1 49.19 248 GLU B C 1
ATOM 3968 O O . GLU B 1 248 ? 3.436 -49.125 -12.438 1 49.19 248 GLU B O 1
ATOM 3973 N N . ASN B 1 249 ? 4.902 -47.531 -12.109 1 49.94 249 ASN B N 1
ATOM 3974 C CA . ASN B 1 249 ? 5.969 -48.5 -12.141 1 49.94 249 ASN B CA 1
ATOM 3975 C C . ASN B 1 249 ? 6.008 -49.344 -10.852 1 49.94 249 ASN B C 1
ATOM 3977 O O . ASN B 1 249 ? 6.699 -50.344 -10.781 1 49.94 249 ASN B O 1
ATOM 3981 N N . LYS B 1 250 ? 5.465 -48.844 -9.867 1 50.44 250 LYS B N 1
ATOM 3982 C CA . LYS B 1 250 ? 5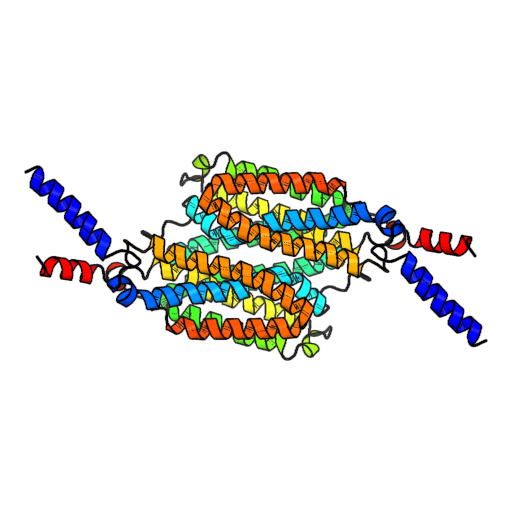.418 -49.625 -8.633 1 50.44 250 LYS B CA 1
ATOM 3983 C C . LYS B 1 250 ? 4.199 -50.562 -8.617 1 50.44 250 LYS B C 1
ATOM 3985 O O . LYS B 1 250 ? 4.051 -51.375 -7.703 1 50.44 250 LYS B O 1
ATOM 3990 N N . VAL B 1 251 ? 3.348 -50.406 -9.555 1 46.81 251 VAL B N 1
ATOM 3991 C CA . VAL B 1 251 ? 2.332 -51.438 -9.719 1 46.81 251 VAL B CA 1
ATOM 3992 C C . VAL B 1 251 ? 2.811 -52.469 -10.734 1 46.81 251 VAL B C 1
ATOM 3994 O O . VAL B 1 251 ? 3.398 -52.125 -11.758 1 46.81 251 VAL B O 1
#

Radius of gyration: 26.15 Å; Cα contacts (8 Å, |Δi|>4): 745; chains: 2; bounding box: 48×98×60 Å

Foldseek 3Di:
DVVVVVVVVVVCVVVCVCPDCPHPVCCVPCVLQLCLLQLLLLLLLLLVLLCVVCVLVLLCVLPLQDDPVDDDPVSNVVSVVVLVVCLVVPAQVVLQVLLVVPCQPPFQLVLQLQLLVLLLVLLCVCQVVVVVCSDPVNVVVNSNSSSVNRRSSSNHSVPSSQVQLCQQAAPVCSVVSSVSSVVSNVVSNVCSNVVLVVCCVPPNNSVSSNVSSVSSVVSSVSSVSHDTCHPPHSCRRNCVVVVVVVVVVVD/DVVVVVVVVVVCVVVCVCPDCPHPVCCVPCVLQLCLLQLLLLLLLLLVLLCVVCVLVLLCVLPLQDDPPDDDPVSNVVSVVVLVVCLVVPAQVVLQVLLVVPCQPPFQLVLQLQLLVLLLVLLCVCQVVVVVCSDPVNVVVNSNSSSVNRRSSSNHSVPSSQVQLCQQAAPVCSVVSSVSSVVSNVVSNVCSNVVLVVCCVPPNDSVSSNVSSVSSVVSSVSSVSHDTCHPPHSCRRNCVVVVVVVVVVVD